Protein AF-A0AAF0DUU2-F1 (afdb_monomer_lite)

InterPro domains:
  IPR002173 Carbohydrate/purine kinase, PfkB, conserved site [PS00584] (410-423)
  IPR007342 Pseudouridine-5'-phosphate glycosidase [MF_01876] (11-308)
  IPR007342 Pseudouridine-5'-phosphate glycosidase [PF04227] (13-305)
  IPR011611 Carbohydrate kinase PfkB [PF00294] (366-437)
  IPR022830 Indigoidine synthase A-like [G3DSA:3.40.1790.10] (1-312)
  IPR022830 Indigoidine synthase A-like [SSF110581] (7-306)
  IPR029056 Ribokinase-like [G3DSA:3.40.1190.20] (352-464)
  IPR029056 Ribokinase-like [SSF53613] (364-451)

Foldseek 3Di:
DDPVVAEAEDPQLVVCVVVVFFEEEEFQCCLQQNADPPLSLVLVVLLQVLLVVLRYHYFYWKGAQLHIYTRDDSVRSVCSNPDDPQEAADAPVCVNVQSVVGHPHIYGYALRRRLVSCLVSVHAEYEDAEHAAAADVCVPLVLGDPNLLSQLAGRHEYFYQYHALRGDRVRRVVSNVVSVEAEFECPPQQAAGNRLFLHDPDGHHYAPALLSVLVVSVVCVVVVRRGYYYYNYGQDPVRSPCSVQLSVQSVVLSVVCVVVVVSNVRPRNVSSSSVSSCVSPVSSNVSSSRRRSRRSNRSSNNSNSNSVVVVVVVPPPPPPDDDPDDPDPDLDDDDDDPDDDPVVVLVVLLVVLVVCVPVVVVVVVVCCVPPQWDWAQSDQQATWIWGDDDPDIDIDGQGADDADPVLFQDDAQLQVQLVVQLVVLVVVPPDPDDDDPVSVSVSSVSSRVQSRQCRNDSDNGRPPDD

Sequence (466 aa):
MTLRACLSVSGGVRAALHEGRPVVALESTIITHGLPRPINYKTAVAAEEAVRKAGAEPATIALLDGKAHVGLTRSQLARIAEAKENVYKASRANLAQTLAQGKGHVGGTTVSGTMALAHLAGIRIFATGGIGGVHRGAESSMDISADLVELGRTPVAVFSSGAKSILDIPRTLEYLETQGVPVMSFHPSGEFPSFYSARSGLHVPSVRDAHDAARIIAYNRALQLQNGLLFGVPIPAEFEKEGAVIQAAVERAVRESVELGIDRQGKLATPWLLRRVAELAQQSVTSNIGLVLNNARVAAECAVALEEVSQSNIQPSGMRISLPAVHSTAKGHVRFSLGGVAQNMASAAQTILADRASALVDDASMLSELVDVQLIKMGPLGVLVVHRCGDQTQVAYAPAHALEASKLVNTTGAGDTFTGAVVAALCEMQTGASPSMEQLLSLVDRGQAAALRTLYSDEAVAPSFT

Organism: NCBI:txid1821822

pLDDT: mean 84.69, std 18.51, range [23.09, 98.94]

Structure (mmCIF, N/CA/C/O backbone):
data_AF-A0AAF0DUU2-F1
#
_entry.id   AF-A0AAF0DUU2-F1
#
loop_
_atom_site.group_PDB
_atom_site.id
_atom_site.type_symbol
_atom_site.label_atom_id
_atom_site.label_alt_id
_atom_site.label_comp_id
_atom_site.label_asym_id
_atom_site.label_entity_id
_atom_site.label_seq_id
_atom_site.pdbx_PDB_ins_code
_atom_site.Cartn_x
_atom_site.Cartn_y
_atom_site.Cartn_z
_atom_site.occupancy
_atom_site.B_iso_or_equiv
_atom_site.auth_seq_id
_atom_site.auth_comp_id
_atom_site.auth_asym_id
_atom_site.auth_atom_id
_atom_site.pdbx_PDB_model_num
ATOM 1 N N . MET A 1 1 ? 9.291 3.702 25.605 1.00 56.66 1 MET A N 1
ATOM 2 C CA . MET A 1 1 ? 8.634 4.483 24.530 1.00 56.66 1 MET A CA 1
ATOM 3 C C . MET A 1 1 ? 7.270 3.868 24.270 1.00 56.66 1 MET A C 1
ATOM 5 O O . MET A 1 1 ? 7.208 2.657 24.122 1.00 56.66 1 MET A O 1
ATOM 9 N N . THR A 1 2 ? 6.193 4.654 24.257 1.00 63.03 2 THR A N 1
ATOM 10 C CA . THR A 1 2 ? 4.847 4.164 23.906 1.00 63.03 2 THR A CA 1
ATOM 11 C C . THR A 1 2 ? 4.623 4.274 22.395 1.00 63.03 2 THR A C 1
ATOM 13 O O . THR A 1 2 ? 5.249 5.109 21.745 1.00 63.03 2 THR A O 1
ATOM 16 N N . LEU A 1 3 ? 3.704 3.488 21.820 1.00 61.25 3 LEU A N 1
ATOM 17 C CA . LEU A 1 3 ? 3.326 3.604 20.399 1.00 61.25 3 LEU A CA 1
ATOM 18 C C . LEU A 1 3 ? 2.911 5.049 20.040 1.00 61.25 3 LEU A C 1
ATOM 20 O O . LEU A 1 3 ? 3.297 5.571 18.996 1.00 61.25 3 LEU A O 1
ATOM 24 N N . ARG A 1 4 ? 2.211 5.729 20.964 1.00 61.25 4 ARG A N 1
ATOM 25 C CA . ARG A 1 4 ? 1.822 7.149 20.859 1.00 61.25 4 ARG A CA 1
ATOM 26 C C . ARG A 1 4 ? 3.015 8.106 20.744 1.00 61.25 4 ARG A C 1
ATOM 28 O O . ARG A 1 4 ? 2.863 9.187 20.188 1.00 61.25 4 ARG A O 1
ATOM 35 N N . ALA A 1 5 ? 4.190 7.736 21.258 1.00 71.50 5 ALA A N 1
ATOM 36 C CA . ALA A 1 5 ? 5.392 8.561 21.148 1.00 71.50 5 ALA A CA 1
ATOM 37 C C . ALA A 1 5 ? 6.009 8.518 19.737 1.00 71.50 5 ALA A C 1
ATOM 39 O O . ALA A 1 5 ? 6.645 9.489 19.324 1.00 71.50 5 ALA A O 1
ATOM 40 N N . CYS A 1 6 ? 5.798 7.419 19.001 1.00 82.19 6 CYS A N 1
ATOM 41 C CA . CYS A 1 6 ? 6.450 7.156 17.717 1.00 82.19 6 CYS A CA 1
ATOM 42 C C . CYS A 1 6 ? 5.519 7.314 16.504 1.00 82.19 6 CYS A C 1
ATOM 44 O O . CYS A 1 6 ? 6.026 7.507 15.403 1.00 82.19 6 CYS A O 1
ATOM 46 N N . LEU A 1 7 ? 4.193 7.246 16.678 1.00 93.69 7 LEU A N 1
ATOM 47 C CA . LEU A 1 7 ? 3.200 7.376 15.604 1.00 93.69 7 LEU A CA 1
ATOM 48 C C . LEU A 1 7 ? 2.414 8.692 15.727 1.00 93.69 7 LEU A C 1
ATOM 50 O O . LEU A 1 7 ? 1.785 8.967 16.746 1.00 93.69 7 LEU A O 1
ATOM 54 N N . SER A 1 8 ? 2.420 9.495 14.667 1.00 95.81 8 SER A N 1
ATOM 55 C CA . SER A 1 8 ? 1.712 10.768 14.554 1.00 95.81 8 SER A CA 1
ATOM 56 C C . SER A 1 8 ? 0.680 10.686 13.432 1.00 95.81 8 SER A C 1
ATOM 58 O O . SER A 1 8 ? 1.024 10.732 12.255 1.00 95.81 8 SER A O 1
ATOM 60 N N . VAL A 1 9 ? -0.594 10.567 13.801 1.00 95.81 9 VAL A N 1
ATOM 61 C CA . VAL A 1 9 ? -1.718 10.597 12.852 1.00 95.81 9 VAL A CA 1
ATOM 62 C C . VAL A 1 9 ? -2.236 12.028 12.732 1.00 95.81 9 VAL A C 1
ATOM 64 O O . VAL A 1 9 ? -2.522 12.656 13.763 1.00 95.81 9 VAL A O 1
ATOM 67 N N . SER A 1 10 ? -2.344 12.532 11.498 1.00 95.56 10 SER A N 1
ATOM 68 C CA . SER A 1 10 ? -2.831 13.884 11.200 1.00 95.56 10 SER A CA 1
ATOM 69 C C . SER A 1 10 ? -4.278 14.090 11.664 1.00 95.56 10 SER A C 1
ATOM 71 O O . SER A 1 10 ? -5.026 13.131 11.857 1.00 95.56 10 SER A O 1
ATOM 73 N N . GLY A 1 11 ? -4.685 15.351 11.847 1.00 91.94 11 GLY A N 1
ATOM 74 C CA . GLY A 1 11 ? -6.055 15.683 12.257 1.00 91.94 11 GLY A CA 1
ATOM 75 C C . GLY A 1 11 ? -7.110 15.180 11.266 1.00 91.94 11 GLY A C 1
ATOM 76 O O . GLY A 1 11 ? -8.070 14.548 11.690 1.00 91.94 11 GLY A O 1
ATOM 77 N N . GLY A 1 12 ? -6.887 15.383 9.960 1.00 90.19 12 GLY A N 1
ATOM 78 C CA . GLY A 1 12 ? -7.810 14.946 8.902 1.00 90.19 12 GLY A CA 1
ATOM 79 C C . GLY A 1 12 ? -7.999 13.430 8.873 1.00 90.19 12 GLY A C 1
ATOM 80 O O . GLY A 1 12 ? -9.130 12.951 8.894 1.00 90.19 12 GLY A O 1
ATOM 81 N N . VAL A 1 13 ? -6.898 12.675 8.945 1.00 96.31 13 VAL A N 1
ATOM 82 C CA . VAL A 1 13 ? -6.939 11.206 8.973 1.00 96.31 13 VAL A CA 1
ATOM 83 C C . VAL A 1 13 ? -7.598 10.697 10.253 1.00 96.31 13 VAL A C 1
ATOM 85 O O . VAL A 1 13 ? -8.424 9.793 10.203 1.00 96.31 13 VAL A O 1
ATOM 88 N N . ARG A 1 14 ? -7.275 11.287 11.408 1.00 95.31 14 ARG A N 1
ATOM 89 C CA . ARG A 1 14 ? -7.872 10.893 12.690 1.00 95.31 14 ARG A CA 1
ATOM 90 C C . ARG A 1 14 ? -9.380 11.134 12.719 1.00 95.31 14 ARG A C 1
ATOM 92 O O . ARG A 1 14 ? -10.104 10.256 13.171 1.00 95.31 14 ARG A O 1
ATOM 99 N N . ALA A 1 15 ? -9.830 12.293 12.238 1.00 89.50 15 ALA A N 1
ATOM 100 C CA . ALA A 1 15 ? -11.249 12.613 12.134 1.00 89.50 15 ALA A CA 1
ATOM 101 C C . ALA A 1 15 ? -11.959 11.638 11.189 1.00 89.50 15 ALA A C 1
ATOM 103 O O . ALA A 1 15 ? -12.967 11.057 11.569 1.00 89.50 15 ALA A O 1
ATOM 104 N N . ALA A 1 16 ? -11.381 11.375 10.011 1.00 93.19 16 ALA A N 1
ATOM 105 C CA . ALA A 1 16 ? -11.961 10.441 9.053 1.00 93.19 16 ALA A CA 1
ATOM 106 C C . ALA A 1 16 ? -12.111 9.029 9.639 1.00 93.19 16 ALA A C 1
ATOM 108 O O . ALA A 1 16 ? -13.189 8.451 9.570 1.00 93.19 16 ALA A O 1
ATOM 109 N N . LEU A 1 17 ? -11.073 8.508 10.300 1.00 91.19 17 LEU A N 1
ATOM 110 C CA . LEU A 1 17 ? -11.134 7.199 10.955 1.00 91.19 17 LEU A CA 1
ATOM 111 C C . LEU A 1 17 ? -12.172 7.146 12.086 1.00 91.19 17 LEU A C 1
ATOM 113 O O . LEU A 1 17 ? -12.856 6.137 12.228 1.00 91.19 17 LEU A O 1
ATOM 117 N N . HIS A 1 18 ? -12.289 8.210 12.885 1.00 88.88 18 HIS A N 1
ATOM 118 C CA . HIS A 1 18 ? -13.257 8.286 13.983 1.00 88.88 18 HIS A CA 1
ATOM 119 C C . HIS A 1 18 ? -14.706 8.357 13.478 1.00 88.88 18 HIS A C 1
ATOM 121 O O . HIS A 1 18 ? -15.599 7.747 14.053 1.00 88.88 18 HIS A O 1
ATOM 127 N N . GLU A 1 19 ? -14.935 9.082 12.386 1.00 88.06 19 GLU A N 1
ATOM 128 C CA . GLU A 1 19 ? -16.250 9.267 11.761 1.00 88.06 19 GLU A CA 1
ATOM 129 C C . GLU A 1 19 ? -16.643 8.105 10.832 1.00 88.06 19 GLU A C 1
ATOM 131 O O . GLU A 1 19 ? -17.709 8.146 10.224 1.00 88.06 19 GLU A O 1
ATOM 136 N N . GLY A 1 20 ? -15.787 7.088 10.674 1.00 88.44 20 GLY A N 1
ATOM 137 C CA . GLY A 1 20 ? -16.007 6.005 9.710 1.00 88.44 20 GLY A CA 1
ATOM 138 C C . GLY A 1 20 ? -15.968 6.473 8.250 1.00 88.44 20 GLY A C 1
ATOM 139 O O . GLY A 1 20 ? -16.555 5.838 7.381 1.00 88.44 20 GLY A O 1
ATOM 140 N N . ARG A 1 21 ? -15.302 7.596 7.960 1.00 93.94 21 ARG A N 1
ATOM 141 C CA . ARG A 1 21 ? -15.076 8.061 6.589 1.00 93.94 21 ARG A CA 1
ATOM 142 C C . ARG A 1 21 ? -13.924 7.291 5.934 1.00 93.94 21 ARG A C 1
ATOM 144 O O . ARG A 1 21 ? -12.949 6.944 6.606 1.00 93.94 21 ARG A O 1
ATOM 151 N N . PRO A 1 22 ? -13.985 7.076 4.611 1.00 97.94 22 PRO A N 1
ATOM 152 C CA . PRO A 1 22 ? -12.983 6.306 3.890 1.00 97.94 22 PRO A CA 1
ATOM 153 C C . PRO A 1 22 ? -11.610 6.986 3.911 1.00 97.94 22 PRO A C 1
ATOM 155 O O . PRO A 1 22 ? -11.486 8.186 3.665 1.00 97.94 22 PRO A O 1
ATOM 158 N N . VAL A 1 23 ? -10.564 6.196 4.171 1.00 98.75 23 VAL A N 1
ATOM 159 C CA . VAL A 1 23 ? -9.162 6.643 4.204 1.00 98.75 23 VAL A CA 1
ATOM 160 C C . VAL A 1 23 ? -8.313 5.758 3.301 1.00 98.75 23 VAL A C 1
ATOM 162 O O . VAL A 1 23 ? -8.398 4.531 3.375 1.00 98.75 23 VAL A O 1
ATOM 165 N N . VAL A 1 24 ? -7.449 6.376 2.494 1.00 98.88 24 VAL A N 1
ATOM 166 C CA . VAL A 1 24 ? -6.495 5.677 1.620 1.00 98.88 24 VAL A CA 1
ATOM 167 C C . VAL A 1 24 ? -5.070 6.049 2.006 1.00 98.88 24 VAL A C 1
ATOM 169 O O . VAL A 1 24 ? -4.676 7.214 1.934 1.00 98.88 24 VAL A O 1
ATOM 172 N N . ALA A 1 25 ? -4.272 5.057 2.395 1.00 98.94 25 ALA A N 1
ATOM 173 C CA . ALA A 1 25 ? -2.841 5.238 2.602 1.00 98.94 25 ALA A CA 1
ATOM 174 C C . ALA A 1 25 ? -2.115 5.463 1.265 1.00 98.94 25 ALA A C 1
ATOM 176 O O . ALA A 1 25 ? -2.504 4.907 0.237 1.00 98.94 25 ALA A O 1
ATOM 177 N N . LEU A 1 26 ? -1.030 6.240 1.298 1.00 98.88 26 LEU A N 1
ATOM 178 C CA . LEU A 1 26 ? -0.109 6.457 0.175 1.00 98.88 26 LEU A CA 1
ATOM 179 C C . LEU A 1 26 ? 1.342 6.327 0.670 1.00 98.88 26 LEU A C 1
ATOM 181 O O . LEU A 1 26 ? 1.675 6.797 1.762 1.00 98.88 26 LEU A O 1
ATOM 185 N N . GLU A 1 27 ? 2.221 5.700 -0.117 1.00 98.06 27 GLU A N 1
ATOM 186 C CA . GLU A 1 27 ? 3.635 5.533 0.259 1.00 98.06 27 GLU A CA 1
ATOM 187 C C . GLU A 1 27 ? 4.495 6.764 -0.066 1.00 98.06 27 GLU A C 1
ATOM 189 O O . GLU A 1 27 ? 4.133 7.611 -0.882 1.00 98.06 27 GLU A O 1
ATOM 194 N N . SER A 1 28 ? 5.680 6.850 0.545 1.00 97.81 28 SER A N 1
ATOM 195 C CA . SER A 1 28 ? 6.629 7.956 0.323 1.00 97.81 28 SER A CA 1
ATOM 196 C C . SER A 1 28 ? 7.965 7.540 -0.299 1.00 97.81 28 SER A C 1
ATOM 198 O O . SER A 1 28 ? 8.781 8.407 -0.634 1.00 97.81 28 SER A O 1
ATOM 200 N N . THR A 1 29 ? 8.214 6.244 -0.526 1.00 94.81 29 THR A N 1
ATOM 201 C CA . THR A 1 29 ? 9.387 5.797 -1.302 1.00 94.81 29 THR A CA 1
ATOM 202 C C . THR A 1 29 ? 9.319 6.294 -2.738 1.00 94.81 29 THR A C 1
ATOM 204 O O . THR A 1 29 ? 10.332 6.764 -3.252 1.00 94.81 29 THR A O 1
ATOM 207 N N . ILE A 1 30 ? 8.142 6.286 -3.368 1.00 93.00 30 ILE A N 1
ATOM 208 C CA . ILE A 1 30 ? 7.954 6.878 -4.694 1.00 93.00 30 ILE A CA 1
ATOM 209 C C . ILE A 1 30 ? 8.371 8.356 -4.741 1.00 93.00 30 ILE A C 1
ATOM 211 O O . ILE A 1 30 ? 8.951 8.803 -5.727 1.00 93.00 30 ILE A O 1
ATOM 215 N N . ILE A 1 31 ? 8.168 9.094 -3.648 1.00 95.75 31 ILE A N 1
ATOM 216 C CA . ILE A 1 31 ? 8.485 10.524 -3.546 1.00 95.75 31 ILE A CA 1
ATOM 217 C C . ILE A 1 31 ? 9.993 10.748 -3.362 1.00 95.75 31 ILE A C 1
ATOM 219 O O . ILE A 1 31 ? 10.577 11.652 -3.955 1.00 95.75 31 ILE A O 1
ATOM 223 N N . THR A 1 32 ? 10.635 9.928 -2.534 1.00 93.38 32 THR A N 1
ATOM 224 C CA . THR A 1 32 ? 12.044 10.101 -2.135 1.00 93.38 32 THR A CA 1
ATOM 225 C C . THR A 1 32 ? 13.032 9.424 -3.091 1.00 93.38 32 THR A C 1
ATOM 227 O O . THR A 1 32 ? 14.117 9.953 -3.320 1.00 93.38 32 THR A O 1
ATOM 230 N N . HIS A 1 33 ? 12.662 8.271 -3.657 1.00 89.69 33 HIS A N 1
ATOM 231 C CA . HIS A 1 33 ? 13.547 7.403 -4.446 1.00 89.69 33 HIS A CA 1
ATOM 232 C C . HIS A 1 33 ? 12.959 6.957 -5.796 1.00 89.69 33 HIS A C 1
ATOM 234 O O . HIS A 1 33 ? 13.702 6.412 -6.610 1.00 89.69 33 HIS A O 1
ATOM 240 N N . GLY A 1 34 ? 11.649 7.112 -6.021 1.00 85.31 34 GLY A N 1
ATOM 241 C CA . GLY A 1 34 ? 10.974 6.575 -7.210 1.00 85.31 34 GLY A CA 1
ATOM 242 C C . GLY A 1 34 ? 10.840 7.552 -8.376 1.00 85.31 34 GLY A C 1
ATOM 243 O O . GLY A 1 34 ? 10.971 7.138 -9.523 1.00 85.31 34 GLY A O 1
ATOM 244 N N . LEU A 1 35 ? 10.590 8.834 -8.100 1.00 89.50 35 LEU A N 1
ATOM 245 C CA . LEU A 1 35 ? 10.383 9.866 -9.117 1.00 89.50 35 LEU A CA 1
ATOM 246 C C . LEU A 1 35 ? 11.423 10.992 -9.010 1.00 89.50 35 LEU A C 1
ATOM 248 O O . LEU A 1 35 ? 11.842 11.350 -7.905 1.00 89.50 35 LEU A O 1
ATOM 252 N N . PRO A 1 36 ? 11.833 11.592 -10.142 1.00 89.81 36 PRO A N 1
ATOM 253 C CA . PRO A 1 36 ? 12.754 12.721 -10.141 1.00 89.81 36 PRO A CA 1
ATOM 254 C C . PRO A 1 36 ? 12.093 13.996 -9.596 1.00 89.81 36 PRO A C 1
ATOM 256 O O . PRO A 1 36 ? 10.874 14.167 -9.631 1.00 89.81 36 PRO A O 1
ATOM 259 N N . ARG A 1 37 ? 12.908 14.943 -9.128 1.00 91.31 37 ARG A N 1
ATOM 260 C CA . ARG A 1 37 ? 12.450 16.284 -8.728 1.00 91.31 37 ARG A CA 1
ATOM 261 C C . ARG A 1 37 ? 12.273 17.183 -9.956 1.00 91.31 37 ARG A C 1
ATOM 263 O O . ARG A 1 37 ? 13.071 17.064 -10.882 1.00 91.31 37 ARG A O 1
ATOM 270 N N . PRO A 1 38 ? 11.290 18.105 -9.973 1.00 93.12 38 PRO A N 1
ATOM 271 C CA . PRO A 1 38 ? 10.233 18.346 -8.975 1.00 93.12 38 PRO A CA 1
ATOM 272 C C . PRO A 1 38 ? 8.972 17.479 -9.188 1.00 93.12 38 PRO A C 1
ATOM 274 O O . PRO A 1 38 ? 7.925 17.730 -8.587 1.00 93.12 38 PRO A O 1
ATOM 277 N N . ILE A 1 39 ? 9.034 16.500 -10.094 1.00 94.44 39 ILE A N 1
ATOM 278 C CA . ILE A 1 39 ? 7.895 15.662 -10.490 1.00 94.44 39 ILE A CA 1
ATOM 279 C C . ILE A 1 39 ? 7.378 14.839 -9.305 1.00 94.44 39 ILE A C 1
ATOM 281 O O . ILE A 1 39 ? 6.167 14.699 -9.147 1.00 94.44 39 ILE A O 1
ATOM 285 N N . ASN A 1 40 ? 8.266 14.368 -8.433 1.00 95.31 40 ASN A N 1
ATOM 286 C CA . ASN A 1 40 ? 7.929 13.647 -7.209 1.00 95.31 40 ASN A CA 1
ATOM 287 C C . ASN A 1 40 ? 6.911 14.382 -6.315 1.00 95.31 40 ASN A C 1
ATOM 289 O O . ASN A 1 40 ? 5.882 13.804 -5.969 1.00 95.31 40 ASN A O 1
ATOM 293 N N . TYR A 1 41 ? 7.147 15.659 -5.992 1.00 97.56 41 TYR A N 1
ATOM 294 C CA . TYR A 1 41 ? 6.232 16.467 -5.181 1.00 97.56 41 TYR A CA 1
ATOM 295 C C . TYR A 1 41 ? 4.891 16.662 -5.889 1.00 97.56 41 TYR A C 1
ATOM 297 O O . TYR A 1 41 ? 3.839 16.407 -5.307 1.00 97.56 41 TYR A O 1
ATOM 305 N N . LYS A 1 42 ? 4.927 17.067 -7.167 1.00 97.81 42 LYS A N 1
ATOM 306 C CA . LYS A 1 42 ? 3.713 17.306 -7.965 1.00 97.81 42 LYS A CA 1
ATOM 307 C C . LYS A 1 42 ? 2.843 16.053 -8.056 1.00 97.81 42 LYS A C 1
ATOM 309 O O . LYS A 1 42 ? 1.628 16.143 -7.918 1.00 97.81 42 LYS A O 1
ATOM 314 N N . THR A 1 43 ? 3.471 14.894 -8.234 1.00 97.50 43 THR A N 1
ATOM 315 C CA . THR A 1 43 ? 2.780 13.602 -8.316 1.00 97.50 43 THR A CA 1
ATOM 316 C C . THR A 1 43 ? 2.158 13.226 -6.980 1.00 97.50 43 THR A C 1
ATOM 318 O O . THR A 1 43 ? 1.002 12.827 -6.951 1.00 97.50 43 THR A O 1
ATOM 321 N N . ALA A 1 44 ? 2.873 13.413 -5.867 1.00 98.00 44 ALA A N 1
ATOM 322 C CA . ALA A 1 44 ? 2.326 13.138 -4.542 1.00 98.00 44 ALA A CA 1
ATOM 323 C C . ALA A 1 44 ? 1.116 14.029 -4.220 1.00 98.00 44 ALA A C 1
ATOM 325 O O . ALA A 1 44 ? 0.087 13.544 -3.758 1.00 98.00 44 ALA A O 1
ATOM 326 N N . VAL A 1 45 ? 1.208 15.325 -4.537 1.00 98.44 45 VAL A N 1
ATOM 327 C CA . VAL A 1 45 ? 0.096 16.277 -4.403 1.00 98.44 45 VAL A CA 1
ATOM 328 C C . VAL A 1 45 ? -1.106 15.847 -5.244 1.00 98.44 45 VAL A C 1
ATOM 330 O O . VAL A 1 45 ? -2.230 15.855 -4.745 1.00 98.44 45 VAL A O 1
ATOM 333 N N . ALA A 1 46 ? -0.873 15.466 -6.502 1.00 98.44 46 ALA A N 1
ATOM 334 C CA . ALA A 1 46 ? -1.922 15.024 -7.412 1.00 98.44 46 ALA A CA 1
ATOM 335 C C . ALA A 1 46 ? -2.552 13.690 -6.980 1.00 98.44 46 ALA A C 1
ATOM 337 O O . ALA A 1 46 ? -3.759 13.526 -7.130 1.00 98.44 46 ALA A O 1
ATOM 338 N N . ALA A 1 47 ? -1.776 12.770 -6.402 1.00 98.62 47 ALA A N 1
ATOM 339 C CA . ALA A 1 47 ? -2.286 11.514 -5.859 1.00 98.62 47 ALA A CA 1
ATOM 340 C C . ALA A 1 47 ? -3.196 11.759 -4.648 1.00 98.62 47 ALA A C 1
ATOM 342 O O . ALA A 1 47 ? -4.299 11.223 -4.603 1.00 98.62 47 ALA A O 1
ATOM 343 N N . GLU A 1 48 ? -2.798 12.629 -3.710 1.00 98.75 48 GLU A N 1
ATOM 344 C CA . GLU A 1 48 ? -3.685 13.029 -2.610 1.00 98.75 48 GLU A CA 1
ATOM 345 C C . GLU A 1 48 ? -4.975 13.685 -3.123 1.00 98.75 48 GLU A C 1
ATOM 347 O O . GLU A 1 48 ? -6.050 13.463 -2.576 1.00 98.75 48 GLU A O 1
ATOM 352 N N . GLU A 1 49 ? -4.880 14.495 -4.177 1.00 98.69 49 GLU A N 1
ATOM 353 C CA . GLU A 1 49 ? -6.040 15.148 -4.780 1.00 98.69 49 GLU A CA 1
ATOM 354 C C . GLU A 1 49 ? -6.966 14.158 -5.496 1.00 98.69 49 GLU A C 1
ATOM 356 O O . GLU A 1 49 ? -8.184 14.289 -5.406 1.00 98.69 49 GLU A O 1
ATOM 361 N N . ALA A 1 50 ? -6.413 13.146 -6.168 1.00 98.75 50 ALA A N 1
ATOM 362 C CA . ALA A 1 50 ? -7.190 12.071 -6.778 1.00 98.75 50 ALA A CA 1
ATOM 363 C C . ALA A 1 50 ? -8.003 11.300 -5.727 1.00 98.75 50 ALA A C 1
ATOM 365 O O . ALA A 1 50 ? -9.185 11.040 -5.946 1.00 98.75 50 ALA A O 1
ATOM 366 N N . VAL A 1 51 ? -7.403 11.015 -4.565 1.00 98.88 51 VAL A N 1
ATOM 367 C CA . VAL A 1 51 ? -8.097 10.388 -3.429 1.00 98.88 51 VAL A CA 1
ATOM 368 C C . VAL A 1 51 ? -9.230 11.283 -2.909 1.00 98.88 51 VAL A C 1
ATOM 370 O O . VAL A 1 51 ? -10.358 10.811 -2.773 1.00 98.88 51 VAL A O 1
ATOM 373 N N . ARG A 1 52 ? -8.969 12.583 -2.689 1.00 98.56 52 ARG A N 1
ATOM 374 C CA . ARG A 1 52 ? -9.995 13.536 -2.213 1.00 98.56 52 ARG A CA 1
ATOM 375 C C . ARG A 1 52 ? -11.163 13.673 -3.183 1.00 98.56 52 ARG A C 1
ATOM 377 O O . ARG A 1 52 ? -12.313 13.638 -2.759 1.00 98.56 52 ARG A O 1
ATOM 384 N N . LYS A 1 53 ? -10.882 13.800 -4.482 1.00 98.56 53 LYS A N 1
ATOM 385 C CA . LYS A 1 53 ? -11.910 13.917 -5.531 1.00 98.56 53 LYS A CA 1
ATOM 386 C C . LYS A 1 53 ? -12.809 12.690 -5.622 1.00 98.56 53 LYS A C 1
ATOM 388 O O . LYS A 1 53 ? -13.976 12.833 -5.965 1.00 98.56 53 LYS A O 1
ATOM 393 N N . ALA A 1 54 ? -12.274 11.515 -5.308 1.00 98.25 54 ALA A N 1
ATOM 394 C CA . ALA A 1 54 ? -13.026 10.269 -5.247 1.00 98.25 54 ALA A CA 1
ATOM 395 C C . ALA A 1 54 ? -13.767 10.065 -3.908 1.00 98.25 54 ALA A C 1
ATOM 397 O O . ALA A 1 54 ? -14.408 9.038 -3.735 1.00 98.25 54 ALA A O 1
ATOM 398 N N . GLY A 1 55 ? -13.710 11.025 -2.975 1.00 97.56 55 GLY A N 1
ATOM 399 C CA . GLY A 1 55 ? -14.500 11.011 -1.740 1.00 97.56 55 GLY A CA 1
ATOM 400 C C . GLY A 1 55 ? -13.806 10.415 -0.512 1.00 97.56 55 GLY A C 1
ATOM 401 O O . GLY A 1 55 ? -14.471 10.205 0.499 1.00 97.56 55 GLY A O 1
ATOM 402 N N . ALA A 1 56 ? -12.493 10.166 -0.561 1.00 98.50 56 ALA A N 1
ATOM 403 C CA . ALA A 1 56 ? -11.726 9.619 0.560 1.00 98.50 56 ALA A CA 1
ATOM 404 C C . ALA A 1 56 ? -10.675 10.599 1.112 1.00 98.50 56 ALA A C 1
ATOM 406 O O . ALA A 1 56 ? -10.228 11.524 0.434 1.00 98.50 56 ALA A O 1
ATOM 407 N N . GLU A 1 57 ? -10.248 10.385 2.357 1.00 98.62 57 GLU A N 1
ATOM 408 C CA . GLU A 1 57 ? -9.158 11.138 2.981 1.00 98.62 57 GLU A CA 1
ATOM 409 C C . GLU A 1 57 ? -7.799 10.482 2.655 1.00 98.62 57 GLU A C 1
ATOM 411 O O . GLU A 1 57 ? -7.596 9.298 2.947 1.00 98.62 57 GLU A O 1
ATOM 416 N N . PRO A 1 58 ? -6.831 11.212 2.071 1.00 98.81 58 PRO A N 1
ATOM 417 C CA . PRO A 1 58 ? -5.503 10.670 1.810 1.00 98.81 58 PRO A CA 1
ATOM 418 C C . PRO A 1 58 ? -4.617 10.675 3.058 1.00 98.81 58 PRO A C 1
ATOM 420 O O . PRO A 1 58 ? -4.485 11.673 3.765 1.00 98.81 58 PRO A O 1
ATOM 423 N N . ALA A 1 59 ? -3.899 9.576 3.263 1.00 98.81 59 ALA A N 1
ATOM 424 C CA . ALA A 1 59 ? -2.920 9.417 4.325 1.00 98.81 59 ALA A CA 1
ATOM 425 C C . ALA A 1 59 ? -1.543 9.074 3.742 1.00 98.81 59 ALA A C 1
ATOM 427 O O . ALA A 1 59 ? -1.119 7.919 3.761 1.00 98.81 59 ALA A O 1
ATOM 428 N N . THR A 1 60 ? -0.814 10.071 3.231 1.00 98.81 60 THR A N 1
ATOM 429 C CA . THR A 1 60 ? 0.599 9.883 2.857 1.00 98.81 60 THR A CA 1
ATOM 430 C C . THR A 1 60 ? 1.420 9.532 4.102 1.00 98.81 60 THR A C 1
ATOM 432 O O . THR A 1 60 ? 1.332 10.233 5.112 1.00 98.81 60 THR A O 1
ATOM 435 N N . ILE A 1 61 ? 2.199 8.446 4.056 1.00 98.81 61 ILE A N 1
ATOM 436 C CA . ILE A 1 61 ? 2.937 7.920 5.215 1.00 98.81 61 ILE A CA 1
ATOM 437 C C . ILE A 1 61 ? 4.443 8.079 5.022 1.00 98.81 61 ILE A C 1
ATOM 439 O O . ILE A 1 61 ? 5.010 7.578 4.051 1.00 98.81 61 ILE A O 1
ATOM 443 N N . ALA A 1 62 ? 5.127 8.716 5.972 1.00 98.62 62 ALA A N 1
ATOM 444 C CA . ALA A 1 62 ? 6.584 8.886 5.959 1.00 98.62 62 ALA A CA 1
ATOM 445 C C . ALA A 1 62 ? 7.167 8.913 7.375 1.00 98.62 62 ALA A C 1
ATOM 447 O O . ALA A 1 62 ? 6.443 9.100 8.349 1.00 98.62 62 ALA A O 1
ATOM 448 N N . LEU A 1 63 ? 8.485 8.759 7.496 1.00 98.38 63 LEU A N 1
ATOM 449 C CA . LEU A 1 63 ? 9.203 8.963 8.753 1.00 98.38 63 LEU A CA 1
ATOM 450 C C . LEU A 1 63 ? 9.878 10.336 8.731 1.00 98.38 63 LEU A C 1
ATOM 452 O O . LEU A 1 63 ? 10.598 10.650 7.785 1.00 98.38 63 LEU A O 1
ATOM 456 N N . LEU A 1 64 ? 9.662 11.143 9.764 1.00 97.62 64 LEU A N 1
ATOM 457 C CA . LEU A 1 64 ? 10.278 12.459 9.926 1.00 97.62 64 LEU A CA 1
ATOM 458 C C . LEU A 1 64 ? 10.736 12.621 11.369 1.00 97.62 64 LEU A C 1
ATOM 460 O O . LEU A 1 64 ? 9.951 12.434 12.295 1.00 97.62 64 LEU A O 1
ATOM 464 N N . ASP A 1 65 ? 12.003 12.984 11.559 1.00 95.75 65 ASP A N 1
ATOM 465 C CA . ASP A 1 65 ? 12.556 13.360 12.867 1.00 95.75 65 ASP A CA 1
ATOM 466 C C . ASP A 1 65 ? 12.321 12.322 13.981 1.00 95.75 65 ASP A C 1
ATOM 468 O O . ASP A 1 65 ? 12.049 12.664 15.134 1.00 95.75 65 ASP A O 1
ATOM 472 N N . GLY A 1 66 ? 12.406 11.038 13.629 1.00 95.12 66 GLY A N 1
ATOM 473 C CA . GLY A 1 66 ? 12.175 9.921 14.545 1.00 95.12 66 GLY A CA 1
ATOM 474 C C . GLY A 1 66 ? 10.709 9.619 14.862 1.00 95.12 66 GLY A C 1
ATOM 475 O O . GLY A 1 66 ? 10.427 8.906 15.824 1.00 95.12 66 GLY A O 1
ATOM 476 N N . LYS A 1 67 ? 9.768 10.127 14.059 1.00 96.69 67 LYS A N 1
ATOM 477 C CA . LYS A 1 67 ? 8.338 9.809 14.148 1.00 96.69 67 LYS A CA 1
ATOM 478 C C . LYS A 1 67 ? 7.797 9.294 12.822 1.00 96.69 67 LYS A C 1
ATOM 480 O O . LYS A 1 67 ? 8.132 9.807 11.759 1.00 96.69 67 LYS A O 1
ATOM 485 N N . ALA A 1 68 ? 6.925 8.297 12.889 1.00 98.00 68 ALA A N 1
ATOM 486 C CA . ALA A 1 68 ? 6.116 7.848 11.770 1.00 98.00 68 ALA A CA 1
ATOM 487 C C . ALA A 1 68 ? 4.892 8.757 11.654 1.00 98.00 68 ALA A C 1
ATOM 489 O O . ALA A 1 68 ? 4.081 8.825 12.573 1.00 98.00 68 ALA A O 1
ATOM 490 N N . HIS A 1 69 ? 4.761 9.458 10.538 1.00 98.56 69 HIS A N 1
ATOM 491 C CA . HIS A 1 69 ? 3.622 10.311 10.238 1.00 98.56 69 HIS A CA 1
ATOM 492 C C . HIS A 1 69 ? 2.649 9.588 9.314 1.00 98.56 69 HIS A C 1
ATOM 494 O O . HIS A 1 69 ? 3.063 9.043 8.292 1.00 98.56 69 HIS A O 1
ATOM 500 N N . VAL A 1 70 ? 1.365 9.614 9.666 1.00 98.50 70 VAL A N 1
ATOM 501 C CA . VAL A 1 70 ? 0.255 9.078 8.874 1.00 98.50 70 VAL A CA 1
ATOM 502 C C . VAL A 1 70 ? -0.663 10.240 8.509 1.00 98.50 70 VAL A C 1
ATOM 504 O O . VAL A 1 70 ? -1.363 10.784 9.365 1.00 98.50 70 VAL A O 1
ATOM 507 N N . GLY A 1 71 ? -0.602 10.641 7.240 1.00 98.25 71 GLY A N 1
ATOM 508 C CA . GLY A 1 71 ? -1.114 11.920 6.759 1.00 98.25 71 GLY A CA 1
ATOM 509 C C . GLY A 1 71 ? -0.065 13.020 6.935 1.00 98.25 71 GLY A C 1
ATOM 510 O O . GLY A 1 71 ? 0.266 13.402 8.059 1.00 98.25 71 GLY A O 1
ATOM 511 N N . LEU A 1 72 ? 0.458 13.536 5.821 1.00 98.12 72 LEU A N 1
ATOM 512 C CA . LEU A 1 72 ? 1.442 14.620 5.819 1.00 98.12 72 LEU A CA 1
ATOM 513 C C . LEU A 1 72 ? 0.771 15.967 5.565 1.00 98.12 72 LEU A C 1
ATOM 515 O O . LEU A 1 72 ? -0.158 16.083 4.770 1.00 98.12 72 LEU A O 1
ATOM 519 N N . THR A 1 73 ? 1.289 17.017 6.194 1.00 97.00 73 THR A N 1
ATOM 520 C CA . THR A 1 73 ? 0.988 18.388 5.768 1.00 97.00 73 THR A CA 1
ATOM 521 C C . THR A 1 73 ? 1.687 18.701 4.442 1.00 97.00 73 THR A C 1
ATOM 523 O O . THR A 1 73 ? 2.674 18.059 4.076 1.00 97.00 73 THR A O 1
ATOM 526 N N . ARG A 1 74 ? 1.258 19.761 3.740 1.00 95.69 74 ARG A N 1
ATOM 527 C CA . ARG A 1 74 ? 1.953 20.240 2.527 1.00 95.69 74 ARG A CA 1
ATOM 528 C C . ARG A 1 74 ? 3.433 20.558 2.775 1.00 95.69 74 ARG A C 1
ATOM 530 O O . ARG A 1 74 ? 4.264 20.234 1.935 1.00 95.69 74 ARG A O 1
ATOM 537 N N . SER A 1 75 ? 3.774 21.128 3.933 1.00 97.06 75 SER A N 1
ATOM 538 C CA . SER A 1 75 ? 5.165 21.430 4.296 1.00 97.06 75 SER A CA 1
ATOM 539 C C . SER A 1 75 ? 5.991 20.170 4.566 1.00 97.06 75 SER A C 1
ATOM 541 O O . SER A 1 75 ? 7.138 20.084 4.133 1.00 97.06 75 SER A O 1
ATOM 543 N N . GLN A 1 76 ? 5.414 19.162 5.223 1.00 98.00 76 GLN A N 1
ATOM 544 C CA . GLN A 1 76 ? 6.063 17.863 5.412 1.00 98.00 76 GLN A CA 1
ATOM 545 C C . GLN A 1 76 ? 6.250 17.133 4.079 1.00 98.00 76 GLN A C 1
ATOM 547 O O . GLN A 1 76 ? 7.319 16.578 3.832 1.00 98.00 76 GLN A O 1
ATOM 552 N N . LEU A 1 77 ? 5.242 17.182 3.204 1.00 97.88 77 LEU A N 1
ATOM 553 C CA . LEU A 1 77 ? 5.291 16.610 1.862 1.00 97.88 77 LEU A CA 1
ATOM 554 C C . LEU A 1 77 ? 6.389 17.265 1.006 1.00 97.88 77 LEU A C 1
ATOM 556 O O .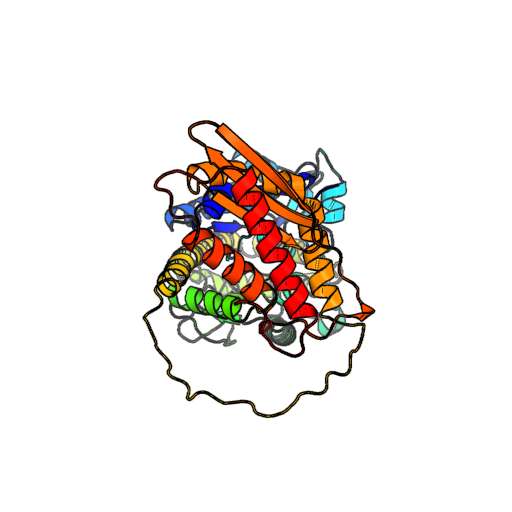 LEU A 1 77 ? 7.168 16.567 0.359 1.00 97.88 77 LEU A O 1
ATOM 560 N N . ALA A 1 78 ? 6.494 18.597 1.039 1.00 97.25 78 ALA A N 1
ATOM 561 C CA . ALA A 1 78 ? 7.560 19.336 0.362 1.00 97.25 78 ALA A CA 1
ATOM 562 C C . ALA A 1 78 ? 8.937 18.950 0.917 1.00 97.25 78 ALA A C 1
ATOM 564 O O . ALA A 1 78 ? 9.836 18.597 0.157 1.00 97.25 78 ALA A O 1
ATOM 565 N N . ARG A 1 79 ? 9.072 18.891 2.249 1.00 96.75 79 ARG A N 1
ATOM 566 C CA . ARG A 1 79 ? 10.317 18.489 2.910 1.00 96.75 79 ARG A CA 1
ATOM 567 C C . ARG A 1 79 ? 10.788 17.104 2.470 1.00 96.75 79 ARG A C 1
ATOM 569 O O . ARG A 1 79 ? 11.963 16.953 2.146 1.00 96.75 79 ARG A O 1
ATOM 576 N N . ILE A 1 80 ? 9.912 16.095 2.438 1.00 96.88 80 ILE A N 1
ATOM 577 C CA . ILE A 1 80 ? 10.325 14.756 1.983 1.00 96.88 80 ILE A CA 1
ATOM 578 C C . ILE A 1 80 ? 10.686 14.740 0.497 1.00 96.88 80 ILE A C 1
ATOM 580 O O . ILE A 1 80 ? 11.599 14.019 0.099 1.00 96.88 80 ILE A O 1
ATOM 584 N N . ALA A 1 81 ? 10.009 15.545 -0.323 1.00 96.56 81 ALA A N 1
ATOM 585 C CA . ALA A 1 81 ? 10.292 15.625 -1.747 1.00 96.56 81 ALA A CA 1
ATOM 586 C C . ALA A 1 81 ? 11.623 16.328 -2.037 1.00 96.56 81 ALA A C 1
ATOM 588 O O . ALA A 1 81 ? 12.289 15.983 -3.013 1.00 96.56 81 ALA A O 1
ATOM 589 N N . GLU A 1 82 ? 12.044 17.272 -1.196 1.00 96.00 82 GLU A N 1
ATOM 590 C CA . GLU A 1 82 ? 13.275 18.053 -1.356 1.00 96.00 82 GLU A CA 1
ATOM 591 C C . GLU A 1 82 ? 14.495 17.440 -0.656 1.00 96.00 82 GLU A C 1
ATOM 593 O O . GLU A 1 82 ? 15.622 17.726 -1.060 1.00 96.00 82 GLU A O 1
ATOM 598 N N . ALA A 1 83 ? 14.301 16.562 0.334 1.00 93.75 83 ALA A N 1
ATOM 599 C CA . ALA A 1 83 ? 15.382 15.986 1.133 1.00 93.75 83 ALA A CA 1
ATOM 600 C C . ALA A 1 83 ? 16.429 15.242 0.280 1.00 93.75 83 ALA A C 1
ATOM 602 O O . ALA A 1 83 ? 16.096 14.310 -0.452 1.00 93.75 83 ALA A O 1
ATOM 603 N N . LYS A 1 84 ? 17.702 15.643 0.380 1.00 90.25 84 LYS A N 1
ATOM 604 C CA . LYS A 1 84 ? 18.832 15.024 -0.346 1.00 90.25 84 LYS A CA 1
ATOM 605 C C . LYS A 1 84 ? 19.760 14.217 0.559 1.00 90.25 84 LYS A C 1
ATOM 607 O O . LYS A 1 84 ? 20.346 13.240 0.111 1.00 90.25 84 LYS A O 1
ATOM 612 N N . GLU A 1 85 ? 19.871 14.626 1.815 1.00 91.81 85 GLU A N 1
ATOM 613 C CA . GLU A 1 85 ? 20.739 14.025 2.825 1.00 91.81 85 GLU A CA 1
ATOM 614 C C . GLU A 1 85 ? 19.891 13.365 3.910 1.00 91.81 85 GLU A C 1
ATOM 616 O O . GLU A 1 85 ? 18.735 13.746 4.113 1.00 91.81 85 GLU A O 1
ATOM 621 N N . ASN A 1 86 ? 20.460 12.375 4.604 1.00 94.69 86 ASN A N 1
ATOM 622 C CA . ASN A 1 86 ? 19.796 11.680 5.713 1.00 94.69 86 ASN A CA 1
ATOM 623 C C . ASN A 1 86 ? 18.433 11.070 5.327 1.00 94.69 86 ASN A C 1
ATOM 625 O O . ASN A 1 86 ? 17.508 11.006 6.142 1.00 94.69 86 ASN A O 1
ATOM 629 N N . VAL A 1 87 ? 18.316 10.632 4.067 1.00 95.50 87 VAL A N 1
ATOM 630 C CA . VAL A 1 87 ? 17.116 10.004 3.508 1.00 95.50 87 VAL A CA 1
ATOM 631 C C . VAL A 1 87 ? 17.295 8.493 3.459 1.00 95.50 87 VAL A C 1
ATOM 633 O O . VAL A 1 87 ? 18.223 7.983 2.834 1.00 95.50 87 VAL A O 1
ATOM 636 N N . TYR A 1 88 ? 16.372 7.767 4.080 1.00 95.38 88 TYR A N 1
ATOM 637 C CA . TYR A 1 88 ? 16.357 6.310 4.100 1.00 95.38 88 TYR A CA 1
ATOM 638 C C . TYR A 1 88 ? 15.163 5.770 3.325 1.00 95.38 88 TYR A C 1
ATOM 640 O O . TYR A 1 88 ? 14.042 6.263 3.443 1.00 95.38 88 TYR A O 1
ATOM 648 N N . LYS A 1 89 ? 15.392 4.690 2.580 1.00 95.00 89 LYS A N 1
ATOM 649 C CA . LYS A 1 89 ? 14.327 3.812 2.093 1.00 95.00 89 LYS A CA 1
ATOM 650 C C . LYS A 1 89 ? 13.922 2.867 3.230 1.00 95.00 89 LYS A C 1
ATOM 652 O O . LYS A 1 89 ? 14.693 1.977 3.600 1.00 95.00 89 LYS A O 1
ATOM 657 N N . ALA A 1 90 ? 12.746 3.094 3.804 1.00 96.00 90 ALA A N 1
ATOM 658 C CA . ALA A 1 90 ? 12.252 2.442 5.012 1.00 96.00 90 ALA A CA 1
ATOM 659 C C . ALA A 1 90 ? 11.217 1.351 4.681 1.00 96.00 90 ALA A C 1
ATOM 661 O O . ALA A 1 90 ? 10.036 1.615 4.465 1.00 96.00 90 ALA A O 1
ATOM 662 N N . SER A 1 91 ? 11.684 0.108 4.649 1.00 95.75 91 SER A N 1
ATOM 663 C CA . SER A 1 91 ? 10.868 -1.111 4.658 1.00 95.75 91 SER A CA 1
ATOM 664 C C . SER A 1 91 ? 10.525 -1.534 6.083 1.00 95.75 91 SER A C 1
ATOM 666 O O . SER A 1 91 ? 11.110 -1.022 7.039 1.00 95.75 91 SER A O 1
ATOM 668 N N . ARG A 1 92 ? 9.663 -2.545 6.256 1.00 95.44 92 ARG A N 1
ATOM 669 C CA . ARG A 1 92 ? 9.377 -3.072 7.601 1.00 95.44 92 ARG A CA 1
ATOM 670 C C . ARG A 1 92 ? 10.631 -3.496 8.371 1.00 95.44 92 ARG A C 1
ATOM 672 O O . ARG A 1 92 ? 10.697 -3.259 9.573 1.00 95.44 92 ARG A O 1
ATOM 679 N N . ALA A 1 93 ? 11.632 -4.061 7.695 1.00 94.56 93 ALA A N 1
ATOM 680 C CA . ALA A 1 93 ? 12.853 -4.552 8.335 1.00 94.56 93 ALA A CA 1
ATOM 681 C C . ALA A 1 93 ? 13.696 -3.442 8.988 1.00 94.56 93 ALA A C 1
ATOM 683 O O . ALA A 1 93 ? 14.414 -3.705 9.948 1.00 94.56 93 ALA A O 1
ATOM 684 N N . ASN A 1 94 ? 13.612 -2.204 8.492 1.00 94.50 94 ASN A N 1
ATOM 685 C CA . ASN A 1 94 ? 14.415 -1.084 8.984 1.00 94.50 94 ASN A CA 1
ATOM 686 C C . ASN A 1 94 ? 13.590 0.112 9.490 1.00 94.50 94 ASN A C 1
ATOM 688 O O . ASN A 1 94 ? 14.187 1.124 9.844 1.00 94.50 94 ASN A O 1
ATOM 692 N N . LEU A 1 95 ? 12.259 -0.004 9.620 1.00 95.31 95 LEU A N 1
ATOM 693 C CA . LEU A 1 95 ? 11.400 1.037 10.215 1.00 95.31 95 LEU A CA 1
ATOM 694 C C . LEU A 1 95 ? 11.943 1.527 11.569 1.00 95.31 95 LEU A C 1
ATOM 696 O O . LEU A 1 95 ? 12.140 2.725 11.762 1.00 95.31 95 LEU A O 1
ATOM 700 N N . ALA A 1 96 ? 12.223 0.601 12.492 1.00 95.50 96 ALA A N 1
ATOM 701 C CA . ALA A 1 96 ? 12.715 0.933 13.830 1.00 95.50 96 ALA A CA 1
ATOM 702 C C . ALA A 1 96 ? 14.093 1.610 13.788 1.00 95.50 96 ALA A C 1
ATOM 704 O O . ALA A 1 96 ? 14.316 2.604 14.477 1.00 95.50 96 ALA A O 1
ATOM 705 N N . GLN A 1 97 ? 14.995 1.114 12.934 1.00 96.06 97 GLN A N 1
ATOM 706 C CA . GLN A 1 97 ? 16.320 1.702 12.746 1.00 96.06 97 GLN A CA 1
ATOM 707 C C . GLN A 1 97 ? 16.223 3.139 12.219 1.00 96.06 97 GLN A C 1
ATOM 709 O O . GLN A 1 97 ? 16.938 4.011 12.704 1.00 96.06 97 GLN A O 1
ATOM 714 N N . THR A 1 98 ? 15.353 3.396 11.238 1.00 95.88 98 THR A N 1
ATOM 715 C CA . THR A 1 98 ? 15.168 4.738 10.675 1.00 95.88 98 THR A CA 1
ATOM 716 C C . THR A 1 98 ? 14.532 5.692 11.685 1.00 95.88 98 THR A C 1
ATOM 718 O O . THR A 1 98 ? 14.966 6.836 11.785 1.00 95.88 98 THR A O 1
ATOM 721 N N . LEU A 1 99 ? 13.560 5.235 12.481 1.00 95.81 99 LEU A N 1
ATOM 722 C CA . LEU A 1 99 ? 12.986 6.035 13.570 1.00 95.81 99 LEU A CA 1
ATOM 723 C C . LEU A 1 99 ? 14.035 6.392 14.636 1.00 95.81 99 LEU A C 1
ATOM 725 O O . LEU A 1 99 ? 14.075 7.526 15.107 1.00 95.81 99 LEU A O 1
ATOM 729 N N . ALA A 1 100 ? 14.922 5.456 14.979 1.00 95.56 100 ALA A N 1
ATOM 730 C CA . ALA A 1 100 ? 15.961 5.674 15.983 1.00 95.56 100 ALA A CA 1
ATOM 731 C C . ALA A 1 100 ? 16.995 6.749 15.592 1.00 95.56 100 ALA A C 1
ATOM 733 O O . ALA A 1 100 ? 17.642 7.299 16.479 1.00 95.56 100 ALA A O 1
ATOM 734 N N . GLN A 1 101 ? 17.127 7.095 14.302 1.00 96.12 101 GLN A N 1
ATOM 735 C CA . GLN A 1 101 ? 18.016 8.181 13.857 1.00 96.12 101 GLN A CA 1
ATOM 736 C C . GLN A 1 101 ? 17.583 9.560 14.390 1.00 96.12 101 GLN A C 1
ATOM 738 O O . GLN A 1 101 ? 18.408 10.453 14.566 1.00 96.12 101 GLN A O 1
ATOM 743 N N . GLY A 1 102 ? 16.291 9.751 14.679 1.00 93.25 102 GLY A N 1
ATOM 744 C CA . GLY A 1 102 ? 15.789 10.975 15.301 1.00 93.25 102 GLY A CA 1
ATOM 745 C C . GLY A 1 102 ? 15.795 12.204 14.384 1.00 93.25 102 GLY A C 1
ATOM 746 O O . GLY A 1 102 ? 15.616 12.108 13.167 1.00 93.25 102 GLY A O 1
ATOM 747 N N . LYS A 1 103 ? 15.940 13.390 14.990 1.00 94.38 103 LYS A N 1
ATOM 748 C CA . LYS A 1 103 ? 15.833 14.698 14.317 1.00 94.38 103 LYS A CA 1
ATOM 749 C C . LYS A 1 103 ? 16.787 14.818 13.123 1.00 94.38 103 LYS A C 1
ATOM 751 O O . LYS A 1 103 ? 17.924 14.370 13.191 1.00 94.38 103 LYS A O 1
ATOM 756 N N . GLY A 1 104 ? 16.325 15.455 12.049 1.00 93.69 104 GLY A N 1
ATOM 757 C CA . GLY A 1 104 ? 17.103 15.697 10.830 1.00 93.69 104 GLY A CA 1
ATOM 758 C C . GLY A 1 104 ? 17.041 14.571 9.795 1.00 93.69 104 GLY A C 1
ATOM 759 O O . GLY A 1 104 ? 17.519 14.766 8.680 1.00 93.69 104 GLY A O 1
ATOM 760 N N . HIS A 1 105 ? 16.415 13.437 10.118 1.00 96.88 105 HIS A N 1
ATOM 761 C CA . HIS A 1 105 ? 16.346 12.274 9.235 1.00 96.88 105 HIS A CA 1
ATOM 762 C C . HIS A 1 105 ? 14.954 12.100 8.623 1.00 96.88 105 HIS A C 1
ATOM 764 O O . HIS A 1 105 ? 13.926 12.378 9.252 1.00 96.88 105 HIS A O 1
ATOM 770 N N . VAL A 1 106 ? 14.938 11.619 7.380 1.00 97.94 106 VAL A N 1
ATOM 771 C CA . VAL A 1 106 ? 13.737 11.373 6.579 1.00 97.94 106 VAL A CA 1
ATOM 772 C C . VAL A 1 106 ? 13.702 9.906 6.168 1.00 97.94 106 VAL A C 1
ATOM 774 O O . VAL A 1 106 ? 14.680 9.372 5.657 1.00 97.94 106 VAL A O 1
ATOM 777 N N . GLY A 1 107 ? 12.566 9.243 6.348 1.00 97.62 107 GLY A N 1
ATOM 778 C CA . GLY A 1 107 ? 12.329 7.890 5.855 1.00 97.62 107 GLY A CA 1
ATOM 779 C C . GLY A 1 107 ? 11.193 7.867 4.845 1.00 97.62 107 GLY A C 1
ATOM 780 O O . GLY A 1 107 ? 10.036 8.062 5.214 1.00 97.62 107 GLY A O 1
ATOM 781 N N . GLY A 1 108 ? 11.513 7.585 3.584 1.00 97.56 108 GLY A N 1
ATOM 782 C CA . GLY A 1 108 ? 10.514 7.219 2.586 1.00 97.56 108 GLY A CA 1
ATOM 783 C C . GLY A 1 108 ? 10.070 5.784 2.828 1.00 97.56 108 GLY A C 1
ATOM 784 O O . GLY A 1 108 ? 10.893 4.875 2.736 1.00 97.56 108 GLY A O 1
ATOM 785 N N . THR A 1 109 ? 8.804 5.566 3.170 1.00 98.25 109 THR A N 1
ATOM 786 C CA . THR A 1 109 ? 8.289 4.223 3.469 1.00 98.25 109 THR A CA 1
ATOM 787 C C . THR A 1 109 ? 8.014 3.462 2.177 1.00 98.25 109 THR A C 1
ATOM 789 O O . THR A 1 109 ? 7.502 4.047 1.223 1.00 98.25 109 THR A O 1
ATOM 792 N N . THR A 1 110 ? 8.473 2.213 2.074 1.00 97.38 110 THR A N 1
ATOM 793 C CA . THR A 1 110 ? 8.129 1.314 0.952 1.00 97.38 110 THR A CA 1
ATOM 794 C C . THR A 1 110 ? 6.738 0.739 1.174 1.00 97.38 110 THR A C 1
ATOM 796 O O . THR A 1 110 ? 6.245 0.819 2.293 1.00 97.38 110 THR A O 1
ATOM 799 N N . VAL A 1 111 ? 6.167 0.048 0.186 1.00 98.44 111 VAL A N 1
ATOM 800 C CA . VAL A 1 111 ? 4.925 -0.737 0.331 1.00 98.44 111 VAL A CA 1
ATOM 801 C C . VAL A 1 111 ? 4.865 -1.494 1.663 1.00 98.44 111 VAL A C 1
ATOM 803 O O . VAL A 1 111 ? 3.959 -1.244 2.453 1.00 98.44 111 VAL A O 1
ATOM 806 N N . SER A 1 112 ? 5.866 -2.318 1.991 1.00 98.44 112 SER A N 1
ATOM 807 C CA . SER A 1 112 ? 5.896 -3.034 3.277 1.00 98.44 112 SER A CA 1
ATOM 808 C C . SER A 1 112 ? 5.920 -2.131 4.521 1.00 98.44 112 SER A C 1
ATOM 810 O O . SER A 1 112 ? 5.271 -2.427 5.523 1.00 98.44 112 SER A O 1
ATOM 812 N N . GLY A 1 113 ? 6.671 -1.027 4.492 1.00 98.31 113 GLY A N 1
ATOM 813 C CA . GLY A 1 113 ? 6.713 -0.070 5.603 1.00 98.31 113 GLY A CA 1
ATOM 814 C C . GLY A 1 113 ? 5.406 0.716 5.757 1.00 98.31 113 GLY A C 1
ATOM 815 O O . GLY A 1 113 ? 4.928 0.920 6.872 1.00 98.31 113 GLY A O 1
ATOM 816 N N . THR A 1 114 ? 4.812 1.129 4.637 1.00 98.81 114 THR A N 1
ATOM 817 C CA . THR A 1 114 ? 3.534 1.838 4.567 1.00 98.81 114 THR A CA 1
ATOM 818 C C . THR A 1 114 ? 2.402 0.952 5.065 1.00 98.81 114 THR A C 1
ATOM 820 O O . THR A 1 114 ? 1.640 1.407 5.907 1.00 98.81 114 THR A O 1
ATOM 823 N N . MET A 1 115 ? 2.325 -0.311 4.632 1.00 98.75 115 MET A N 1
ATOM 824 C CA . MET A 1 115 ? 1.313 -1.267 5.100 1.00 98.75 115 MET A CA 1
ATOM 825 C C . MET A 1 115 ? 1.353 -1.446 6.618 1.00 98.75 115 MET A C 1
ATOM 827 O O . MET A 1 115 ? 0.318 -1.334 7.271 1.00 98.75 115 MET A O 1
ATOM 831 N N . ALA A 1 116 ? 2.543 -1.657 7.190 1.00 98.25 116 ALA A N 1
ATOM 832 C CA . ALA A 1 116 ? 2.700 -1.822 8.632 1.00 98.25 116 ALA A CA 1
ATOM 833 C C . ALA A 1 116 ? 2.175 -0.601 9.410 1.00 98.25 116 ALA A C 1
ATOM 835 O O . ALA A 1 116 ? 1.434 -0.744 10.380 1.00 98.25 116 ALA A O 1
ATOM 836 N N . LEU A 1 117 ? 2.528 0.612 8.974 1.00 98.50 117 LEU A N 1
ATOM 837 C CA . LEU A 1 117 ? 2.111 1.854 9.635 1.00 98.50 117 LEU A CA 1
ATOM 838 C C . LEU A 1 117 ? 0.640 2.208 9.377 1.00 98.50 117 LEU A C 1
ATOM 840 O O . LEU A 1 117 ? -0.023 2.714 10.279 1.00 98.50 117 LEU A O 1
ATOM 844 N N . ALA A 1 118 ? 0.126 1.922 8.180 1.00 98.56 118 ALA A N 1
ATOM 845 C CA . ALA A 1 118 ? -1.281 2.086 7.829 1.00 98.56 118 ALA A CA 1
ATOM 846 C C . ALA A 1 118 ? -2.155 1.193 8.713 1.00 98.56 118 ALA A C 1
ATOM 848 O O . ALA A 1 118 ? -3.095 1.682 9.336 1.00 98.56 118 ALA A O 1
ATOM 849 N N . HIS A 1 119 ? -1.782 -0.082 8.851 1.00 97.50 119 HIS A N 1
ATOM 850 C CA . HIS A 1 119 ? -2.486 -1.029 9.706 1.00 97.50 119 HIS A CA 1
ATOM 851 C C . HIS A 1 119 ? -2.461 -0.602 11.180 1.00 97.50 119 HIS A C 1
ATOM 853 O O . HIS A 1 119 ? -3.505 -0.587 11.829 1.00 97.50 119 HIS A O 1
ATOM 859 N N . LEU A 1 120 ? -1.304 -0.159 11.694 1.00 95.69 120 LEU A N 1
ATOM 860 C CA . LEU A 1 120 ? -1.193 0.393 13.053 1.00 95.69 120 LEU A CA 1
ATOM 861 C C . LEU A 1 120 ? -2.075 1.630 13.277 1.00 95.69 120 LEU A C 1
ATOM 863 O O . LEU A 1 120 ? -2.500 1.879 14.404 1.00 95.69 120 LEU A O 1
ATOM 867 N N . ALA A 1 121 ? -2.343 2.405 12.225 1.00 95.81 121 ALA A N 1
ATOM 868 C CA . ALA A 1 121 ? -3.246 3.549 12.259 1.00 95.81 121 ALA A CA 1
ATOM 869 C C . ALA A 1 121 ? -4.718 3.182 11.990 1.00 95.81 121 ALA A C 1
ATOM 871 O O . ALA A 1 121 ? -5.561 4.069 12.028 1.00 95.81 121 ALA A O 1
ATOM 872 N N . GLY A 1 122 ? -5.045 1.912 11.724 1.00 95.62 122 GLY A N 1
ATOM 873 C CA . GLY A 1 122 ? -6.409 1.462 11.419 1.00 95.62 122 GLY A CA 1
ATOM 874 C C . GLY A 1 122 ? -6.855 1.685 9.968 1.00 95.62 122 GLY A C 1
ATOM 875 O O . GLY A 1 122 ? -8.035 1.527 9.663 1.00 95.62 122 GLY A O 1
ATOM 876 N N . ILE A 1 123 ? -5.935 2.029 9.063 1.00 98.19 123 ILE A N 1
ATOM 877 C CA . ILE A 1 123 ? -6.220 2.229 7.637 1.00 98.19 123 ILE A CA 1
ATOM 878 C C . ILE A 1 123 ? -6.171 0.881 6.914 1.00 98.19 123 ILE A C 1
ATOM 880 O O . ILE A 1 123 ? -5.216 0.120 7.065 1.00 98.19 123 ILE A O 1
ATOM 884 N N . ARG A 1 124 ? -7.200 0.600 6.106 1.00 96.62 124 ARG A N 1
ATOM 885 C CA . ARG A 1 124 ? -7.401 -0.700 5.439 1.00 96.62 124 ARG A CA 1
ATOM 886 C C . ARG A 1 124 ? -7.080 -0.706 3.947 1.00 96.62 124 ARG A C 1
ATOM 888 O O . ARG A 1 124 ? -6.871 -1.776 3.387 1.00 96.62 124 ARG A O 1
ATOM 895 N N . ILE A 1 125 ? -7.053 0.462 3.311 1.00 98.81 125 ILE A N 1
ATOM 896 C CA . ILE A 1 125 ? -6.850 0.610 1.868 1.00 98.81 125 ILE A CA 1
ATOM 897 C C . ILE A 1 125 ? -5.553 1.374 1.616 1.00 98.81 125 ILE A C 1
ATOM 899 O O . ILE A 1 125 ? -5.289 2.394 2.253 1.00 98.81 125 ILE A O 1
ATOM 903 N N . PHE A 1 126 ? -4.747 0.892 0.677 1.00 98.88 126 PHE A N 1
ATOM 904 C CA . PHE A 1 126 ? -3.470 1.482 0.295 1.00 98.88 126 PHE A CA 1
ATOM 905 C C . PHE A 1 126 ? -3.333 1.503 -1.230 1.00 98.88 126 PHE A C 1
ATOM 907 O O . PHE A 1 126 ? -3.512 0.479 -1.884 1.00 98.88 126 PHE A O 1
ATOM 914 N N . ALA A 1 127 ? -2.977 2.657 -1.796 1.00 98.88 127 ALA A N 1
ATOM 915 C CA . ALA A 1 127 ? -2.624 2.785 -3.206 1.00 98.88 127 ALA A CA 1
ATOM 916 C C . ALA A 1 127 ? -1.125 3.033 -3.403 1.00 98.88 127 ALA A C 1
ATOM 918 O O . ALA A 1 127 ? -0.511 3.863 -2.730 1.00 98.88 127 ALA A O 1
ATOM 919 N N . THR A 1 128 ? -0.542 2.353 -4.386 1.00 98.38 128 THR A N 1
ATOM 920 C CA . THR A 1 128 ? 0.844 2.555 -4.825 1.00 98.38 128 THR A CA 1
ATOM 921 C C . THR A 1 128 ? 0.937 2.461 -6.345 1.00 98.38 128 THR A C 1
ATOM 923 O O . THR A 1 128 ? -0.007 2.049 -7.014 1.00 98.38 128 THR A O 1
ATOM 926 N N . GLY A 1 129 ? 2.081 2.825 -6.922 1.00 96.38 129 GLY A N 1
ATOM 927 C CA . GLY A 1 129 ? 2.313 2.596 -8.346 1.00 96.38 129 GLY A CA 1
ATOM 928 C C . GLY A 1 129 ? 2.387 1.101 -8.659 1.00 96.38 129 GLY A C 1
ATOM 929 O O . GLY A 1 129 ? 1.629 0.581 -9.467 1.00 96.38 129 GLY A O 1
ATOM 930 N N . GLY A 1 130 ? 3.311 0.398 -8.009 1.00 96.81 130 GLY A N 1
ATOM 931 C CA . GLY A 1 130 ? 3.577 -1.018 -8.247 1.00 96.81 130 GLY A CA 1
ATOM 932 C C . GLY A 1 130 ? 4.296 -1.620 -7.054 1.00 96.81 130 GLY A C 1
ATOM 933 O O . GLY A 1 130 ? 5.174 -0.970 -6.472 1.00 96.81 130 GLY A O 1
ATOM 934 N N . ILE A 1 131 ? 3.958 -2.848 -6.680 1.00 98.00 131 ILE A N 1
ATOM 935 C CA . ILE A 1 131 ? 4.605 -3.523 -5.550 1.00 98.00 131 ILE A CA 1
ATOM 936 C C . ILE A 1 131 ? 6.042 -3.943 -5.894 1.00 98.00 131 ILE A C 1
ATOM 938 O O . ILE A 1 131 ? 6.435 -4.002 -7.064 1.00 98.00 131 ILE A O 1
ATOM 942 N N . GLY A 1 132 ? 6.879 -4.162 -4.879 1.00 96.25 132 GLY A N 1
ATOM 943 C CA . GLY A 1 132 ? 8.056 -5.012 -5.047 1.00 96.25 132 GLY A CA 1
ATOM 944 C C . GLY A 1 132 ? 7.648 -6.475 -5.252 1.00 96.25 132 GLY A C 1
ATOM 945 O O . GLY A 1 132 ? 6.479 -6.823 -5.119 1.00 96.25 132 GLY A O 1
ATOM 946 N N . GLY A 1 133 ? 8.608 -7.338 -5.560 1.00 96.75 133 GLY A N 1
ATOM 947 C CA . GLY A 1 133 ? 8.321 -8.743 -5.829 1.00 96.75 133 GLY A CA 1
ATOM 948 C C . GLY A 1 133 ? 9.574 -9.592 -5.881 1.00 96.75 133 GLY A C 1
ATOM 949 O O . GLY A 1 133 ? 10.606 -9.214 -5.321 1.00 96.75 133 GLY A O 1
ATOM 950 N N . VAL A 1 134 ? 9.468 -10.738 -6.541 1.00 96.44 134 VAL A N 1
ATOM 951 C CA . VAL A 1 134 ? 10.602 -11.619 -6.807 1.00 96.44 134 VAL A CA 1
ATOM 952 C C . VAL A 1 134 ? 11.435 -10.994 -7.923 1.00 96.44 134 VAL A C 1
ATOM 954 O O . VAL A 1 134 ? 10.906 -10.646 -8.980 1.00 96.44 134 VAL A O 1
ATOM 957 N N . HIS A 1 135 ? 12.730 -10.791 -7.692 1.00 93.06 135 HIS A N 1
ATOM 958 C CA . HIS A 1 135 ? 13.620 -10.296 -8.737 1.00 93.06 135 HIS A CA 1
ATOM 959 C C . HIS A 1 135 ? 13.934 -11.392 -9.762 1.00 93.06 135 HIS A C 1
ATOM 961 O O . HIS A 1 135 ? 13.899 -12.587 -9.471 1.00 93.06 135 HIS A O 1
ATOM 967 N N . ARG A 1 136 ? 14.277 -10.986 -10.985 1.00 90.06 136 ARG A N 1
ATOM 968 C CA . ARG A 1 136 ? 14.736 -11.919 -12.021 1.00 90.06 136 ARG A CA 1
ATOM 969 C C . ARG A 1 136 ? 16.066 -12.546 -11.576 1.00 90.06 136 ARG A C 1
ATOM 971 O O . ARG A 1 136 ? 16.988 -11.813 -11.230 1.00 90.06 136 ARG A O 1
ATOM 978 N N . GLY A 1 137 ? 16.154 -13.879 -11.561 1.00 86.94 137 GLY A N 1
ATOM 979 C CA . GLY A 1 137 ? 17.313 -14.622 -11.039 1.00 86.94 137 GLY A CA 1
ATOM 980 C C . GLY A 1 137 ? 17.271 -14.910 -9.528 1.00 86.94 137 GLY A C 1
ATOM 981 O O . GLY A 1 137 ? 18.241 -15.437 -8.970 1.00 86.94 137 GLY A O 1
ATOM 982 N N . ALA A 1 138 ? 16.166 -14.585 -8.846 1.00 90.31 138 ALA A N 1
ATOM 983 C CA . ALA A 1 138 ? 16.008 -14.810 -7.408 1.00 90.31 138 ALA A CA 1
ATOM 984 C C . ALA A 1 138 ? 15.996 -16.287 -6.994 1.00 90.31 138 ALA A C 1
ATOM 986 O O . ALA A 1 138 ? 16.252 -16.574 -5.830 1.00 90.31 138 ALA A O 1
ATOM 987 N N . GLU A 1 139 ? 15.792 -17.229 -7.918 1.00 87.88 139 GLU A N 1
ATOM 988 C CA . GLU A 1 139 ? 15.988 -18.662 -7.664 1.00 87.88 139 GLU A CA 1
ATOM 989 C C . GLU A 1 139 ? 17.416 -18.998 -7.206 1.00 87.88 139 GLU A C 1
ATOM 991 O O . GLU A 1 139 ? 17.637 -20.037 -6.592 1.00 87.88 139 GLU A O 1
ATOM 996 N N . SER A 1 140 ? 18.379 -18.117 -7.498 1.00 87.19 140 SER A N 1
ATOM 997 C CA . SER A 1 140 ? 19.765 -18.223 -7.038 1.00 87.19 140 SER A CA 1
ATOM 998 C C . SER A 1 140 ? 20.129 -17.128 -6.036 1.00 87.19 140 SER A C 1
ATOM 1000 O O . SER A 1 140 ? 20.786 -17.409 -5.037 1.00 87.19 140 SER A O 1
ATOM 1002 N N . SER A 1 141 ? 19.729 -15.875 -6.286 1.00 86.44 141 SER A N 1
ATOM 1003 C CA . SER A 1 141 ? 20.141 -14.737 -5.448 1.00 86.44 141 SER A CA 1
ATOM 1004 C C . SER A 1 141 ? 19.312 -14.562 -4.177 1.00 86.44 141 SER A C 1
ATOM 1006 O O . SER A 1 141 ? 19.762 -13.886 -3.252 1.00 86.44 141 SER A O 1
ATOM 1008 N N . MET A 1 142 ? 18.105 -15.138 -4.135 1.00 90.31 142 MET A N 1
ATOM 1009 C CA . MET A 1 142 ? 17.101 -14.919 -3.090 1.00 90.31 142 MET A CA 1
ATOM 1010 C C . MET A 1 142 ? 16.714 -13.439 -2.898 1.00 90.31 142 MET A C 1
ATOM 1012 O O . MET A 1 142 ? 16.217 -13.063 -1.835 1.00 90.31 142 MET A O 1
ATOM 1016 N N . ASP A 1 143 ? 16.910 -12.591 -3.918 1.00 90.50 143 ASP A N 1
ATOM 1017 C CA . ASP A 1 143 ? 16.486 -11.185 -3.885 1.00 90.50 143 ASP A CA 1
ATOM 1018 C C . ASP A 1 143 ? 14.959 -11.084 -4.054 1.00 90.50 143 ASP A C 1
ATOM 1020 O O . ASP A 1 143 ? 14.407 -11.030 -5.157 1.00 90.50 143 ASP A O 1
ATOM 1024 N N . ILE A 1 144 ? 14.258 -11.147 -2.924 1.00 94.50 144 ILE A N 1
ATOM 1025 C CA . ILE A 1 144 ? 12.798 -11.151 -2.839 1.00 94.50 144 ILE A CA 1
ATOM 1026 C C . ILE A 1 144 ? 12.361 -9.975 -1.969 1.00 94.50 144 ILE A C 1
ATOM 1028 O O . ILE A 1 144 ? 12.807 -9.815 -0.830 1.00 94.50 144 ILE A O 1
ATOM 1032 N N . SER A 1 145 ? 11.458 -9.143 -2.494 1.00 95.38 145 SER A N 1
ATOM 1033 C CA . SER A 1 145 ? 10.967 -7.979 -1.758 1.00 95.38 145 SER A CA 1
ATOM 1034 C C . SER A 1 145 ? 10.223 -8.377 -0.482 1.00 95.38 145 SER A C 1
ATOM 1036 O O . SER A 1 145 ? 9.302 -9.194 -0.503 1.00 95.38 145 SER A O 1
ATOM 1038 N N . ALA A 1 146 ? 10.528 -7.677 0.615 1.00 96.31 146 ALA A N 1
ATOM 1039 C CA . ALA A 1 146 ? 9.784 -7.770 1.871 1.00 96.31 146 ALA A CA 1
ATOM 1040 C C . ALA A 1 146 ? 8.296 -7.386 1.733 1.00 96.31 146 ALA A C 1
ATOM 1042 O O . ALA A 1 146 ? 7.510 -7.682 2.631 1.00 96.31 146 ALA A O 1
ATOM 1043 N N . ASP A 1 147 ? 7.903 -6.744 0.628 1.00 98.12 147 ASP A N 1
ATOM 1044 C CA . ASP A 1 147 ? 6.506 -6.426 0.321 1.00 98.12 147 ASP A CA 1
ATOM 1045 C C . ASP A 1 147 ? 5.634 -7.687 0.229 1.00 98.12 147 ASP A C 1
ATOM 1047 O O . ASP A 1 147 ? 4.498 -7.660 0.690 1.00 98.12 147 ASP A O 1
ATOM 1051 N N . LEU A 1 148 ? 6.167 -8.803 -0.288 1.00 98.50 148 LEU A N 1
ATOM 1052 C CA . LEU A 1 148 ? 5.394 -10.041 -0.455 1.00 98.50 148 LEU A CA 1
ATOM 1053 C C . LEU A 1 148 ? 5.079 -10.710 0.886 1.00 98.50 148 LEU A C 1
ATOM 1055 O O . LEU A 1 148 ? 3.947 -11.112 1.136 1.00 98.50 148 LEU A O 1
ATOM 1059 N N . VAL A 1 149 ? 6.067 -10.764 1.782 1.00 98.12 149 VAL A N 1
ATOM 1060 C CA . VAL A 1 149 ? 5.869 -11.261 3.153 1.00 98.12 149 VAL A CA 1
ATOM 1061 C C . VAL A 1 149 ? 4.959 -10.324 3.944 1.00 98.12 149 VAL A C 1
ATOM 1063 O O . VAL A 1 149 ? 4.194 -10.770 4.793 1.00 98.12 149 VAL A O 1
ATOM 1066 N N . GLU A 1 150 ? 5.028 -9.015 3.686 1.00 98.69 150 GLU A N 1
ATOM 1067 C CA . GLU A 1 150 ? 4.130 -8.068 4.339 1.00 98.69 150 GLU A CA 1
ATOM 1068 C C . GLU A 1 150 ? 2.676 -8.259 3.917 1.00 98.69 150 GLU A C 1
ATOM 1070 O O . GLU A 1 150 ? 1.797 -8.294 4.780 1.00 98.69 150 GLU A O 1
ATOM 1075 N N . LEU A 1 151 ? 2.437 -8.453 2.618 1.00 98.75 151 LEU A N 1
ATOM 1076 C CA . LEU A 1 151 ? 1.130 -8.830 2.093 1.00 98.75 151 LEU A CA 1
ATOM 1077 C C . LEU A 1 151 ? 0.604 -10.110 2.751 1.00 98.75 151 LEU A C 1
ATOM 1079 O O . LEU A 1 151 ? -0.578 -10.171 3.056 1.00 98.75 151 LEU A O 1
ATOM 1083 N N . GLY A 1 152 ? 1.456 -11.085 3.073 1.00 98.31 152 GLY A N 1
ATOM 1084 C CA . GLY A 1 152 ? 1.037 -12.317 3.753 1.00 98.31 152 GLY A CA 1
ATOM 1085 C C . GLY A 1 152 ? 0.549 -12.155 5.201 1.00 98.31 152 GLY A C 1
ATOM 1086 O O . GLY A 1 152 ? -0.077 -13.070 5.723 1.00 98.31 152 GLY A O 1
ATOM 1087 N N . ARG A 1 153 ? 0.826 -11.026 5.877 1.00 96.44 153 ARG A N 1
ATOM 1088 C CA . ARG A 1 153 ? 0.600 -10.894 7.337 1.00 96.44 153 ARG A CA 1
ATOM 1089 C C . ARG A 1 153 ? -0.079 -9.613 7.810 1.00 96.44 153 ARG A C 1
ATOM 1091 O O . ARG A 1 153 ? -0.310 -9.459 9.008 1.00 96.44 153 ARG A O 1
ATOM 1098 N N . THR A 1 154 ? -0.304 -8.656 6.916 1.00 98.25 154 THR A N 1
ATOM 1099 C CA . THR A 1 154 ? -0.833 -7.337 7.274 1.00 98.25 154 THR A CA 1
ATOM 1100 C C . THR A 1 154 ? -2.134 -7.094 6.511 1.00 98.25 154 THR A C 1
ATOM 1102 O O . THR A 1 154 ? -2.075 -6.954 5.289 1.00 98.25 154 THR A O 1
ATOM 1105 N N . PRO A 1 155 ? -3.297 -7.022 7.194 1.00 97.69 155 PRO A N 1
ATOM 1106 C CA . PRO A 1 155 ? -4.611 -6.964 6.556 1.00 97.69 155 PRO A CA 1
ATOM 1107 C C . PRO A 1 155 ? -4.926 -5.566 6.013 1.00 97.69 155 PRO A C 1
ATOM 1109 O O . PRO A 1 155 ? -5.735 -4.809 6.554 1.00 97.69 155 PRO A O 1
ATOM 1112 N N . VAL A 1 156 ? -4.225 -5.221 4.935 1.00 98.75 156 VAL A N 1
ATOM 1113 C CA . VAL A 1 156 ? -4.373 -4.000 4.144 1.00 98.75 156 VAL A CA 1
ATOM 1114 C C . VAL A 1 156 ? -4.524 -4.407 2.680 1.00 98.75 156 VAL A C 1
ATOM 1116 O O . VAL A 1 156 ? -3.699 -5.151 2.148 1.00 98.75 156 VAL A O 1
ATOM 1119 N N . ALA A 1 157 ? -5.573 -3.918 2.023 1.00 98.81 157 ALA A N 1
ATOM 1120 C CA . ALA A 1 157 ? -5.780 -4.108 0.594 1.00 98.81 157 ALA A CA 1
ATOM 1121 C C . ALA A 1 157 ? -4.934 -3.104 -0.196 1.00 98.81 157 ALA A C 1
ATOM 1123 O O . ALA A 1 157 ? -5.013 -1.893 0.030 1.00 98.81 157 ALA A O 1
ATOM 1124 N N . VAL A 1 158 ? -4.128 -3.614 -1.122 1.00 98.94 158 VAL A N 1
ATOM 1125 C CA . VAL A 1 158 ? -3.165 -2.851 -1.911 1.00 98.94 158 VAL A CA 1
ATOM 1126 C C . VAL A 1 158 ? -3.617 -2.780 -3.361 1.00 98.94 158 VAL A C 1
ATOM 1128 O O . VAL A 1 158 ? -3.772 -3.800 -4.029 1.00 98.94 158 VAL A O 1
ATOM 1131 N N . PHE A 1 159 ? -3.777 -1.559 -3.858 1.00 98.88 159 PHE A N 1
ATOM 1132 C CA . PHE A 1 159 ? -4.121 -1.251 -5.241 1.00 98.88 159 PHE A CA 1
ATOM 1133 C C . PHE A 1 159 ? -2.868 -0.778 -5.962 1.00 98.88 159 PHE A C 1
ATOM 1135 O O . PHE A 1 159 ? -2.214 0.183 -5.541 1.00 98.88 159 PHE A O 1
ATOM 1142 N N . SER A 1 160 ? -2.503 -1.475 -7.031 1.00 98.62 160 SER A N 1
ATOM 1143 C CA . SER A 1 160 ? -1.286 -1.181 -7.782 1.00 98.62 160 SER A CA 1
ATOM 1144 C C . SER A 1 160 ? -1.406 -1.645 -9.222 1.00 98.62 160 SER A C 1
ATOM 1146 O O . SER A 1 160 ? -2.193 -2.539 -9.514 1.00 98.62 160 SER A O 1
ATOM 1148 N N . SER A 1 161 ? -0.557 -1.148 -10.114 1.00 98.12 161 SER A N 1
ATOM 1149 C CA . SER A 1 161 ? -0.466 -1.648 -11.489 1.00 98.12 161 SER A CA 1
ATOM 1150 C C . SER A 1 161 ? 0.363 -2.930 -11.575 1.00 98.12 161 SER A C 1
ATOM 1152 O O . SER A 1 161 ? 1.172 -3.107 -12.476 1.00 98.12 161 SER A O 1
ATOM 1154 N N . GLY A 1 162 ? 0.168 -3.824 -10.606 1.00 97.81 162 GLY A N 1
ATOM 1155 C CA . GLY A 1 162 ? 0.888 -5.079 -10.455 1.00 97.81 162 GLY A CA 1
ATOM 1156 C C . GLY A 1 162 ? 2.269 -4.914 -9.819 1.00 97.81 162 GLY A C 1
ATOM 1157 O O . GLY A 1 162 ? 2.546 -3.967 -9.074 1.00 97.81 162 GLY A O 1
ATOM 1158 N N . ALA A 1 163 ? 3.155 -5.867 -10.100 1.00 96.75 163 ALA A N 1
ATOM 1159 C CA . ALA A 1 163 ? 4.560 -5.779 -9.721 1.00 96.75 163 ALA A CA 1
ATOM 1160 C C . ALA A 1 163 ? 5.325 -4.892 -10.717 1.00 96.75 163 ALA A C 1
ATOM 1162 O O . ALA A 1 163 ? 5.008 -4.864 -11.905 1.00 96.75 163 ALA A O 1
ATOM 1163 N N . LYS A 1 164 ? 6.344 -4.162 -10.244 1.00 94.19 164 LYS A N 1
ATOM 1164 C CA . LYS A 1 164 ? 7.202 -3.339 -11.120 1.00 94.19 164 LYS A CA 1
ATOM 1165 C C . LYS A 1 164 ? 7.764 -4.183 -12.278 1.00 94.19 164 LYS A C 1
ATOM 1167 O O . LYS A 1 164 ? 8.251 -5.284 -12.051 1.00 94.19 164 LYS A O 1
ATOM 1172 N N . SER A 1 165 ? 7.783 -3.632 -13.493 1.00 92.19 165 SER A N 1
ATOM 1173 C CA . SER A 1 165 ? 8.154 -4.345 -14.736 1.00 92.19 165 SER A CA 1
ATOM 1174 C C . SER A 1 165 ? 9.562 -4.964 -14.749 1.00 92.19 165 SER A C 1
ATOM 1176 O O . SER A 1 165 ? 9.832 -5.894 -15.509 1.00 92.19 165 SER A O 1
ATOM 1178 N N . ILE A 1 166 ? 10.461 -4.468 -13.896 1.00 91.25 166 ILE A N 1
ATOM 1179 C CA . ILE A 1 166 ? 11.832 -4.971 -13.713 1.00 91.25 166 ILE A CA 1
ATOM 1180 C C . ILE A 1 166 ? 11.899 -6.325 -12.978 1.00 91.25 166 ILE A C 1
ATOM 1182 O O . ILE A 1 166 ? 12.975 -6.907 -12.863 1.00 91.25 166 ILE A O 1
ATOM 1186 N N . LEU A 1 167 ? 10.774 -6.799 -12.439 1.00 94.69 167 LEU A N 1
ATOM 1187 C CA . LEU A 1 167 ? 10.675 -7.995 -11.604 1.00 94.69 167 LEU A CA 1
ATOM 1188 C C . LEU A 1 167 ? 10.273 -9.232 -12.417 1.00 94.69 167 LEU A C 1
ATOM 1190 O O . LEU A 1 167 ? 9.980 -9.156 -13.612 1.00 94.69 167 LEU A O 1
ATOM 1194 N N . ASP A 1 168 ? 10.281 -10.380 -11.747 1.00 95.88 168 ASP A N 1
ATOM 1195 C CA . ASP A 1 168 ? 9.740 -11.642 -12.235 1.00 95.88 168 ASP A CA 1
ATOM 1196 C C . ASP A 1 168 ? 8.281 -11.776 -11.776 1.00 95.88 168 ASP A C 1
ATOM 1198 O O . ASP A 1 168 ? 7.997 -12.119 -10.625 1.00 95.88 168 ASP A O 1
ATOM 1202 N N . ILE A 1 169 ? 7.342 -11.435 -12.661 1.00 97.12 169 ILE A N 1
ATOM 1203 C CA . ILE A 1 169 ? 5.909 -11.459 -12.344 1.00 97.12 169 ILE A CA 1
ATOM 1204 C C . ILE A 1 169 ? 5.401 -12.892 -12.102 1.00 97.12 169 ILE A C 1
ATOM 1206 O O . ILE A 1 169 ? 4.755 -13.075 -11.070 1.00 97.12 169 ILE A O 1
ATOM 1210 N N . PRO A 1 170 ? 5.705 -13.904 -12.949 1.00 97.75 170 PRO A N 1
ATOM 1211 C CA . PRO A 1 170 ? 5.294 -15.284 -12.684 1.00 97.75 170 PRO A CA 1
ATOM 1212 C C . PRO A 1 170 ? 5.685 -15.760 -11.282 1.00 97.75 170 PRO A C 1
ATOM 1214 O O . PRO A 1 170 ? 4.820 -16.148 -10.502 1.00 97.75 170 PRO A O 1
ATOM 1217 N N . ARG A 1 171 ? 6.964 -15.632 -10.901 1.00 98.00 171 ARG A N 1
ATOM 1218 C CA . ARG A 1 171 ? 7.422 -16.052 -9.567 1.00 98.00 171 ARG A CA 1
ATOM 1219 C C . ARG A 1 171 ? 6.841 -15.196 -8.447 1.00 98.00 171 ARG A C 1
ATOM 1221 O O . ARG A 1 171 ? 6.658 -15.687 -7.337 1.00 98.00 171 ARG A O 1
ATOM 1228 N N . THR A 1 172 ? 6.549 -13.923 -8.713 1.00 98.56 172 THR A N 1
ATOM 1229 C CA . THR A 1 172 ? 5.876 -13.056 -7.738 1.00 98.56 172 THR A CA 1
ATOM 1230 C C . THR A 1 172 ? 4.470 -13.562 -7.421 1.00 98.56 172 THR A C 1
ATOM 1232 O O . THR A 1 172 ? 4.105 -13.585 -6.249 1.00 98.56 172 THR A O 1
ATOM 1235 N N . LEU A 1 173 ? 3.701 -13.995 -8.425 1.00 98.56 173 LEU A N 1
ATOM 1236 C CA . LEU A 1 173 ? 2.359 -14.548 -8.213 1.00 98.56 173 LEU A CA 1
ATOM 1237 C C . LEU A 1 173 ? 2.409 -15.870 -7.430 1.00 98.56 173 LEU A C 1
ATOM 1239 O O . LEU A 1 173 ? 1.703 -15.991 -6.434 1.00 98.56 173 LEU A O 1
ATOM 1243 N N . GLU A 1 174 ? 3.313 -16.786 -7.785 1.00 98.44 174 GLU A N 1
ATOM 1244 C CA . GLU A 1 174 ? 3.530 -18.051 -7.052 1.00 98.44 174 GLU A CA 1
ATOM 1245 C C . GLU A 1 174 ? 3.921 -17.818 -5.582 1.00 98.44 174 GLU A C 1
ATOM 1247 O O . GLU A 1 174 ? 3.455 -18.489 -4.655 1.00 98.44 174 GLU A O 1
ATOM 1252 N N . TYR A 1 175 ? 4.775 -16.820 -5.335 1.00 98.62 175 TYR A N 1
ATOM 1253 C CA . TYR A 1 175 ? 5.168 -16.464 -3.976 1.00 98.62 175 TYR A CA 1
ATOM 1254 C C . TYR A 1 175 ? 3.986 -15.893 -3.185 1.00 98.62 175 TYR A C 1
ATOM 1256 O O . TYR A 1 175 ? 3.816 -16.223 -2.013 1.00 98.62 175 TYR A O 1
ATOM 1264 N N . LEU A 1 176 ? 3.160 -15.044 -3.803 1.00 98.69 176 LEU A N 1
ATOM 1265 C CA . LEU A 1 176 ? 1.962 -14.488 -3.169 1.00 98.69 176 LEU A CA 1
ATOM 1266 C C . LEU A 1 176 ? 0.932 -15.573 -2.847 1.00 98.69 176 LEU A C 1
ATOM 1268 O O . LEU A 1 176 ? 0.386 -15.559 -1.745 1.00 98.69 176 LEU A O 1
ATOM 1272 N N . GLU A 1 177 ? 0.737 -16.545 -3.739 1.00 98.19 177 GLU A N 1
ATOM 1273 C CA . GLU A 1 177 ? -0.080 -17.730 -3.464 1.00 98.19 177 GLU A CA 1
ATOM 1274 C C . GLU A 1 177 ? 0.454 -18.493 -2.245 1.00 98.19 177 GLU A C 1
ATOM 1276 O O . GLU A 1 177 ? -0.292 -18.757 -1.302 1.00 98.19 177 GLU A O 1
ATOM 1281 N N . THR A 1 178 ? 1.767 -18.741 -2.196 1.00 98.25 178 THR A N 1
ATOM 1282 C CA . THR A 1 178 ? 2.428 -19.395 -1.053 1.00 98.25 178 THR A CA 1
ATOM 1283 C C . THR A 1 178 ? 2.244 -18.614 0.256 1.00 98.25 178 THR A C 1
ATOM 1285 O O . THR A 1 178 ? 2.107 -19.209 1.323 1.00 98.25 178 THR A O 1
ATOM 1288 N N . GLN A 1 179 ? 2.235 -17.278 0.201 1.00 98.19 179 GLN A N 1
ATOM 1289 C CA . GLN A 1 179 ? 1.976 -16.409 1.357 1.00 98.19 179 GLN A CA 1
ATOM 1290 C C . GLN A 1 179 ? 0.482 -16.288 1.709 1.00 98.19 179 GLN A C 1
ATOM 1292 O O . GLN A 1 179 ? 0.139 -15.562 2.641 1.00 98.19 179 GLN A O 1
ATOM 1297 N N . GLY A 1 180 ? -0.410 -16.966 0.981 1.00 97.69 180 GLY A N 1
ATOM 1298 C CA . GLY A 1 180 ? -1.852 -16.890 1.190 1.00 97.69 180 GLY A CA 1
ATOM 1299 C C . GLY A 1 180 ? -2.438 -15.520 0.850 1.00 97.69 180 GLY A C 1
ATOM 1300 O O . GLY A 1 180 ? -3.402 -15.103 1.486 1.00 97.69 180 GLY A O 1
ATOM 1301 N N . VAL A 1 181 ? -1.857 -14.793 -0.108 1.00 98.75 181 VAL A N 1
ATOM 1302 C CA . VAL A 1 181 ? -2.312 -13.461 -0.531 1.00 98.75 181 VAL A CA 1
ATOM 1303 C C . VAL A 1 181 ? -3.227 -13.587 -1.751 1.00 98.75 181 VAL A C 1
ATOM 1305 O O . VAL A 1 181 ? -2.752 -13.956 -2.825 1.00 98.75 181 VAL A O 1
ATOM 1308 N N . PRO A 1 182 ? -4.521 -13.233 -1.644 1.00 98.00 182 PRO A N 1
ATOM 1309 C CA . PRO A 1 182 ? -5.404 -13.136 -2.794 1.00 98.00 182 PRO A CA 1
ATOM 1310 C C . PRO A 1 182 ? -4.909 -12.057 -3.755 1.00 98.00 182 PRO A C 1
ATOM 1312 O O . PRO A 1 182 ? -4.703 -10.904 -3.359 1.00 98.00 182 PRO A O 1
ATOM 1315 N N . VAL A 1 183 ? -4.749 -12.438 -5.020 1.00 98.75 183 VAL A N 1
ATOM 1316 C CA . VAL A 1 183 ? -4.426 -11.525 -6.115 1.00 98.75 183 VAL A CA 1
ATOM 1317 C C . VAL A 1 183 ? -5.597 -11.496 -7.082 1.00 98.75 183 VAL A C 1
ATOM 1319 O O . VAL A 1 183 ? -6.066 -12.542 -7.518 1.00 98.75 183 VAL A O 1
ATOM 1322 N N . MET A 1 184 ? -6.061 -10.300 -7.425 1.00 98.69 184 MET A N 1
ATOM 1323 C CA . MET A 1 184 ? -7.157 -10.090 -8.366 1.00 98.69 184 MET A CA 1
ATOM 1324 C C . MET A 1 184 ? -6.835 -8.953 -9.332 1.00 98.69 184 MET A C 1
ATOM 1326 O O . MET A 1 184 ? -5.950 -8.147 -9.056 1.00 98.69 184 MET A O 1
ATOM 1330 N N . SER A 1 185 ? -7.538 -8.865 -10.461 1.00 98.50 185 SER A N 1
ATOM 1331 C CA . SER A 1 185 ? -7.310 -7.826 -11.476 1.00 98.50 185 SER A CA 1
ATOM 1332 C C . SER A 1 185 ? -8.595 -7.108 -11.874 1.00 98.50 185 SER A C 1
ATOM 1334 O O . SER A 1 185 ? -9.627 -7.741 -12.065 1.00 98.50 185 SER A O 1
ATOM 1336 N N . PHE A 1 186 ? -8.515 -5.792 -12.065 1.00 98.56 186 PHE A N 1
ATOM 1337 C CA . PHE A 1 186 ? -9.571 -4.978 -12.677 1.00 98.56 186 PHE A CA 1
ATOM 1338 C C . PHE A 1 186 ? -9.627 -5.114 -14.207 1.00 98.56 186 PHE A C 1
ATOM 1340 O O . PHE A 1 186 ? -10.504 -4.536 -14.847 1.00 98.56 186 PHE A O 1
ATOM 1347 N N . HIS A 1 187 ? -8.696 -5.846 -14.828 1.00 97.38 187 HIS A N 1
ATOM 1348 C CA . HIS A 1 187 ? -8.813 -6.155 -16.248 1.00 97.38 187 HIS A CA 1
ATOM 1349 C C . HIS A 1 187 ? -10.011 -7.101 -16.478 1.00 97.38 187 HIS A C 1
ATOM 1351 O O . HIS A 1 187 ? -10.101 -8.120 -15.789 1.00 97.38 187 HIS A O 1
ATOM 1357 N N . PRO A 1 188 ? -10.901 -6.848 -17.462 1.00 95.38 188 PRO A N 1
ATOM 1358 C CA . PRO A 1 188 ? -12.116 -7.648 -17.656 1.00 95.38 188 PRO A CA 1
ATOM 1359 C C . PRO A 1 188 ? -11.887 -9.149 -17.885 1.00 95.38 188 PRO A C 1
ATOM 1361 O O . PRO A 1 188 ? -12.739 -9.957 -17.537 1.00 95.38 188 PRO A O 1
ATOM 1364 N N . SER A 1 189 ? -10.745 -9.535 -18.465 1.00 96.31 189 SER A N 1
ATOM 1365 C CA . SER A 1 189 ? -10.375 -10.948 -18.658 1.00 96.31 189 SER A CA 1
ATOM 1366 C C . SER A 1 189 ? -9.661 -11.581 -17.457 1.00 96.31 189 SER A C 1
ATOM 1368 O O . SER A 1 189 ? -9.290 -12.748 -17.526 1.00 96.31 189 SER A O 1
ATOM 1370 N N . GLY A 1 190 ? -9.400 -10.820 -16.390 1.00 96.50 190 GLY A N 1
ATOM 1371 C CA . GLY A 1 190 ? -8.553 -11.253 -15.276 1.00 96.50 190 GLY A CA 1
ATOM 1372 C C . GLY A 1 190 ? -7.050 -11.174 -15.559 1.00 96.50 190 GLY A C 1
ATOM 1373 O O . GLY A 1 190 ? -6.248 -11.600 -14.734 1.00 96.50 190 GLY A O 1
ATOM 1374 N N . GLU A 1 191 ? -6.631 -10.623 -16.701 1.00 97.69 191 GLU A N 1
ATOM 1375 C CA . GLU A 1 191 ? -5.206 -10.460 -17.002 1.00 97.69 191 GLU A CA 1
ATOM 1376 C C . GLU A 1 191 ? -4.525 -9.526 -15.988 1.00 97.69 191 GLU A C 1
ATOM 1378 O O . GLU A 1 191 ? -5.024 -8.444 -15.668 1.00 97.69 191 GLU A O 1
ATOM 1383 N N . PHE A 1 192 ? -3.396 -9.957 -15.434 1.00 98.19 192 PHE A N 1
ATOM 1384 C CA . PHE A 1 192 ? -2.658 -9.209 -14.426 1.00 98.19 192 PHE A CA 1
ATOM 1385 C C . PHE A 1 192 ? -1.798 -8.122 -15.095 1.00 98.19 192 PHE A C 1
ATOM 1387 O O . PHE A 1 192 ? -1.110 -8.423 -16.074 1.00 98.19 192 PHE A O 1
ATOM 1394 N N . PRO A 1 193 ? -1.788 -6.873 -14.596 1.00 97.31 193 PRO A N 1
ATOM 1395 C CA . PRO A 1 193 ? -0.984 -5.804 -15.186 1.00 97.31 193 PRO A CA 1
ATOM 1396 C C . PRO A 1 193 ? 0.517 -5.968 -14.902 1.00 97.31 193 PRO A C 1
ATOM 1398 O O . PRO A 1 193 ? 0.922 -6.428 -13.834 1.00 97.31 193 PRO A O 1
ATOM 1401 N N . SER A 1 194 ? 1.359 -5.529 -15.842 1.00 95.12 194 SER A N 1
ATOM 1402 C CA . SER A 1 194 ? 2.828 -5.538 -15.726 1.00 95.12 194 SER A CA 1
ATOM 1403 C C . SER A 1 194 ? 3.405 -4.124 -15.627 1.00 95.12 194 SER A C 1
ATOM 1405 O O . SER A 1 194 ? 4.367 -3.768 -16.316 1.00 95.12 194 SER A O 1
ATOM 1407 N N . PHE A 1 195 ? 2.809 -3.299 -14.768 1.00 94.81 195 PHE A N 1
ATOM 1408 C CA . PHE A 1 195 ? 3.178 -1.910 -14.502 1.00 94.81 195 PHE A CA 1
ATOM 1409 C C . PHE A 1 195 ? 2.916 -0.955 -15.677 1.00 94.81 195 PHE A C 1
ATOM 1411 O O . PHE A 1 195 ? 1.909 -0.254 -15.670 1.00 94.81 195 PHE A O 1
ATOM 1418 N N . TYR A 1 196 ? 3.769 -0.947 -16.706 1.00 93.75 196 TYR A N 1
ATOM 1419 C CA . TYR A 1 196 ? 3.632 -0.069 -17.884 1.00 93.75 196 TYR A CA 1
ATOM 1420 C C . TYR A 1 196 ? 2.722 -0.630 -18.988 1.00 93.75 196 TYR A C 1
ATOM 1422 O O . TYR A 1 196 ? 2.571 -0.010 -20.037 1.00 93.75 196 TYR A O 1
ATOM 1430 N N . SER A 1 197 ? 2.141 -1.805 -18.764 1.00 93.62 197 SER A N 1
ATOM 1431 C CA . SER A 1 197 ? 1.207 -2.479 -19.665 1.00 93.62 197 SER A CA 1
ATOM 1432 C C . SER A 1 197 ? 0.041 -3.014 -18.842 1.00 93.62 197 SER A C 1
ATOM 1434 O O . SER A 1 197 ? 0.234 -3.490 -17.716 1.00 93.62 197 SER A O 1
ATOM 1436 N N . ALA A 1 198 ? -1.168 -2.954 -19.400 1.00 94.00 198 ALA A N 1
ATOM 1437 C CA . ALA A 1 198 ? -2.352 -3.558 -18.797 1.00 94.00 198 ALA A CA 1
ATOM 1438 C C . ALA A 1 198 ? -2.277 -5.093 -18.799 1.00 94.00 198 ALA A C 1
ATOM 1440 O O . ALA A 1 198 ? -3.061 -5.748 -18.115 1.00 94.00 198 ALA A O 1
ATOM 1441 N N . ARG A 1 199 ? -1.335 -5.650 -19.568 1.00 92.94 199 ARG A N 1
ATOM 1442 C CA . ARG A 1 199 ? -1.258 -7.056 -19.951 1.00 92.94 199 ARG A CA 1
ATOM 1443 C C . ARG A 1 199 ? 0.119 -7.640 -19.669 1.00 92.94 199 ARG A C 1
ATOM 1445 O O . ARG A 1 199 ? 1.114 -7.161 -20.217 1.00 92.94 199 ARG A O 1
ATOM 1452 N N . SER A 1 200 ? 0.166 -8.673 -18.830 1.00 93.94 200 SER A N 1
ATOM 1453 C CA . SER A 1 200 ? 1.376 -9.460 -18.540 1.00 93.94 200 SER A CA 1
ATOM 1454 C C . SER A 1 200 ? 1.386 -10.838 -19.212 1.00 93.94 200 SER A C 1
ATOM 1456 O O . SER A 1 200 ? 2.403 -11.524 -19.158 1.00 93.94 200 SER A O 1
ATOM 1458 N N . GLY A 1 201 ? 0.265 -11.271 -19.799 1.00 95.19 201 GLY A N 1
ATOM 1459 C CA . GLY A 1 201 ? 0.031 -12.650 -20.231 1.00 95.19 201 GLY A CA 1
ATOM 1460 C C . GLY A 1 201 ? -0.367 -13.615 -19.104 1.00 95.19 201 GLY A C 1
ATOM 1461 O O . GLY A 1 201 ? -0.720 -14.761 -19.381 1.00 95.19 201 GLY A O 1
ATOM 1462 N N . LEU A 1 202 ? -0.347 -13.177 -17.841 1.00 97.69 202 LEU A N 1
ATOM 1463 C CA . LEU A 1 202 ? -0.728 -13.976 -16.672 1.00 97.69 202 LEU A CA 1
ATOM 1464 C C . LEU A 1 202 ? -2.142 -13.613 -16.225 1.00 97.69 202 LEU A C 1
ATOM 1466 O O . LEU A 1 202 ? -2.549 -12.460 -16.341 1.00 97.69 202 LEU A O 1
ATOM 1470 N N . HIS A 1 203 ? -2.884 -14.583 -15.697 1.00 97.88 203 HIS A N 1
ATOM 1471 C CA . HIS A 1 203 ? -4.290 -14.409 -15.339 1.00 97.88 203 HIS A CA 1
ATOM 1472 C C . HIS A 1 203 ? -4.518 -14.694 -13.858 1.00 97.88 203 HIS A C 1
ATOM 1474 O O . HIS A 1 203 ? -3.977 -15.646 -13.304 1.00 97.88 203 HIS A O 1
ATOM 1480 N N . VAL A 1 204 ? -5.349 -13.862 -13.242 1.00 98.12 204 VAL A N 1
ATOM 1481 C CA . VAL A 1 204 ? -5.831 -13.973 -11.864 1.00 98.12 204 VAL A CA 1
ATOM 1482 C C . VAL A 1 204 ? -7.350 -13.749 -11.856 1.00 98.12 204 VAL A C 1
ATOM 1484 O O . VAL A 1 204 ? -7.899 -13.284 -12.860 1.00 98.12 204 VAL A O 1
ATOM 1487 N N . PRO A 1 205 ? -8.075 -14.055 -10.766 1.00 98.12 205 PRO A N 1
ATOM 1488 C CA . PRO A 1 205 ? -9.495 -13.733 -10.679 1.00 98.12 205 PRO A CA 1
ATOM 1489 C C . PRO A 1 205 ? -9.784 -12.257 -11.000 1.00 98.12 205 PRO A C 1
ATOM 1491 O O . PRO A 1 205 ? -9.129 -11.347 -10.487 1.00 98.12 205 PRO A O 1
ATOM 1494 N N . SER A 1 206 ? -10.770 -12.011 -11.860 1.00 97.19 206 SER A N 1
ATOM 1495 C CA . SER A 1 206 ? -11.185 -10.658 -12.233 1.00 97.19 206 SER A CA 1
ATOM 1496 C C . SER A 1 206 ? -12.096 -10.037 -11.176 1.00 97.19 206 SER A C 1
ATOM 1498 O O . SER A 1 206 ? -12.938 -10.723 -10.597 1.00 97.19 206 SER A O 1
ATOM 1500 N N . VAL A 1 207 ? -11.999 -8.725 -11.011 1.00 97.50 207 VAL A N 1
ATOM 1501 C CA . VAL A 1 207 ? -12.893 -7.892 -10.204 1.00 97.50 207 VAL A CA 1
ATOM 1502 C C . VAL A 1 207 ? -13.557 -6.888 -11.130 1.00 97.50 207 VAL A C 1
ATOM 1504 O O . VAL A 1 207 ? -12.890 -6.258 -11.948 1.00 97.50 207 VAL A O 1
ATOM 1507 N N . ARG A 1 208 ? -14.881 -6.761 -11.025 1.00 95.81 208 ARG A N 1
ATOM 1508 C CA . ARG A 1 208 ? -15.667 -5.974 -11.987 1.00 95.81 208 ARG A CA 1
ATOM 1509 C C . ARG A 1 208 ? -15.514 -4.474 -11.778 1.00 95.81 208 ARG A C 1
ATOM 1511 O O . ARG A 1 208 ? -15.367 -3.726 -12.739 1.00 95.81 208 ARG A O 1
ATOM 1518 N N . ASP A 1 209 ? -15.574 -4.050 -10.523 1.00 96.69 209 ASP A N 1
ATOM 1519 C CA . ASP A 1 209 ? -15.581 -2.650 -10.119 1.00 96.69 209 ASP A CA 1
ATOM 1520 C C . ASP A 1 209 ? -15.152 -2.493 -8.648 1.00 96.69 209 ASP A C 1
ATOM 1522 O O . ASP A 1 209 ? -14.832 -3.458 -7.946 1.00 96.69 209 ASP A O 1
ATOM 1526 N N . ALA A 1 210 ? -15.104 -1.243 -8.187 1.00 97.31 210 ALA A N 1
ATOM 1527 C CA . ALA A 1 210 ? -14.710 -0.892 -6.829 1.00 97.31 210 ALA A CA 1
ATOM 1528 C C . ALA A 1 210 ? -15.631 -1.497 -5.751 1.00 97.31 210 ALA A C 1
ATOM 1530 O O . ALA A 1 210 ? -15.164 -1.820 -4.659 1.00 97.31 210 ALA A O 1
ATOM 1531 N N . HIS A 1 211 ? -16.917 -1.693 -6.049 1.00 96.88 211 HIS A N 1
ATOM 1532 C CA . HIS A 1 211 ? -17.876 -2.278 -5.116 1.00 96.88 211 HIS A CA 1
ATOM 1533 C C . HIS A 1 211 ? -17.663 -3.794 -4.976 1.00 96.88 211 HIS A C 1
ATOM 1535 O O . HIS A 1 211 ? -17.741 -4.351 -3.880 1.00 96.88 211 HIS A O 1
ATOM 1541 N N . ASP A 1 212 ? -17.324 -4.474 -6.068 1.00 97.12 212 ASP A N 1
ATOM 1542 C CA . ASP A 1 212 ? -16.929 -5.882 -6.070 1.00 97.12 212 ASP A CA 1
ATOM 1543 C C . ASP A 1 212 ? -15.640 -6.103 -5.254 1.00 97.12 212 ASP A C 1
ATOM 1545 O O . ASP A 1 212 ? -15.598 -6.973 -4.380 1.00 97.12 212 ASP A O 1
ATOM 1549 N N . ALA A 1 213 ? -14.629 -5.239 -5.434 1.00 98.38 213 ALA A N 1
ATOM 1550 C CA . ALA A 1 213 ? -13.422 -5.229 -4.598 1.00 98.38 213 ALA A CA 1
ATOM 1551 C C . ALA A 1 213 ? -13.754 -5.028 -3.110 1.00 98.38 213 ALA A C 1
ATOM 1553 O O . ALA A 1 213 ? -13.296 -5.793 -2.255 1.00 98.38 213 ALA A O 1
ATOM 1554 N N . ALA A 1 214 ? -14.590 -4.034 -2.801 1.00 98.25 214 ALA A N 1
ATOM 1555 C CA . ALA A 1 214 ? -15.013 -3.709 -1.445 1.00 98.25 214 ALA A CA 1
ATOM 1556 C C . ALA A 1 214 ? -15.704 -4.889 -0.746 1.00 98.25 214 ALA A C 1
ATOM 1558 O O . ALA A 1 214 ? -15.405 -5.185 0.412 1.00 98.25 214 ALA A O 1
ATOM 1559 N N . ARG A 1 215 ? -16.573 -5.623 -1.452 1.00 96.94 215 ARG A N 1
ATOM 1560 C CA . ARG A 1 215 ? -17.209 -6.838 -0.920 1.00 96.94 215 ARG A CA 1
ATOM 1561 C C . ARG A 1 215 ? -16.189 -7.906 -0.549 1.00 96.94 215 ARG A C 1
ATOM 1563 O O . ARG A 1 215 ? -16.308 -8.503 0.518 1.00 96.94 215 ARG A O 1
ATOM 1570 N N . ILE A 1 216 ? -15.184 -8.138 -1.391 1.00 97.12 216 ILE A N 1
ATOM 1571 C CA . ILE A 1 216 ? -14.145 -9.138 -1.108 1.00 97.12 216 ILE A CA 1
ATOM 1572 C C . ILE A 1 216 ? -13.338 -8.740 0.134 1.00 97.12 216 ILE A C 1
ATOM 1574 O O . ILE A 1 216 ? -13.111 -9.572 1.012 1.00 97.12 216 ILE A O 1
ATOM 1578 N N . ILE A 1 217 ? -12.976 -7.461 0.254 1.00 97.56 217 ILE A N 1
ATOM 1579 C CA . ILE A 1 217 ? -12.285 -6.925 1.436 1.00 97.56 217 ILE A CA 1
ATOM 1580 C C . ILE A 1 217 ? -13.155 -7.086 2.694 1.00 97.56 217 ILE A C 1
ATOM 1582 O O . ILE A 1 217 ? -12.659 -7.508 3.741 1.00 97.56 217 ILE A O 1
ATOM 1586 N N . ALA A 1 218 ? -14.459 -6.811 2.600 1.00 95.69 218 ALA A N 1
ATOM 1587 C CA . ALA A 1 218 ? -15.397 -6.980 3.707 1.00 95.69 218 ALA A CA 1
ATOM 1588 C C . ALA A 1 218 ? -15.504 -8.447 4.163 1.00 95.69 218 ALA A C 1
ATOM 1590 O O . ALA A 1 218 ? -15.469 -8.709 5.366 1.00 95.69 218 ALA A O 1
ATOM 1591 N N . TYR A 1 219 ? -15.572 -9.408 3.235 1.00 93.31 219 TYR A N 1
ATOM 1592 C CA . TYR A 1 219 ? -15.594 -10.837 3.573 1.00 93.31 219 TYR A CA 1
ATOM 1593 C C . TYR A 1 219 ? -14.265 -11.336 4.141 1.00 93.31 219 TYR A C 1
ATOM 1595 O O . TYR A 1 219 ? -14.279 -12.075 5.123 1.00 93.31 219 TYR A O 1
ATOM 1603 N N . ASN A 1 220 ? -13.126 -10.908 3.586 1.00 93.88 220 ASN A N 1
ATOM 1604 C CA . ASN A 1 220 ? -11.809 -11.232 4.142 1.00 93.88 220 ASN A CA 1
ATOM 1605 C C . ASN A 1 220 ? -11.725 -10.807 5.622 1.00 93.88 220 ASN A C 1
ATOM 1607 O O . ASN A 1 220 ? -11.339 -11.600 6.484 1.00 93.88 220 ASN A O 1
ATOM 1611 N N . ARG A 1 221 ? -12.224 -9.602 5.930 1.00 90.69 221 ARG A N 1
ATOM 1612 C CA . ARG A 1 221 ? -12.331 -9.094 7.301 1.00 90.69 221 ARG A CA 1
ATOM 1613 C C . ARG A 1 221 ? -13.331 -9.876 8.156 1.00 90.69 221 ARG A C 1
ATOM 1615 O O . ARG A 1 221 ? -13.028 -10.156 9.313 1.00 90.69 221 ARG A O 1
ATOM 1622 N N . ALA A 1 222 ? -14.509 -10.210 7.629 1.00 87.62 222 ALA A N 1
ATOM 1623 C CA . ALA A 1 222 ? -15.528 -10.969 8.360 1.00 87.62 222 ALA A CA 1
ATOM 1624 C C . ALA A 1 222 ? -15.029 -12.368 8.760 1.00 87.62 222 ALA A C 1
ATOM 1626 O O . ALA A 1 222 ? -15.348 -12.851 9.843 1.00 87.62 222 ALA A O 1
ATOM 1627 N N . LEU A 1 223 ? -14.188 -12.975 7.919 1.00 84.88 223 LEU A N 1
ATOM 1628 C CA . LEU A 1 223 ? -13.495 -14.237 8.186 1.00 84.88 223 LEU A CA 1
ATOM 1629 C C . LEU A 1 223 ? -12.264 -14.084 9.098 1.00 84.88 223 LEU A C 1
ATOM 1631 O O . LEU A 1 223 ? -11.613 -15.077 9.407 1.00 84.88 223 LEU A O 1
ATOM 1635 N N . GLN A 1 224 ? -11.940 -12.859 9.526 1.00 91.25 224 GLN A N 1
ATOM 1636 C CA . GLN A 1 224 ? -10.801 -12.530 10.391 1.00 91.25 224 GLN A CA 1
ATOM 1637 C C . GLN A 1 224 ? -9.439 -12.971 9.831 1.00 91.25 224 GLN A C 1
ATOM 1639 O O . GLN A 1 224 ? -8.490 -13.191 10.591 1.00 91.25 224 GLN A O 1
ATOM 1644 N N . LEU A 1 225 ? -9.321 -13.068 8.505 1.00 90.19 225 LEU A N 1
ATOM 1645 C CA . LEU A 1 225 ? -8.074 -13.452 7.856 1.00 90.19 225 LEU A CA 1
ATOM 1646 C C . LEU A 1 225 ? -7.002 -12.379 8.099 1.00 90.19 225 LEU A C 1
ATOM 1648 O O . LEU A 1 225 ? -7.271 -11.179 8.057 1.00 90.19 225 LEU A O 1
ATOM 1652 N N . GLN A 1 226 ? -5.783 -12.820 8.410 1.00 93.12 226 GLN A N 1
ATOM 1653 C CA . GLN A 1 226 ? -4.657 -11.948 8.765 1.00 93.12 226 GLN A CA 1
ATOM 1654 C C . GLN A 1 226 ? -3.696 -11.769 7.587 1.00 93.12 226 GLN A C 1
ATOM 1656 O O . GLN A 1 226 ? -2.490 -11.945 7.724 1.00 93.12 226 GLN A O 1
ATOM 1661 N N . ASN A 1 227 ? -4.240 -11.436 6.420 1.00 96.62 227 ASN A N 1
ATOM 1662 C CA . ASN A 1 227 ? -3.506 -11.240 5.176 1.00 96.62 227 ASN A CA 1
ATOM 1663 C C . ASN A 1 227 ? -4.000 -9.988 4.445 1.00 96.62 22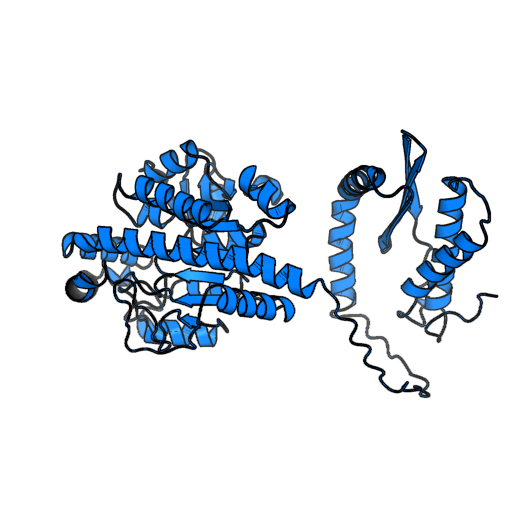7 ASN A C 1
ATOM 1665 O O . ASN A 1 227 ? -5.151 -9.575 4.566 1.00 96.62 227 ASN A O 1
ATOM 1669 N N . GLY A 1 228 ? -3.111 -9.376 3.676 1.00 98.50 228 GLY A N 1
ATOM 1670 C CA . GLY A 1 228 ? -3.447 -8.338 2.716 1.00 98.50 228 GLY A CA 1
ATOM 1671 C C . GLY A 1 228 ? -4.089 -8.919 1.459 1.00 98.50 228 GLY A C 1
ATOM 1672 O O . GLY A 1 228 ? -4.141 -10.132 1.257 1.00 98.50 228 GLY A O 1
ATOM 1673 N N . LEU A 1 229 ? -4.558 -8.026 0.592 1.00 98.75 229 LEU A N 1
ATOM 1674 C CA . LEU A 1 229 ? -5.091 -8.365 -0.728 1.00 98.75 229 LEU A CA 1
ATOM 1675 C C . LEU A 1 229 ? -4.371 -7.524 -1.775 1.00 98.75 229 LEU A C 1
ATOM 1677 O O . LEU A 1 229 ? -4.085 -6.355 -1.518 1.00 98.75 229 LEU A O 1
ATOM 1681 N N . LEU A 1 230 ? -4.111 -8.085 -2.952 1.00 98.88 230 LEU A N 1
ATOM 1682 C CA . LEU A 1 230 ? -3.520 -7.354 -4.066 1.00 98.88 230 LEU A CA 1
ATOM 1683 C C . LEU A 1 230 ? -4.531 -7.209 -5.201 1.00 98.88 230 LEU A C 1
ATOM 1685 O O . LEU A 1 230 ? -4.923 -8.189 -5.827 1.00 98.88 230 LEU A O 1
ATOM 1689 N N . PHE A 1 231 ? -4.890 -5.968 -5.510 1.00 98.88 231 PHE A N 1
ATOM 1690 C CA . PHE A 1 231 ? -5.708 -5.626 -6.664 1.00 98.88 231 PHE A CA 1
ATOM 1691 C C . PHE A 1 231 ? -4.829 -5.001 -7.752 1.00 98.88 231 PHE A C 1
ATOM 1693 O O . PHE A 1 231 ? -4.302 -3.894 -7.601 1.00 98.88 231 PHE A O 1
ATOM 1700 N N . GLY A 1 232 ? -4.669 -5.728 -8.855 1.00 98.69 232 GLY A N 1
ATOM 1701 C CA . GLY A 1 232 ? -4.050 -5.274 -10.090 1.00 98.69 232 GLY A CA 1
ATOM 1702 C C . GLY A 1 232 ? -4.959 -4.289 -10.819 1.00 98.69 232 GLY A C 1
ATOM 1703 O O . GLY A 1 232 ? -6.028 -4.657 -11.295 1.00 98.69 232 GLY A O 1
ATOM 1704 N N . VAL A 1 233 ? -4.530 -3.037 -10.919 1.00 98.69 233 VAL A N 1
ATOM 1705 C CA . VAL A 1 233 ? -5.225 -1.955 -11.616 1.00 98.69 233 VAL A CA 1
ATOM 1706 C C . VAL A 1 233 ? -4.485 -1.666 -12.927 1.00 98.69 233 VAL A C 1
ATOM 1708 O O . VAL A 1 233 ? -3.359 -1.158 -12.888 1.00 98.69 233 VAL A O 1
ATOM 1711 N N . PRO A 1 234 ? -5.071 -1.992 -14.092 1.00 97.75 234 PRO A N 1
ATOM 1712 C CA . PRO A 1 234 ? -4.463 -1.693 -15.383 1.00 97.75 234 PRO A CA 1
ATOM 1713 C C . PRO A 1 234 ? -4.088 -0.215 -15.536 1.00 97.75 234 PRO A C 1
ATOM 1715 O O . PRO A 1 234 ? -4.805 0.678 -15.075 1.00 97.75 234 PRO A O 1
ATOM 1718 N N . ILE A 1 235 ? -2.962 0.044 -16.201 1.00 96.31 235 ILE A N 1
ATOM 1719 C CA . ILE A 1 235 ? -2.594 1.400 -16.617 1.00 96.31 235 ILE A CA 1
ATOM 1720 C C . ILE A 1 235 ? -3.675 1.961 -17.566 1.00 96.31 235 ILE A C 1
ATOM 1722 O O . ILE A 1 235 ? -4.217 1.200 -18.371 1.00 96.31 235 ILE A O 1
ATOM 1726 N N . PRO A 1 236 ? -4.019 3.263 -17.505 1.00 95.06 236 PRO A N 1
ATOM 1727 C CA . PRO A 1 236 ? -4.962 3.843 -18.458 1.00 95.06 236 PRO A CA 1
ATOM 1728 C C . PRO A 1 236 ? -4.463 3.740 -19.907 1.00 95.06 236 PRO A C 1
ATOM 1730 O O . PRO A 1 236 ? -3.271 3.917 -20.181 1.00 95.06 236 PRO A O 1
ATOM 1733 N N . ALA A 1 237 ? -5.381 3.482 -20.842 1.00 93.00 237 ALA A N 1
ATOM 1734 C CA . ALA A 1 237 ? -5.069 3.188 -22.244 1.00 93.00 237 ALA A CA 1
ATOM 1735 C C . ALA A 1 237 ? -4.304 4.323 -22.954 1.00 93.00 237 ALA A C 1
ATOM 1737 O O . ALA A 1 237 ? -3.518 4.082 -23.871 1.00 93.00 237 ALA A O 1
ATOM 1738 N N . GLU A 1 238 ? -4.500 5.574 -22.533 1.00 91.62 238 GLU A N 1
ATOM 1739 C CA . GLU A 1 238 ? -3.773 6.730 -23.053 1.00 91.62 238 GLU A CA 1
ATOM 1740 C C . GLU A 1 238 ? -2.269 6.696 -22.742 1.00 91.62 238 GLU A C 1
ATOM 1742 O O . GLU A 1 238 ? -1.489 7.230 -23.531 1.00 91.62 238 GLU A O 1
ATOM 1747 N N . PHE A 1 239 ? -1.862 6.031 -21.654 1.00 90.62 239 PHE A N 1
ATOM 1748 C CA . PHE A 1 239 ? -0.461 5.862 -21.254 1.00 90.62 239 PHE A CA 1
ATOM 1749 C C . PHE A 1 239 ? 0.127 4.515 -21.706 1.00 90.62 239 PHE A C 1
ATOM 1751 O O . PHE A 1 239 ? 1.341 4.351 -21.749 1.00 90.62 239 PHE A O 1
ATOM 1758 N N . GLU A 1 240 ? -0.710 3.552 -22.100 1.00 86.50 240 GLU A N 1
ATOM 1759 C CA . GLU A 1 240 ? -0.262 2.221 -22.531 1.00 86.50 240 GLU A CA 1
ATOM 1760 C C . GLU A 1 240 ? 0.435 2.220 -23.903 1.00 86.50 240 GLU A C 1
ATOM 1762 O O . GLU A 1 240 ? 1.233 1.332 -24.200 1.00 86.50 240 GLU A O 1
ATOM 1767 N N . LYS A 1 241 ? 0.189 3.232 -24.745 1.00 82.38 241 LYS A N 1
ATOM 1768 C CA . LYS A 1 241 ? 0.716 3.309 -26.125 1.00 82.38 241 LYS A CA 1
ATOM 1769 C C . LYS A 1 241 ? 2.239 3.176 -26.212 1.00 82.38 241 LYS A C 1
ATOM 1771 O O . LYS A 1 241 ? 2.763 2.677 -27.203 1.00 82.38 241 LYS A O 1
ATOM 1776 N N . GLU A 1 242 ? 2.944 3.620 -25.178 1.00 82.62 242 GLU A N 1
ATOM 1777 C CA . GLU A 1 242 ? 4.405 3.589 -25.096 1.00 82.62 242 GLU A CA 1
ATOM 1778 C C . GLU A 1 242 ? 4.928 2.354 -24.346 1.00 82.62 242 GLU A C 1
ATOM 1780 O O . GLU A 1 242 ? 6.140 2.148 -24.261 1.00 82.62 242 GLU A O 1
ATOM 1785 N N . GLY A 1 243 ? 4.033 1.500 -23.839 1.00 81.88 243 GLY A N 1
ATOM 1786 C CA . GLY A 1 243 ? 4.352 0.344 -23.007 1.00 81.88 243 GLY A CA 1
ATOM 1787 C C . GLY A 1 243 ? 5.338 -0.615 -23.669 1.00 81.88 243 GLY A C 1
ATOM 1788 O O . GLY A 1 243 ? 6.279 -1.058 -23.019 1.00 81.88 243 GLY A O 1
ATOM 1789 N N . ALA A 1 244 ? 5.215 -0.859 -24.979 1.00 85.50 244 ALA A N 1
ATOM 1790 C CA . ALA A 1 244 ? 6.158 -1.705 -25.718 1.00 85.50 244 ALA A CA 1
ATOM 1791 C C . ALA A 1 244 ? 7.582 -1.116 -25.763 1.00 85.50 244 ALA A C 1
ATOM 1793 O O . ALA A 1 244 ? 8.566 -1.840 -25.598 1.00 85.50 244 ALA A O 1
ATOM 1794 N N . VAL A 1 245 ? 7.701 0.205 -25.938 1.00 89.19 245 VAL A N 1
ATOM 1795 C CA . VAL A 1 245 ? 8.994 0.911 -25.950 1.00 89.19 245 VAL A CA 1
ATOM 1796 C C . VAL A 1 245 ? 9.615 0.889 -24.554 1.00 89.19 245 VAL A C 1
ATOM 1798 O O . VAL A 1 245 ? 10.796 0.572 -24.401 1.00 89.19 245 VAL A O 1
ATOM 1801 N N . ILE A 1 246 ? 8.811 1.163 -23.524 1.00 89.75 246 ILE A N 1
ATOM 1802 C CA . ILE A 1 246 ? 9.257 1.124 -22.129 1.00 89.75 246 ILE A CA 1
ATOM 1803 C C . ILE A 1 246 ? 9.662 -0.304 -21.739 1.00 89.75 246 ILE A C 1
ATOM 1805 O O . ILE A 1 246 ? 10.684 -0.489 -21.082 1.00 89.75 246 ILE A O 1
ATOM 1809 N N . GLN A 1 247 ? 8.931 -1.327 -22.186 1.00 89.62 247 GLN A N 1
ATOM 1810 C CA . GLN A 1 247 ? 9.276 -2.719 -21.911 1.00 89.62 247 GLN A CA 1
ATOM 1811 C C . GLN A 1 247 ? 10.606 -3.109 -22.564 1.00 89.62 247 GLN A C 1
ATOM 1813 O O . GLN A 1 247 ? 11.441 -3.736 -21.916 1.00 89.62 247 GLN A O 1
ATOM 1818 N N . ALA A 1 248 ? 10.871 -2.683 -23.802 1.00 91.56 248 ALA A N 1
ATOM 1819 C CA . ALA A 1 248 ? 12.174 -2.904 -24.430 1.00 91.56 248 ALA A CA 1
ATOM 1820 C C . ALA A 1 248 ? 13.321 -2.240 -23.639 1.00 91.56 248 ALA A C 1
ATOM 1822 O O . ALA A 1 248 ? 14.396 -2.830 -23.483 1.00 91.56 248 ALA A O 1
ATOM 1823 N N . ALA A 1 249 ? 13.086 -1.043 -23.089 1.00 94.19 249 ALA A N 1
ATOM 1824 C CA . ALA A 1 249 ? 14.026 -0.366 -22.197 1.00 94.19 249 ALA A CA 1
ATOM 1825 C C . ALA A 1 249 ? 14.231 -1.121 -20.870 1.00 94.19 249 ALA A C 1
ATOM 1827 O O . ALA A 1 249 ? 15.365 -1.225 -20.405 1.00 94.19 249 ALA A O 1
ATOM 1828 N N . VAL A 1 250 ? 13.170 -1.694 -20.291 1.00 92.06 250 VAL A N 1
ATOM 1829 C CA . VAL A 1 250 ? 13.235 -2.556 -19.097 1.00 92.06 250 VAL A CA 1
ATOM 1830 C C . VAL A 1 250 ? 14.095 -3.786 -19.358 1.00 92.06 250 VAL A C 1
ATOM 1832 O O . VAL A 1 250 ? 15.030 -4.039 -18.602 1.00 92.06 250 VAL A O 1
ATOM 1835 N N . GLU A 1 251 ? 13.845 -4.510 -20.451 1.00 92.94 251 GLU A N 1
ATOM 1836 C CA . GLU A 1 251 ? 14.629 -5.697 -20.806 1.00 92.94 251 GLU A CA 1
ATOM 1837 C C . GLU A 1 251 ? 16.111 -5.365 -20.995 1.00 92.94 251 GLU A C 1
ATOM 1839 O O . GLU A 1 251 ? 16.992 -6.114 -20.570 1.00 92.94 251 GLU A O 1
ATOM 1844 N N . ARG A 1 252 ? 16.405 -4.213 -21.605 1.00 94.69 252 ARG A N 1
ATOM 1845 C CA . ARG A 1 252 ? 17.776 -3.722 -21.741 1.00 94.69 252 ARG A CA 1
ATOM 1846 C C . ARG A 1 252 ? 18.404 -3.382 -20.389 1.00 94.69 252 ARG A C 1
ATOM 1848 O O . ARG A 1 252 ? 19.516 -3.829 -20.133 1.00 94.69 252 ARG A O 1
ATOM 1855 N N . ALA A 1 253 ? 17.711 -2.637 -19.530 1.00 93.81 253 ALA A N 1
ATOM 1856 C CA . ALA A 1 253 ? 18.218 -2.260 -18.211 1.00 93.81 253 ALA A CA 1
ATOM 1857 C C . ALA A 1 253 ? 18.496 -3.489 -17.328 1.00 93.81 253 ALA A C 1
ATOM 1859 O O . ALA A 1 253 ? 19.506 -3.524 -16.630 1.00 93.81 253 ALA A O 1
ATOM 1860 N N . VAL A 1 254 ? 17.639 -4.514 -17.389 1.00 91.75 254 VAL A N 1
ATOM 1861 C CA . VAL A 1 254 ? 17.853 -5.782 -16.675 1.00 91.75 254 VAL A CA 1
ATOM 1862 C C . VAL A 1 254 ? 19.116 -6.484 -17.175 1.00 91.75 254 VAL A C 1
ATOM 1864 O O . VAL A 1 254 ? 19.947 -6.865 -16.353 1.00 91.75 254 VAL A O 1
ATOM 1867 N N . ARG A 1 255 ? 19.317 -6.609 -18.495 1.00 93.50 255 ARG A N 1
ATOM 1868 C CA . ARG A 1 255 ? 20.557 -7.195 -19.042 1.00 93.50 255 ARG A CA 1
ATOM 1869 C C . ARG A 1 255 ? 21.804 -6.426 -18.605 1.00 93.50 255 ARG A C 1
ATOM 1871 O O . ARG A 1 255 ? 22.724 -7.029 -18.062 1.00 93.50 255 ARG A O 1
ATOM 1878 N N . GLU A 1 256 ? 21.794 -5.102 -18.753 1.00 93.56 256 GLU A N 1
ATOM 1879 C CA . GLU A 1 256 ? 22.915 -4.245 -18.343 1.00 93.56 256 GLU A CA 1
ATOM 1880 C C . GLU A 1 256 ? 23.192 -4.361 -16.831 1.00 93.56 256 GLU A C 1
ATOM 1882 O O . GLU A 1 256 ? 24.344 -4.303 -16.407 1.00 93.56 256 GLU A O 1
ATOM 1887 N N . SER A 1 257 ? 22.161 -4.576 -16.002 1.00 92.31 257 SER A N 1
ATOM 1888 C CA . SER A 1 257 ? 22.354 -4.760 -14.558 1.00 92.31 257 SER A CA 1
ATOM 1889 C C . SER A 1 257 ? 23.154 -6.018 -14.217 1.00 92.31 257 SER A C 1
ATOM 1891 O O . SER A 1 257 ? 23.970 -5.967 -13.301 1.00 92.31 257 SER A O 1
ATOM 1893 N N . VAL A 1 258 ? 22.971 -7.106 -14.973 1.00 89.44 258 VAL A N 1
ATOM 1894 C CA . VAL A 1 258 ? 23.720 -8.361 -14.809 1.00 89.44 258 VAL A CA 1
ATOM 1895 C C . VAL A 1 258 ? 25.156 -8.201 -15.306 1.00 89.44 258 VAL A C 1
ATOM 1897 O O . VAL A 1 258 ? 26.096 -8.593 -14.618 1.00 89.44 258 VAL A O 1
ATOM 1900 N N . GLU A 1 259 ? 25.341 -7.579 -16.473 1.00 92.19 259 GLU A N 1
ATOM 1901 C CA . GLU A 1 259 ? 26.666 -7.319 -17.059 1.00 92.19 259 GLU A CA 1
ATOM 1902 C C . GLU A 1 259 ? 27.547 -6.457 -16.142 1.00 92.19 259 GLU A C 1
ATOM 1904 O O . GLU A 1 259 ? 28.751 -6.683 -16.032 1.00 92.19 259 GLU A O 1
ATOM 1909 N N . LEU A 1 260 ? 26.938 -5.495 -15.444 1.00 91.38 260 LEU A N 1
ATOM 1910 C CA . LEU A 1 260 ? 27.614 -4.585 -14.518 1.00 91.38 260 LEU A CA 1
ATOM 1911 C C . LEU A 1 260 ? 27.638 -5.089 -13.062 1.00 91.38 260 LEU A C 1
ATOM 1913 O O . LEU A 1 260 ? 28.167 -4.400 -12.188 1.00 91.38 260 LEU A O 1
ATOM 1917 N N . GLY A 1 261 ? 27.053 -6.258 -12.774 1.00 88.31 261 GLY A N 1
ATOM 1918 C CA . GLY A 1 261 ? 26.959 -6.827 -11.423 1.00 88.31 261 GLY A CA 1
ATOM 1919 C C . GLY A 1 261 ? 26.125 -5.996 -10.436 1.00 88.31 261 GLY A C 1
ATOM 1920 O O . GLY A 1 261 ? 26.321 -6.088 -9.221 1.00 88.31 261 GLY A O 1
ATOM 1921 N N . ILE A 1 262 ? 25.228 -5.145 -10.938 1.00 87.31 262 ILE A N 1
ATOM 1922 C CA . ILE A 1 262 ? 24.309 -4.321 -10.140 1.00 87.31 262 ILE A CA 1
ATOM 1923 C C . ILE A 1 262 ? 23.191 -5.173 -9.531 1.00 87.31 262 ILE A C 1
ATOM 1925 O O . ILE A 1 262 ? 22.749 -4.902 -8.413 1.00 87.31 262 ILE A O 1
ATOM 1929 N N . ASP A 1 263 ? 22.755 -6.214 -10.240 1.00 82.38 263 ASP A N 1
ATOM 1930 C CA . ASP A 1 263 ? 21.756 -7.193 -9.795 1.00 82.38 263 ASP A CA 1
ATOM 1931 C C . ASP A 1 263 ? 22.121 -7.842 -8.446 1.00 82.38 263 ASP A C 1
ATOM 1933 O O . ASP A 1 263 ? 21.250 -8.171 -7.647 1.00 82.38 263 ASP A O 1
ATOM 1937 N N . ARG A 1 264 ? 23.419 -7.936 -8.135 1.00 83.25 264 ARG A N 1
ATOM 1938 C CA . ARG A 1 264 ? 23.948 -8.523 -6.890 1.00 83.25 264 ARG A CA 1
ATOM 1939 C C . ARG A 1 264 ? 24.035 -7.544 -5.717 1.00 83.25 264 ARG A C 1
ATOM 1941 O O . ARG A 1 264 ? 24.519 -7.907 -4.648 1.00 83.25 264 ARG A O 1
ATOM 1948 N N . GLN A 1 265 ? 23.588 -6.298 -5.887 1.00 82.00 265 GLN A N 1
ATOM 1949 C CA . GLN A 1 265 ? 23.706 -5.239 -4.871 1.00 82.00 265 GLN A CA 1
ATOM 1950 C C . GLN A 1 265 ? 22.430 -5.049 -4.025 1.00 82.00 265 GLN A C 1
ATOM 1952 O O . GLN A 1 265 ? 22.287 -4.044 -3.314 1.00 82.00 265 GLN A O 1
ATOM 1957 N N . GLY A 1 266 ? 21.486 -5.997 -4.094 1.00 78.81 266 GLY A N 1
ATOM 1958 C CA . GLY A 1 266 ? 20.260 -6.040 -3.292 1.00 78.81 266 GLY A CA 1
ATOM 1959 C C . GLY A 1 266 ? 19.457 -4.739 -3.368 1.00 78.81 266 GLY A C 1
ATOM 1960 O O . GLY A 1 266 ? 19.034 -4.300 -4.437 1.00 78.81 266 GLY A O 1
ATOM 1961 N N . LYS A 1 267 ? 19.293 -4.042 -2.232 1.00 72.19 267 LYS A N 1
ATOM 1962 C CA . LYS A 1 267 ? 18.469 -2.816 -2.130 1.00 72.19 267 LYS A CA 1
ATOM 1963 C C . LYS A 1 267 ? 18.856 -1.682 -3.098 1.00 72.19 267 LYS A C 1
ATOM 1965 O O . LYS A 1 267 ? 18.038 -0.780 -3.306 1.00 72.19 267 LYS A O 1
ATOM 1970 N N . LEU A 1 268 ? 20.070 -1.707 -3.660 1.00 78.12 268 LEU A N 1
ATOM 1971 C CA . LEU A 1 268 ? 20.559 -0.730 -4.639 1.00 78.12 268 LEU A CA 1
ATOM 1972 C C . LEU A 1 268 ? 20.136 -1.045 -6.085 1.00 78.12 268 LEU A C 1
ATOM 1974 O O . LEU A 1 268 ? 20.072 -0.119 -6.897 1.00 78.12 268 LEU A O 1
ATOM 1978 N N . ALA A 1 269 ? 19.775 -2.295 -6.392 1.00 81.88 269 ALA A N 1
ATOM 1979 C CA . ALA A 1 269 ? 19.430 -2.730 -7.744 1.00 81.88 269 ALA A CA 1
ATOM 1980 C C . ALA A 1 269 ? 18.165 -2.034 -8.269 1.00 81.88 269 ALA A C 1
ATOM 1982 O O . ALA A 1 269 ? 18.188 -1.429 -9.338 1.00 81.88 269 ALA A O 1
ATOM 1983 N N . THR A 1 270 ? 17.074 -2.025 -7.489 1.00 80.12 270 THR A N 1
ATOM 1984 C CA . THR A 1 270 ? 15.799 -1.408 -7.917 1.00 80.12 270 THR A CA 1
ATOM 1985 C C . THR A 1 270 ? 15.943 0.086 -8.260 1.00 80.12 270 THR A C 1
ATOM 1987 O O . THR A 1 270 ? 15.537 0.473 -9.356 1.00 80.12 270 THR A O 1
ATOM 1990 N N . PRO A 1 271 ? 16.507 0.960 -7.393 1.00 80.56 271 PRO A N 1
ATOM 1991 C CA . PRO A 1 271 ? 16.694 2.367 -7.750 1.00 80.56 271 PRO A CA 1
ATOM 1992 C C . PRO A 1 271 ? 17.584 2.575 -8.979 1.00 80.56 271 PRO A C 1
ATOM 1994 O O . PRO A 1 271 ? 17.345 3.509 -9.740 1.00 80.56 271 PRO A O 1
ATOM 1997 N N . TRP A 1 272 ? 18.605 1.735 -9.177 1.00 87.44 272 TRP A N 1
ATOM 1998 C CA . TRP A 1 272 ? 19.451 1.801 -10.369 1.00 87.44 272 TRP A CA 1
ATOM 1999 C C . TRP A 1 272 ? 18.671 1.423 -11.633 1.00 87.44 272 TRP A C 1
ATOM 2001 O O . TRP A 1 272 ? 18.672 2.194 -12.589 1.00 87.44 272 TRP A O 1
ATOM 2011 N N . LEU A 1 273 ? 17.927 0.311 -11.602 1.00 88.56 273 LEU A N 1
ATOM 2012 C CA . LEU A 1 273 ? 17.10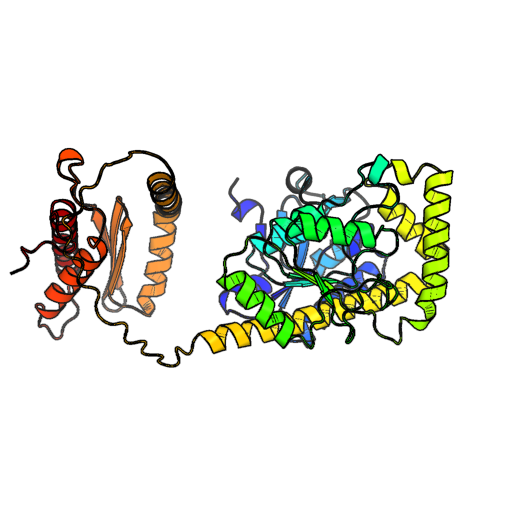5 -0.163 -12.719 1.00 88.56 273 LEU A CA 1
ATOM 2013 C C . LEU A 1 273 ? 16.066 0.882 -13.139 1.00 88.56 273 LEU A C 1
ATOM 2015 O O . LEU A 1 273 ? 15.947 1.183 -14.322 1.00 88.56 273 LEU A O 1
ATOM 2019 N N . LEU A 1 274 ? 15.357 1.492 -12.184 1.00 82.50 274 LEU A N 1
ATOM 2020 C CA . LEU A 1 274 ? 14.355 2.519 -12.490 1.00 82.50 274 LEU A CA 1
ATOM 2021 C C . LEU A 1 274 ? 14.973 3.779 -13.109 1.00 82.50 274 LEU A C 1
ATOM 2023 O O . LEU A 1 274 ? 14.420 4.314 -14.069 1.00 82.50 274 LEU A O 1
ATOM 2027 N N . ARG A 1 275 ? 16.133 4.235 -12.610 1.00 85.56 275 ARG A N 1
ATOM 2028 C CA . ARG A 1 275 ? 16.862 5.349 -13.242 1.00 85.56 275 ARG A CA 1
ATOM 2029 C C . ARG A 1 275 ? 17.281 4.992 -14.661 1.00 85.56 275 ARG A C 1
ATOM 2031 O O . ARG A 1 275 ? 17.088 5.795 -15.567 1.00 85.56 275 ARG A O 1
ATOM 2038 N N . ARG A 1 276 ? 17.789 3.776 -14.861 1.00 91.88 276 ARG A N 1
ATOM 2039 C CA . ARG A 1 276 ? 18.246 3.328 -16.171 1.00 91.88 276 ARG A CA 1
ATOM 2040 C C . ARG A 1 276 ? 17.105 3.218 -17.183 1.00 91.88 276 ARG A C 1
ATOM 2042 O O . ARG A 1 276 ? 17.258 3.645 -18.321 1.00 91.88 276 ARG A O 1
ATOM 2049 N N . VAL A 1 277 ? 15.940 2.725 -16.766 1.00 90.62 277 VAL A N 1
ATOM 2050 C CA . VAL A 1 277 ? 14.731 2.720 -17.606 1.00 90.62 277 VAL A CA 1
ATOM 2051 C C . VAL A 1 277 ? 14.310 4.144 -17.970 1.00 90.62 277 VAL A C 1
ATOM 2053 O O . VAL A 1 277 ? 13.990 4.391 -19.127 1.00 90.62 277 VAL A O 1
ATOM 2056 N N . ALA A 1 278 ? 14.370 5.095 -17.034 1.00 87.31 278 ALA A N 1
ATOM 2057 C CA . ALA A 1 278 ? 14.042 6.494 -17.315 1.00 87.31 278 ALA A CA 1
ATOM 2058 C C . ALA A 1 278 ? 15.031 7.169 -18.287 1.00 87.31 278 ALA A C 1
ATOM 2060 O O . ALA A 1 278 ? 14.619 7.998 -19.095 1.00 87.31 278 ALA A O 1
ATOM 2061 N N . GLU A 1 279 ? 16.317 6.805 -18.247 1.00 90.50 279 GLU A N 1
ATOM 2062 C CA . GLU A 1 279 ? 17.323 7.256 -19.224 1.00 90.50 279 GLU A CA 1
ATOM 2063 C C . GLU A 1 279 ? 17.066 6.686 -20.625 1.00 90.50 279 GLU A C 1
ATOM 2065 O O . GLU A 1 279 ? 17.238 7.387 -21.620 1.00 90.50 279 GLU A O 1
ATOM 2070 N N . LEU A 1 280 ? 16.658 5.416 -20.701 1.00 91.56 280 LEU A N 1
ATOM 2071 C CA . LEU A 1 280 ? 16.403 4.707 -21.957 1.00 91.56 280 LEU A CA 1
ATOM 2072 C C . LEU A 1 280 ? 15.041 5.059 -22.579 1.00 91.56 280 LEU A C 1
ATOM 2074 O O . LEU A 1 280 ? 14.906 5.038 -23.800 1.00 91.56 280 LEU A O 1
ATOM 2078 N N . ALA A 1 281 ? 14.045 5.374 -21.751 1.00 90.12 281 ALA A N 1
ATOM 2079 C CA . ALA A 1 281 ? 12.685 5.717 -22.149 1.00 90.12 281 ALA A CA 1
ATOM 2080 C C . ALA A 1 281 ? 12.111 6.771 -21.190 1.00 90.12 281 ALA A C 1
ATOM 2082 O O . ALA A 1 281 ? 11.483 6.451 -20.176 1.00 90.12 281 ALA A O 1
ATOM 2083 N N . GLN A 1 282 ? 12.312 8.052 -21.510 1.00 85.81 282 GLN A N 1
ATOM 2084 C CA . GLN A 1 282 ? 11.864 9.173 -20.669 1.00 85.81 282 GLN A CA 1
ATOM 2085 C C . GLN A 1 282 ? 10.350 9.180 -20.421 1.00 85.81 282 GLN A C 1
ATOM 2087 O O . GLN A 1 282 ? 9.877 9.651 -19.386 1.00 85.81 282 GLN A O 1
ATOM 2092 N N . GLN A 1 283 ? 9.583 8.611 -21.347 1.00 86.81 283 GLN A N 1
ATOM 2093 C CA . GLN A 1 283 ? 8.131 8.552 -21.287 1.00 86.81 283 GLN A CA 1
ATOM 2094 C C . GLN A 1 283 ? 7.610 7.604 -20.189 1.00 86.81 283 GLN A C 1
ATOM 2096 O O . GLN A 1 283 ? 6.468 7.719 -19.733 1.00 86.81 283 GLN A O 1
ATOM 2101 N N . SER A 1 284 ? 8.488 6.744 -19.656 1.00 86.50 284 SER A N 1
ATOM 2102 C CA . SER A 1 284 ? 8.224 5.938 -18.459 1.00 86.50 284 SER A CA 1
ATOM 2103 C C . SER A 1 284 ? 7.831 6.788 -17.246 1.00 86.50 284 SER A C 1
ATOM 2105 O O . SER A 1 284 ? 7.058 6.326 -16.407 1.00 86.50 284 SER A O 1
ATOM 2107 N N . VAL A 1 285 ? 8.297 8.041 -17.154 1.00 88.25 285 VAL A N 1
ATOM 2108 C CA . VAL A 1 285 ? 7.927 8.957 -16.065 1.00 88.25 285 VAL A CA 1
ATOM 2109 C C . VAL A 1 285 ? 6.462 9.371 -16.182 1.00 88.25 285 VAL A C 1
ATOM 2111 O O . VAL A 1 285 ? 5.726 9.259 -15.205 1.00 88.25 285 VAL A O 1
ATOM 2114 N N . THR A 1 286 ? 6.016 9.788 -17.369 1.00 91.81 286 THR A N 1
ATOM 2115 C CA . THR A 1 286 ? 4.620 10.185 -17.618 1.00 91.81 286 THR A CA 1
ATOM 2116 C C . THR A 1 286 ? 3.664 9.020 -17.376 1.00 91.81 286 THR A C 1
ATOM 2118 O O . THR A 1 286 ? 2.672 9.179 -16.667 1.00 91.81 286 THR A O 1
ATOM 2121 N N . SER A 1 287 ? 4.011 7.829 -17.872 1.00 92.44 287 SER A N 1
ATOM 2122 C CA . SER A 1 287 ? 3.229 6.610 -17.645 1.00 92.44 287 SER A CA 1
ATOM 2123 C C . SER A 1 287 ? 3.148 6.235 -16.159 1.00 92.44 287 SER A C 1
ATOM 2125 O O . SER A 1 287 ? 2.080 5.874 -15.670 1.00 92.44 287 SER A O 1
ATOM 2127 N N . ASN A 1 288 ? 4.249 6.390 -15.409 1.00 92.38 288 ASN A N 1
ATOM 2128 C CA . ASN A 1 288 ? 4.280 6.135 -13.965 1.00 92.38 288 ASN A CA 1
ATOM 2129 C C . ASN A 1 288 ? 3.389 7.118 -13.181 1.00 92.38 288 ASN A C 1
ATOM 2131 O O . ASN A 1 288 ? 2.707 6.733 -12.237 1.00 92.38 288 ASN A O 1
ATOM 2135 N N . ILE A 1 289 ? 3.332 8.387 -13.590 1.00 94.69 289 ILE A N 1
ATOM 2136 C CA . ILE A 1 289 ? 2.388 9.347 -13.001 1.00 94.69 289 ILE A CA 1
ATOM 2137 C C . ILE A 1 289 ? 0.951 8.901 -13.287 1.00 94.69 289 ILE A C 1
ATOM 2139 O O . ILE A 1 289 ? 0.151 8.802 -12.359 1.00 94.69 289 ILE A O 1
ATOM 2143 N N . GLY A 1 290 ? 0.635 8.595 -14.549 1.00 96.00 290 GLY A N 1
ATOM 2144 C CA . GLY A 1 290 ? -0.706 8.188 -14.971 1.00 96.00 290 GLY A CA 1
ATOM 2145 C C . GLY A 1 290 ? -1.235 6.982 -14.196 1.00 96.00 290 GLY A C 1
ATOM 2146 O O . GLY A 1 290 ? -2.339 7.030 -13.650 1.00 96.00 290 GLY A O 1
ATOM 2147 N N . LEU A 1 291 ? -0.419 5.932 -14.066 1.00 96.00 291 LEU A N 1
ATOM 2148 C CA . LEU A 1 291 ? -0.799 4.739 -13.311 1.00 96.00 291 LEU A CA 1
ATOM 2149 C C . LEU A 1 291 ? -0.952 5.020 -11.807 1.00 96.00 291 LEU A C 1
ATOM 2151 O O . LEU A 1 291 ? -1.913 4.557 -11.205 1.00 96.00 291 LEU A O 1
ATOM 2155 N N . VAL A 1 292 ? -0.086 5.839 -11.193 1.00 97.62 292 VAL A N 1
ATOM 2156 C CA . VAL A 1 292 ? -0.187 6.168 -9.755 1.00 97.62 292 VAL A CA 1
ATOM 2157 C C . VAL A 1 292 ? -1.488 6.902 -9.449 1.00 97.62 292 VAL A C 1
ATOM 2159 O O . VAL A 1 292 ? -2.160 6.580 -8.469 1.00 97.62 292 VAL A O 1
ATOM 2162 N N . LEU A 1 293 ? -1.860 7.868 -10.291 1.00 98.56 293 LEU A N 1
ATOM 2163 C CA . LEU A 1 293 ? -3.107 8.613 -10.129 1.00 98.56 293 LEU A CA 1
ATOM 2164 C C . LEU A 1 293 ? -4.329 7.716 -10.342 1.00 98.56 293 LEU A C 1
ATOM 2166 O O . LEU A 1 293 ? -5.299 7.824 -9.591 1.00 98.56 293 LEU A O 1
ATOM 2170 N N . ASN A 1 294 ? -4.269 6.799 -11.313 1.00 98.56 294 ASN A N 1
ATOM 2171 C CA . ASN A 1 294 ? -5.336 5.830 -11.536 1.00 98.56 294 ASN A CA 1
ATOM 2172 C C . ASN A 1 294 ? -5.510 4.890 -10.335 1.00 98.56 294 ASN A C 1
ATOM 2174 O O . ASN A 1 294 ? -6.625 4.705 -9.855 1.00 98.56 294 ASN A O 1
ATOM 2178 N N . ASN A 1 295 ? -4.410 4.363 -9.794 1.00 98.81 295 ASN A N 1
ATOM 2179 C CA . ASN A 1 295 ? -4.439 3.464 -8.642 1.00 98.81 295 ASN A CA 1
ATOM 2180 C C . ASN A 1 295 ? -4.985 4.173 -7.398 1.00 98.81 295 ASN A C 1
ATOM 2182 O O . ASN A 1 295 ? -5.795 3.599 -6.675 1.00 98.81 295 ASN A O 1
ATOM 2186 N N . ALA A 1 296 ? -4.592 5.432 -7.172 1.00 98.81 296 ALA A N 1
ATOM 2187 C CA . ALA A 1 296 ? -5.106 6.256 -6.081 1.00 98.81 296 ALA A CA 1
ATOM 2188 C C . ALA A 1 296 ? -6.621 6.495 -6.193 1.00 98.81 296 ALA A C 1
ATOM 2190 O O . ALA A 1 296 ? -7.336 6.369 -5.199 1.00 98.81 296 ALA A O 1
ATOM 2191 N N . ARG A 1 297 ? -7.117 6.781 -7.404 1.00 98.81 297 ARG A N 1
ATOM 2192 C CA . ARG A 1 297 ? -8.550 6.942 -7.684 1.00 98.81 297 ARG A CA 1
ATOM 2193 C C . ARG A 1 297 ? -9.328 5.646 -7.428 1.00 98.81 297 ARG A C 1
ATOM 2195 O O . ARG A 1 297 ? -10.277 5.667 -6.655 1.00 98.81 297 ARG A O 1
ATOM 2202 N N . VAL A 1 298 ? -8.910 4.524 -8.021 1.00 98.75 298 VAL A N 1
ATOM 2203 C CA . VAL A 1 298 ? -9.604 3.225 -7.877 1.00 98.75 298 VAL A CA 1
ATOM 2204 C C . VAL A 1 298 ? -9.604 2.749 -6.422 1.00 98.75 298 VAL A C 1
ATOM 2206 O O . VAL A 1 298 ? -10.614 2.253 -5.927 1.00 98.75 298 VAL A O 1
ATOM 2209 N N . ALA A 1 299 ? -8.496 2.941 -5.701 1.00 98.88 299 ALA A N 1
ATOM 2210 C CA . ALA A 1 299 ? -8.429 2.631 -4.277 1.00 98.88 299 ALA A CA 1
ATOM 2211 C C . ALA A 1 299 ? -9.410 3.477 -3.454 1.00 98.88 299 ALA A C 1
ATOM 2213 O O . ALA A 1 299 ? -10.055 2.956 -2.549 1.00 98.88 299 ALA A O 1
ATOM 2214 N N . ALA A 1 300 ? -9.543 4.769 -3.764 1.00 98.81 300 ALA A N 1
ATOM 2215 C CA . ALA A 1 300 ? -10.479 5.660 -3.085 1.00 98.81 300 ALA A CA 1
ATOM 2216 C C . ALA A 1 300 ? -11.941 5.302 -3.376 1.00 98.81 300 ALA A C 1
ATOM 2218 O O . ALA A 1 300 ? -12.731 5.221 -2.440 1.00 98.81 300 ALA A O 1
ATOM 2219 N N . GLU A 1 301 ? -12.275 4.982 -4.627 1.00 98.75 301 GLU A N 1
ATOM 2220 C CA . GLU A 1 301 ? -13.596 4.458 -5.000 1.00 98.75 301 GLU A CA 1
ATOM 2221 C C . GLU A 1 301 ? -13.920 3.174 -4.223 1.00 98.75 301 GLU A C 1
ATOM 2223 O O . GLU A 1 301 ? -15.020 3.021 -3.693 1.00 98.75 301 GLU A O 1
ATOM 2228 N N . CYS A 1 302 ? -12.944 2.271 -4.076 1.00 98.69 302 CYS A N 1
ATOM 2229 C CA . CYS A 1 302 ? -13.116 1.061 -3.276 1.00 98.69 302 CYS A CA 1
ATOM 2230 C C . CYS A 1 302 ? -13.251 1.364 -1.778 1.00 98.69 302 CYS A C 1
ATOM 2232 O O . CYS A 1 302 ? -14.016 0.689 -1.092 1.00 98.69 302 CYS A O 1
ATOM 2234 N N . ALA A 1 303 ? -12.519 2.348 -1.252 1.00 98.44 303 ALA A N 1
ATOM 2235 C CA . ALA A 1 303 ? -12.622 2.751 0.146 1.00 98.44 303 ALA A CA 1
ATOM 2236 C C . ALA A 1 303 ? -14.021 3.298 0.461 1.00 98.44 303 ALA A C 1
ATOM 2238 O O . ALA A 1 303 ? -14.598 2.918 1.476 1.00 98.44 303 ALA A O 1
ATOM 2239 N N . VAL A 1 304 ? -14.581 4.130 -0.425 1.00 98.19 304 VAL A N 1
ATOM 2240 C CA . VAL A 1 304 ? -15.961 4.632 -0.319 1.00 98.19 304 VAL A CA 1
ATOM 2241 C C . VAL A 1 304 ? -16.957 3.473 -0.354 1.00 98.19 304 VAL A C 1
ATOM 2243 O O . VAL A 1 304 ? -17.751 3.324 0.572 1.00 98.19 304 VAL A O 1
ATOM 2246 N N . ALA A 1 305 ? -16.857 2.593 -1.356 1.00 97.50 305 ALA A N 1
ATOM 2247 C CA . ALA A 1 305 ? -17.755 1.446 -1.480 1.00 97.50 305 ALA A CA 1
ATOM 2248 C C . ALA A 1 305 ? -17.646 0.468 -0.292 1.00 97.50 305 ALA A C 1
ATOM 2250 O O . ALA A 1 305 ? -18.624 -0.170 0.092 1.00 97.50 305 ALA A O 1
ATOM 2251 N N . LEU A 1 306 ? -16.470 0.344 0.333 1.00 95.31 306 LEU A N 1
ATOM 2252 C CA . LEU A 1 306 ? -16.276 -0.496 1.518 1.00 95.31 306 LEU A CA 1
ATOM 2253 C C . LEU A 1 306 ? -17.066 0.008 2.727 1.00 95.31 306 LEU A C 1
ATOM 2255 O O . LEU A 1 306 ? -17.567 -0.813 3.502 1.00 95.31 306 LEU A O 1
ATOM 2259 N N . GLU A 1 307 ? -17.199 1.322 2.887 1.00 90.00 307 GLU A N 1
ATOM 2260 C CA . GLU A 1 307 ? -18.032 1.889 3.946 1.00 90.00 307 GLU A CA 1
ATOM 2261 C C . GLU A 1 307 ? -19.523 1.639 3.664 1.00 90.00 307 GLU A C 1
ATOM 2263 O O . GLU A 1 307 ? -20.243 1.205 4.562 1.00 90.00 307 GLU A O 1
ATOM 2268 N N . GLU A 1 308 ? -19.973 1.749 2.410 1.00 87.62 308 GLU A N 1
ATOM 2269 C CA . GLU A 1 308 ? -21.352 1.408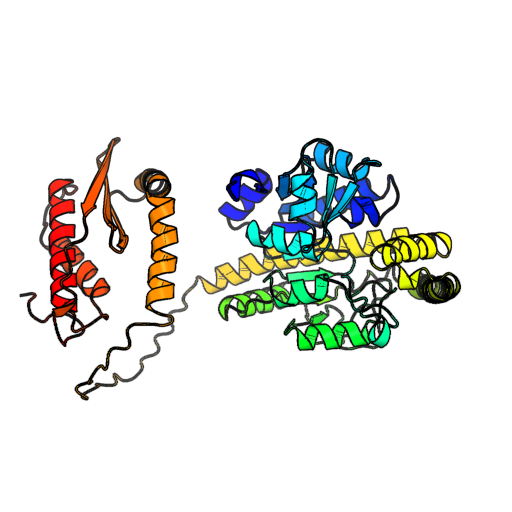 2.010 1.00 87.62 308 GLU A CA 1
ATOM 2270 C C . GLU A 1 308 ? -21.690 -0.071 2.270 1.00 87.62 308 GLU A C 1
ATOM 2272 O O . GLU A 1 308 ? -22.738 -0.396 2.840 1.00 87.62 308 GLU A O 1
ATOM 2277 N N . VAL A 1 309 ? -20.784 -0.988 1.907 1.00 86.12 309 VAL A N 1
ATOM 2278 C CA . VAL A 1 309 ? -20.938 -2.433 2.155 1.00 86.12 309 VAL A CA 1
ATOM 2279 C C . VAL A 1 309 ? -20.950 -2.734 3.656 1.00 86.12 309 VAL A C 1
ATOM 2281 O O . VAL A 1 309 ? -21.729 -3.570 4.121 1.00 86.12 309 VAL A O 1
ATOM 2284 N N . SER A 1 310 ? -20.114 -2.041 4.434 1.00 75.81 310 SER A N 1
ATOM 2285 C CA . SER A 1 310 ? -20.058 -2.204 5.890 1.00 75.81 310 SER A CA 1
ATOM 2286 C C . SER A 1 310 ? -21.336 -1.706 6.568 1.00 75.81 310 SER A C 1
ATOM 2288 O O . SER A 1 310 ? -21.812 -2.358 7.492 1.00 75.81 310 SER A O 1
ATOM 2290 N N . GLN A 1 311 ? -21.929 -0.610 6.087 1.00 63.03 311 GLN A N 1
ATOM 2291 C CA . GLN A 1 311 ? -23.200 -0.068 6.583 1.00 63.03 311 GLN A CA 1
ATOM 2292 C C . GLN A 1 311 ? -24.413 -0.908 6.154 1.00 63.03 311 GLN A C 1
ATOM 2294 O O . GLN A 1 311 ? -25.347 -1.090 6.932 1.00 63.03 311 GLN A O 1
ATOM 2299 N N . SER A 1 312 ? -24.387 -1.490 4.955 1.00 55.06 312 SER A N 1
ATOM 2300 C CA . SER A 1 312 ? -25.463 -2.359 4.451 1.00 55.06 312 SER A CA 1
ATOM 2301 C C . SER A 1 312 ? -25.569 -3.675 5.231 1.00 55.06 312 SER A C 1
ATOM 2303 O O . SER A 1 312 ? -26.666 -4.182 5.452 1.00 55.06 312 SER A O 1
ATOM 2305 N N . ASN A 1 313 ? -24.443 -4.189 5.739 1.00 49.69 313 ASN A N 1
ATOM 2306 C CA . ASN A 1 313 ? -24.415 -5.332 6.658 1.00 49.69 313 ASN A CA 1
ATOM 2307 C C . ASN A 1 313 ? -24.845 -4.975 8.103 1.00 49.69 313 ASN A C 1
ATOM 2309 O O . ASN A 1 313 ? -24.939 -5.875 8.938 1.00 49.69 313 ASN A O 1
ATOM 2313 N N . ILE A 1 314 ? -25.124 -3.695 8.406 1.00 37.56 314 ILE A N 1
ATOM 2314 C CA . ILE A 1 314 ? -25.651 -3.205 9.700 1.00 37.56 314 ILE A CA 1
ATOM 2315 C C . ILE A 1 314 ? -27.191 -3.092 9.688 1.00 37.56 314 ILE A C 1
ATOM 2317 O O . ILE A 1 314 ? -27.794 -2.789 10.714 1.00 37.56 314 ILE A O 1
ATOM 2321 N N . GLN A 1 315 ? -27.876 -3.451 8.595 1.00 27.50 315 GLN A N 1
ATOM 2322 C CA . GLN A 1 315 ? -29.270 -3.882 8.714 1.00 27.50 315 GLN A CA 1
ATOM 2323 C C . GLN A 1 315 ? -29.311 -5.391 8.971 1.00 27.50 315 GLN A C 1
ATOM 2325 O O . GLN A 1 315 ? -29.161 -6.171 8.025 1.00 27.50 315 GLN A O 1
ATOM 2330 N N . PRO A 1 316 ? -29.558 -5.850 10.214 1.00 29.61 316 PRO A N 1
ATOM 2331 C CA . PRO A 1 316 ? -30.033 -7.203 10.410 1.00 29.61 316 PRO A CA 1
ATOM 2332 C C . PRO A 1 316 ? -31.414 -7.269 9.754 1.00 29.61 316 PRO A C 1
ATOM 2334 O O . PRO A 1 316 ? -32.435 -6.962 10.367 1.00 29.61 316 PRO A O 1
ATOM 2337 N N . SER A 1 317 ? -31.461 -7.657 8.479 1.00 26.64 317 SER A N 1
ATOM 2338 C CA . SER A 1 317 ? -32.667 -8.285 7.958 1.00 26.64 317 SER A CA 1
ATOM 2339 C C . SER A 1 317 ? -32.955 -9.437 8.915 1.00 26.64 317 SER A C 1
ATOM 2341 O O . SER A 1 317 ? -32.097 -10.287 9.158 1.00 26.64 317 SER A O 1
ATOM 2343 N N . GLY A 1 318 ? -34.099 -9.368 9.595 1.00 26.62 318 GLY A N 1
ATOM 2344 C CA . GLY A 1 318 ? -34.484 -10.311 10.632 1.00 26.62 318 GLY A CA 1
ATOM 2345 C C . GLY A 1 318 ? -34.653 -11.707 10.049 1.00 26.62 318 GLY A C 1
ATOM 2346 O O . GLY A 1 318 ? -35.769 -12.143 9.788 1.00 26.62 318 GLY A O 1
ATOM 2347 N N . MET A 1 319 ? -33.552 -12.426 9.857 1.00 24.75 319 MET A N 1
ATOM 2348 C CA . MET A 1 319 ? -33.572 -13.836 9.533 1.00 24.75 319 MET A CA 1
ATOM 2349 C C . MET A 1 319 ? -33.677 -14.598 10.851 1.00 24.75 319 MET A C 1
ATOM 2351 O O . MET A 1 319 ? -32.686 -14.956 11.484 1.00 24.75 319 MET A O 1
ATOM 2355 N N . ARG A 1 320 ? -34.919 -14.817 11.295 1.00 23.09 320 ARG A N 1
ATOM 2356 C CA . ARG A 1 320 ? -35.230 -15.813 12.324 1.00 23.09 320 ARG A CA 1
ATOM 2357 C C . ARG A 1 320 ? -34.959 -17.197 11.739 1.00 23.09 320 ARG A C 1
ATOM 2359 O O . ARG A 1 320 ? -35.827 -17.781 11.097 1.00 23.09 320 ARG A O 1
ATOM 2366 N N . ILE A 1 321 ? -33.772 -17.738 11.988 1.00 25.91 321 ILE A N 1
ATOM 2367 C CA . ILE A 1 321 ? -33.549 -19.177 11.863 1.00 25.91 321 ILE A CA 1
ATOM 2368 C C . ILE A 1 321 ? -34.087 -19.812 13.149 1.00 25.91 321 ILE A C 1
ATOM 2370 O O . ILE A 1 321 ? -33.485 -19.683 14.211 1.00 25.91 321 ILE A O 1
ATOM 2374 N N . SER A 1 322 ? -35.246 -20.471 13.069 1.00 23.61 322 SER A N 1
ATOM 2375 C CA . SER A 1 322 ? -35.691 -21.373 14.136 1.00 23.61 322 SER A CA 1
ATOM 2376 C C . SER A 1 322 ? -34.961 -22.698 13.964 1.00 23.61 322 SER A C 1
ATOM 2378 O O . SER A 1 322 ? -35.336 -23.515 13.127 1.00 23.61 322 SER A O 1
ATOM 2380 N N . LEU A 1 323 ? -33.888 -22.890 14.727 1.00 24.02 323 LEU A N 1
ATOM 2381 C CA . LEU A 1 323 ? -33.296 -24.209 14.915 1.00 24.02 323 LEU A CA 1
ATOM 2382 C C . LEU A 1 323 ? -34.112 -24.946 15.989 1.00 24.02 323 LEU A C 1
ATOM 2384 O O . LEU A 1 323 ? -34.428 -24.338 17.016 1.00 24.02 323 LEU A O 1
ATOM 2388 N N . PRO A 1 324 ? -34.477 -26.224 15.786 1.00 23.91 324 PRO A N 1
ATOM 2389 C CA . PRO A 1 324 ? -35.113 -27.005 16.836 1.00 23.91 324 PRO A CA 1
ATOM 2390 C C . PRO A 1 324 ? -34.184 -27.072 18.053 1.00 23.91 324 PRO A C 1
ATOM 2392 O O . PRO A 1 324 ? -32.980 -27.296 17.917 1.00 23.91 324 PRO A O 1
ATOM 2395 N N . ALA A 1 325 ? -34.747 -26.845 19.240 1.00 24.72 325 ALA A N 1
ATOM 2396 C CA . ALA A 1 325 ? -34.011 -26.896 20.493 1.00 24.72 325 ALA A CA 1
ATOM 2397 C C . ALA A 1 325 ? -33.393 -28.288 20.673 1.00 24.72 325 ALA A C 1
ATOM 2399 O O . ALA A 1 325 ? -34.100 -29.284 20.830 1.00 24.72 325 ALA A O 1
ATOM 2400 N N . VAL A 1 326 ? -32.063 -28.360 20.660 1.00 24.66 326 VAL A N 1
ATOM 2401 C CA . VAL A 1 326 ? -31.351 -29.560 21.090 1.00 24.66 326 VAL A CA 1
ATOM 2402 C C . VAL A 1 326 ? -31.314 -29.521 22.612 1.00 24.66 326 VAL A C 1
ATOM 2404 O O . VAL A 1 326 ? -30.520 -28.800 23.212 1.00 24.66 326 VAL A O 1
ATOM 2407 N N . HIS A 1 327 ? -32.203 -30.279 23.250 1.00 29.94 327 HIS A N 1
ATOM 2408 C CA . HIS A 1 327 ? -32.068 -30.592 24.666 1.00 29.94 327 HIS A CA 1
ATOM 2409 C C . HIS A 1 327 ? -30.846 -31.497 24.852 1.00 29.94 327 HIS A C 1
ATOM 2411 O O . HIS A 1 327 ? -30.873 -32.674 24.500 1.00 29.94 327 HIS A O 1
ATOM 2417 N N . SER A 1 328 ? -29.764 -30.940 25.395 1.00 33.00 328 SER A N 1
ATOM 2418 C CA . SER A 1 328 ? -28.649 -31.736 25.904 1.00 33.00 328 SER A CA 1
ATOM 2419 C C . SER A 1 328 ? -29.042 -32.323 27.259 1.00 33.00 328 SER A C 1
ATOM 2421 O O . SER A 1 328 ? -29.276 -31.582 28.209 1.00 33.00 328 SER A O 1
ATOM 2423 N N . THR A 1 329 ? -29.128 -33.649 27.352 1.00 33.00 329 THR A N 1
ATOM 2424 C CA . THR A 1 329 ? -29.367 -34.395 28.603 1.00 33.00 329 THR A CA 1
ATOM 2425 C C . THR A 1 329 ? -28.143 -35.189 29.069 1.00 33.00 329 THR A C 1
ATOM 2427 O O . THR A 1 329 ? -28.262 -36.095 29.892 1.00 33.00 329 THR A O 1
ATOM 2430 N N . ALA A 1 330 ? -26.938 -34.858 28.600 1.00 31.20 330 ALA A N 1
ATOM 2431 C CA . ALA A 1 330 ? -25.724 -35.504 29.090 1.00 31.20 330 ALA A CA 1
ATOM 2432 C C . ALA A 1 330 ? -25.099 -34.699 30.241 1.00 31.20 330 ALA A C 1
ATOM 2434 O O . ALA A 1 330 ? -24.651 -33.572 30.040 1.00 31.20 330 ALA A O 1
ATOM 2435 N N . LYS A 1 331 ? -25.012 -35.302 31.438 1.00 34.06 331 LYS A N 1
ATOM 2436 C CA . LYS A 1 331 ? -24.156 -34.809 32.530 1.00 34.06 331 LYS A CA 1
ATOM 2437 C C . LYS A 1 331 ? -22.701 -34.810 32.051 1.00 34.06 331 LYS A C 1
ATOM 2439 O O . LYS A 1 331 ? -22.073 -35.866 31.978 1.00 34.06 331 LYS A O 1
ATOM 2444 N N . GLY A 1 332 ? -22.178 -33.643 31.691 1.00 32.22 332 GLY A N 1
ATOM 2445 C CA . GLY A 1 332 ? -20.786 -33.488 31.281 1.00 32.22 332 GLY A CA 1
ATOM 2446 C C . GLY A 1 332 ? -19.841 -33.694 32.464 1.00 32.22 332 GLY A C 1
ATOM 2447 O O . GLY A 1 332 ? -20.044 -33.131 33.532 1.00 32.22 332 GLY A O 1
ATOM 2448 N N . HIS A 1 333 ? -18.801 -34.505 32.286 1.00 29.22 333 HIS A N 1
ATOM 2449 C CA . HIS A 1 333 ? -17.630 -34.494 33.163 1.00 29.22 333 HIS A CA 1
ATOM 2450 C C . HIS A 1 333 ? -16.573 -33.585 32.538 1.00 29.22 333 HIS A C 1
ATOM 2452 O O . HIS A 1 333 ? -16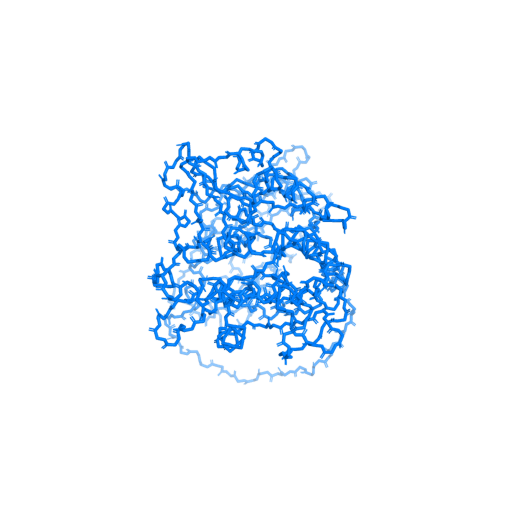.078 -33.871 31.447 1.00 29.22 333 HIS A O 1
ATOM 2458 N N . VAL A 1 334 ? -16.210 -32.506 33.232 1.00 35.66 334 VAL A N 1
ATOM 2459 C CA . VAL A 1 334 ? -15.122 -31.612 32.822 1.00 35.66 334 VAL A CA 1
ATOM 2460 C C . VAL A 1 334 ? -13.823 -32.091 33.467 1.00 35.66 334 VAL A C 1
ATOM 2462 O O . VAL A 1 334 ? -13.679 -32.090 34.687 1.00 35.66 334 VAL A O 1
ATOM 2465 N N . ARG A 1 335 ? -12.844 -32.489 32.649 1.00 28.11 335 ARG A N 1
ATOM 2466 C CA . ARG A 1 335 ? -11.441 -32.567 33.080 1.00 28.11 335 ARG A CA 1
ATOM 2467 C C . ARG A 1 335 ? -10.786 -31.219 32.807 1.00 28.11 335 ARG A C 1
ATOM 2469 O O . ARG A 1 335 ? -10.636 -30.829 31.653 1.00 28.11 335 ARG A O 1
ATOM 2476 N N . PHE A 1 336 ? -10.387 -30.526 33.868 1.00 34.53 336 PHE A N 1
ATOM 2477 C CA . PHE A 1 336 ? -9.605 -29.298 33.777 1.00 34.53 336 PHE A CA 1
ATOM 2478 C C . PHE A 1 336 ? -8.207 -29.591 33.213 1.00 34.53 336 PHE A C 1
ATOM 2480 O O . PHE A 1 336 ? -7.451 -30.357 33.808 1.00 34.53 336 PHE A O 1
ATOM 2487 N N . SER A 1 337 ? -7.832 -28.937 32.109 1.00 30.91 337 SER A N 1
ATOM 2488 C CA . SER A 1 337 ? -6.422 -28.667 31.815 1.00 30.91 337 SER A CA 1
ATOM 2489 C C . SER A 1 337 ? -6.134 -27.203 32.138 1.00 30.91 337 SER A C 1
ATOM 2491 O O . SER A 1 337 ? -6.560 -26.296 31.421 1.00 30.91 337 SER A O 1
ATOM 2493 N N . LEU A 1 338 ? -5.417 -26.963 33.234 1.00 42.22 338 LEU A N 1
ATOM 2494 C CA . LEU A 1 338 ? -4.801 -25.668 33.503 1.00 42.22 338 LEU A CA 1
ATOM 2495 C C . LEU A 1 338 ? -3.640 -25.479 32.517 1.00 42.22 338 LEU A C 1
ATOM 2497 O O . LEU A 1 338 ? -2.541 -25.978 32.739 1.00 42.22 338 LEU A O 1
ATOM 2501 N N . GLY A 1 339 ? -3.898 -24.788 31.411 1.00 45.59 339 GLY A N 1
ATOM 2502 C CA . GLY A 1 339 ? -2.848 -24.277 30.535 1.00 45.59 339 GLY A CA 1
ATOM 2503 C C . GLY A 1 339 ? -3.170 -24.385 29.049 1.00 45.59 339 GLY A C 1
ATOM 2504 O O . GLY A 1 339 ? -3.515 -25.449 28.548 1.00 45.59 339 GLY A O 1
ATOM 2505 N N . GLY A 1 340 ? -2.983 -23.267 28.345 1.00 52.00 340 GLY A N 1
ATOM 2506 C CA . GLY A 1 340 ? -2.990 -23.199 26.886 1.00 52.00 340 GLY A CA 1
ATOM 2507 C C . GLY A 1 340 ? -4.241 -22.530 26.322 1.00 52.00 340 GLY A C 1
ATOM 2508 O O . GLY A 1 340 ? -5.346 -23.043 26.418 1.00 52.00 340 GLY A O 1
ATOM 2509 N N . VAL A 1 341 ? -4.062 -21.375 25.688 1.00 45.94 341 VAL A N 1
ATOM 2510 C CA . VAL A 1 341 ? -5.081 -20.616 24.937 1.00 45.94 341 VAL A CA 1
ATOM 2511 C C . VAL A 1 341 ? -6.109 -19.861 25.788 1.00 45.94 341 VAL A C 1
ATOM 2513 O O . VAL A 1 341 ? -6.056 -18.637 25.775 1.00 45.94 341 VAL A O 1
ATOM 2516 N N . ALA A 1 342 ? -6.990 -20.502 26.562 1.00 41.53 342 ALA A N 1
ATOM 2517 C CA . ALA A 1 342 ? -8.057 -19.777 27.281 1.00 41.53 342 ALA A CA 1
ATOM 2518 C C . ALA A 1 342 ? -7.505 -18.834 28.368 1.00 41.53 342 ALA A C 1
ATOM 2520 O O . ALA A 1 342 ? -7.863 -17.658 28.430 1.00 41.53 342 ALA A O 1
ATOM 2521 N N . GLN A 1 343 ? -6.547 -19.320 29.162 1.00 45.09 343 GLN A N 1
ATOM 2522 C CA . GLN A 1 343 ? -5.822 -18.503 30.138 1.00 45.09 343 GLN A CA 1
ATOM 2523 C C . GLN A 1 343 ? -4.990 -17.407 29.456 1.00 45.09 343 GLN A C 1
ATOM 2525 O O . GLN A 1 343 ? -4.899 -16.301 29.975 1.00 45.09 343 GLN A O 1
ATOM 2530 N N . ASN A 1 344 ? -4.432 -17.677 28.271 1.00 44.25 344 ASN A N 1
ATOM 2531 C CA . ASN A 1 344 ? -3.623 -16.706 27.530 1.00 44.25 344 ASN A CA 1
ATOM 2532 C C . ASN A 1 344 ? -4.488 -15.596 26.922 1.00 44.25 344 ASN A C 1
ATOM 2534 O O . ASN A 1 344 ? -4.092 -14.438 26.959 1.00 44.25 344 ASN A O 1
ATOM 2538 N N . MET A 1 345 ? -5.679 -15.925 26.413 1.00 45.19 345 MET A N 1
ATOM 2539 C CA . MET A 1 345 ? -6.653 -14.950 25.919 1.00 45.19 345 MET A CA 1
ATOM 2540 C C . MET A 1 345 ? -7.226 -14.110 27.058 1.00 45.19 345 MET A C 1
ATOM 2542 O O . MET A 1 345 ? -7.261 -12.887 26.948 1.00 45.19 345 MET A O 1
ATOM 2546 N N . ALA A 1 346 ? -7.613 -14.749 28.166 1.00 47.44 346 ALA A N 1
ATOM 2547 C CA . ALA A 1 346 ? -8.091 -14.049 29.352 1.00 47.44 346 ALA A CA 1
ATOM 2548 C C . ALA A 1 346 ? -7.000 -13.136 29.926 1.00 47.44 346 ALA A C 1
ATOM 2550 O O . ALA A 1 346 ? -7.263 -11.968 30.181 1.00 47.44 346 ALA A O 1
ATOM 2551 N N . SER A 1 347 ? -5.759 -13.619 30.038 1.00 44.53 347 SER A N 1
ATOM 2552 C CA . SER A 1 347 ? -4.628 -12.828 30.528 1.00 44.53 347 SER A CA 1
ATOM 2553 C C . SER A 1 347 ? -4.207 -11.722 29.554 1.00 44.53 347 SER A C 1
ATOM 2555 O O . SER A 1 347 ? -3.808 -10.655 30.003 1.00 44.53 347 SER A O 1
ATOM 2557 N N . ALA A 1 348 ? -4.316 -11.919 28.237 1.00 43.84 348 ALA A N 1
ATOM 2558 C CA . ALA A 1 348 ? -4.030 -10.873 27.252 1.00 43.84 348 ALA A CA 1
ATOM 2559 C C . ALA A 1 348 ? -5.098 -9.769 27.272 1.00 43.84 348 ALA A C 1
ATOM 2561 O O . ALA A 1 348 ? -4.758 -8.587 27.309 1.00 43.84 348 ALA A O 1
ATOM 2562 N N . ALA A 1 349 ? -6.383 -10.141 27.327 1.00 45.81 349 ALA A N 1
ATOM 2563 C CA . ALA A 1 349 ? -7.473 -9.193 27.549 1.00 45.81 349 ALA A CA 1
ATOM 2564 C C . ALA A 1 349 ? -7.292 -8.450 28.886 1.00 45.81 349 ALA A C 1
ATOM 2566 O O . ALA A 1 349 ? -7.496 -7.239 28.958 1.00 45.81 349 ALA A O 1
ATOM 2567 N N . GLN A 1 350 ? -6.813 -9.157 29.915 1.00 52.34 350 GLN A N 1
ATOM 2568 C CA . GLN A 1 350 ? -6.523 -8.609 31.235 1.00 52.34 350 GLN A CA 1
ATOM 2569 C C . GLN A 1 350 ? -5.431 -7.542 31.215 1.00 52.34 350 GLN A C 1
ATOM 2571 O O . GLN A 1 350 ? -5.618 -6.468 31.782 1.00 52.34 350 GLN A O 1
ATOM 2576 N N . THR A 1 351 ? -4.298 -7.819 30.569 1.00 47.66 351 THR A N 1
ATOM 2577 C CA . THR A 1 351 ? -3.183 -6.869 30.463 1.00 47.66 351 THR A CA 1
ATOM 2578 C C . THR A 1 351 ? -3.605 -5.616 29.696 1.00 47.66 351 THR A C 1
ATOM 2580 O O . THR A 1 351 ? -3.260 -4.510 30.099 1.00 47.66 351 THR A O 1
ATOM 2583 N N . ILE A 1 352 ? -4.421 -5.768 28.647 1.00 51.50 352 ILE A N 1
ATOM 2584 C CA . ILE A 1 352 ? -4.947 -4.643 27.856 1.00 51.50 352 ILE A CA 1
ATOM 2585 C C . ILE A 1 352 ? -5.902 -3.763 28.679 1.00 51.50 352 ILE A C 1
ATOM 2587 O O . ILE A 1 352 ? -5.873 -2.540 28.534 1.00 51.50 352 ILE A O 1
ATOM 2591 N N . LEU A 1 353 ? -6.738 -4.361 29.533 1.00 48.47 353 LEU A N 1
ATOM 2592 C CA . LEU A 1 353 ? -7.678 -3.634 30.393 1.00 48.47 353 LEU A CA 1
ATOM 2593 C C . LEU A 1 353 ? -6.982 -2.974 31.595 1.00 48.47 353 LEU A C 1
ATOM 2595 O O . LEU A 1 353 ? -7.316 -1.842 31.944 1.00 48.47 353 LEU A O 1
ATOM 2599 N N . ALA A 1 354 ? -5.988 -3.637 32.197 1.00 48.03 354 ALA A N 1
ATOM 2600 C CA . ALA A 1 354 ? -5.230 -3.109 33.333 1.00 48.03 354 ALA A CA 1
ATOM 2601 C C . ALA A 1 354 ? -4.371 -1.885 32.958 1.00 48.03 354 ALA A C 1
ATOM 2603 O O . ALA A 1 354 ? -4.335 -0.917 33.715 1.00 48.03 354 ALA A O 1
ATOM 2604 N N . ASP A 1 355 ? -3.767 -1.871 31.763 1.00 53.41 355 ASP A N 1
ATOM 2605 C CA . ASP A 1 355 ? -2.984 -0.730 31.249 1.00 53.41 355 ASP A CA 1
ATOM 2606 C C . ASP A 1 355 ? -3.844 0.493 30.863 1.00 53.41 355 ASP A C 1
ATOM 2608 O O . ASP A 1 355 ? -3.311 1.558 30.541 1.00 53.41 355 ASP A O 1
ATOM 2612 N N . ARG A 1 356 ? -5.179 0.361 30.862 1.00 58.59 356 ARG A N 1
ATOM 2613 C CA . ARG A 1 356 ? -6.118 1.382 30.363 1.00 58.59 356 ARG A CA 1
ATOM 2614 C C . ARG A 1 356 ? -7.116 1.901 31.396 1.00 58.59 356 ARG A C 1
ATOM 2616 O O . ARG A 1 356 ? -7.996 2.670 31.025 1.00 58.59 356 ARG A O 1
ATOM 2623 N N . ALA A 1 357 ? -6.977 1.545 32.672 1.00 53.53 357 ALA A N 1
ATOM 2624 C CA . ALA A 1 357 ? -7.955 1.903 33.702 1.00 53.53 357 ALA A CA 1
ATOM 2625 C C . ALA A 1 357 ? -8.215 3.422 33.822 1.00 53.53 357 ALA A C 1
ATOM 2627 O O . ALA A 1 357 ? -9.356 3.816 34.031 1.00 53.53 357 ALA A O 1
ATOM 2628 N N . SER A 1 358 ? -7.201 4.278 33.632 1.00 56.31 358 SER A N 1
ATOM 2629 C CA . SER A 1 358 ? -7.381 5.741 33.637 1.00 56.31 358 SER A CA 1
ATOM 2630 C C . SER A 1 358 ? -8.065 6.269 32.373 1.00 56.31 358 SER A C 1
ATOM 2632 O O . SER A 1 358 ? -8.991 7.063 32.472 1.00 56.31 358 SER A O 1
ATOM 2634 N N . ALA A 1 359 ? -7.671 5.779 31.193 1.00 62.34 359 ALA A N 1
ATOM 2635 C CA . ALA A 1 359 ? -8.295 6.158 29.922 1.00 62.34 359 ALA A CA 1
ATOM 2636 C C . ALA A 1 359 ? -9.770 5.734 29.854 1.00 62.34 359 ALA A C 1
ATOM 2638 O O . ALA A 1 359 ? -10.584 6.421 29.253 1.00 62.34 359 ALA A O 1
ATOM 2639 N N . LEU A 1 360 ? -10.119 4.626 30.509 1.00 66.25 360 LEU A N 1
ATOM 2640 C CA . LEU A 1 360 ? -11.492 4.145 30.576 1.00 66.25 360 LEU A CA 1
ATOM 2641 C C . LEU A 1 360 ? -12.404 5.078 31.386 1.00 66.25 360 LEU A C 1
ATOM 2643 O O . LEU A 1 360 ? -13.575 5.211 31.052 1.00 66.25 360 LEU A O 1
ATOM 2647 N N . VAL A 1 361 ? -11.884 5.719 32.439 1.00 65.00 361 VAL A N 1
ATOM 2648 C CA . VAL A 1 361 ? -12.640 6.715 33.215 1.00 65.00 361 VAL A CA 1
ATOM 2649 C C . VAL A 1 361 ? -12.912 7.950 32.361 1.00 65.00 361 VAL A C 1
ATOM 2651 O O . VAL A 1 361 ? -14.029 8.461 32.388 1.00 65.00 361 VAL A O 1
ATOM 2654 N N . ASP A 1 362 ? -11.932 8.391 31.570 1.00 63.94 362 ASP A N 1
ATOM 2655 C CA . ASP A 1 362 ? -12.088 9.525 30.653 1.00 63.94 362 ASP A CA 1
ATOM 2656 C C . ASP A 1 362 ? -13.107 9.207 29.541 1.00 63.94 362 ASP A C 1
ATOM 2658 O O . ASP A 1 362 ? -14.045 9.975 29.325 1.00 63.94 362 ASP A O 1
ATOM 2662 N N . ASP A 1 363 ? -12.987 8.038 28.899 1.00 73.25 363 ASP A N 1
ATOM 2663 C CA . ASP A 1 363 ? -13.909 7.572 27.853 1.00 73.25 363 ASP A CA 1
ATOM 2664 C C . ASP A 1 363 ? -15.345 7.406 28.398 1.00 73.25 363 ASP A C 1
ATOM 2666 O O . ASP A 1 363 ? -16.315 7.831 27.767 1.00 73.25 363 ASP A O 1
ATOM 2670 N N . ALA A 1 364 ? -15.497 6.835 29.598 1.00 68.88 364 ALA A N 1
ATOM 2671 C CA . ALA A 1 364 ? -16.797 6.664 30.249 1.00 68.88 364 ALA A CA 1
ATOM 2672 C C . ALA A 1 364 ? -17.404 7.999 30.709 1.00 68.88 364 ALA A C 1
ATOM 2674 O O . ALA A 1 364 ? -18.620 8.181 30.651 1.00 68.88 364 ALA A O 1
ATOM 2675 N N . SER A 1 365 ? -16.567 8.954 31.123 1.00 67.00 365 SER A N 1
ATOM 2676 C CA . SER A 1 365 ? -17.007 10.311 31.466 1.00 67.00 365 SER A CA 1
ATOM 2677 C C . SER A 1 365 ? -17.496 11.069 30.234 1.00 67.00 365 SER A C 1
ATOM 2679 O O . SER A 1 365 ? -18.479 11.791 30.328 1.00 67.00 365 SER A O 1
ATOM 2681 N N . MET A 1 366 ? -16.875 10.867 29.067 1.00 70.50 366 MET A N 1
ATOM 2682 C CA . MET A 1 366 ? -17.392 11.400 27.802 1.00 70.50 366 MET A CA 1
ATOM 2683 C C . MET A 1 366 ? -18.723 10.747 27.407 1.00 70.50 366 MET A C 1
ATOM 2685 O O . MET A 1 366 ? -19.664 11.435 27.023 1.00 70.50 366 MET A O 1
ATOM 2689 N N . LEU A 1 367 ? -18.835 9.421 27.540 1.00 72.06 367 LEU A N 1
ATOM 2690 C CA . LEU A 1 367 ? -20.078 8.692 27.261 1.00 72.06 367 LEU A CA 1
ATOM 2691 C C . LEU A 1 367 ? -21.223 9.055 28.219 1.00 72.06 367 LEU A C 1
ATOM 2693 O O . LEU A 1 367 ? -22.385 8.827 27.879 1.00 72.06 367 LEU A O 1
ATOM 2697 N N . SER A 1 368 ? -20.926 9.641 29.385 1.00 70.81 368 SER A N 1
ATOM 2698 C CA . SER A 1 368 ? -21.950 10.041 30.357 1.00 70.81 368 SER A CA 1
ATOM 2699 C C . SER A 1 368 ? -22.869 11.144 29.827 1.00 70.81 368 SER A C 1
ATOM 2701 O O . SER A 1 368 ? -23.981 11.289 30.318 1.00 70.81 368 SER A O 1
ATOM 2703 N N . GLU A 1 369 ? -22.457 11.880 28.787 1.00 70.44 369 GLU A N 1
ATOM 2704 C CA . GLU A 1 369 ? -23.316 12.841 28.079 1.00 70.44 369 GLU A CA 1
ATOM 2705 C C . GLU A 1 369 ? -24.467 12.175 27.306 1.00 70.44 369 GLU A C 1
ATOM 2707 O O . GLU A 1 369 ? -25.450 12.836 26.978 1.00 70.44 369 GLU A O 1
ATOM 2712 N N . LEU A 1 370 ? -24.349 10.877 27.009 1.00 69.75 370 LEU A N 1
ATOM 2713 C CA . LEU A 1 370 ? -25.327 10.103 26.237 1.00 69.75 370 LEU A CA 1
ATOM 2714 C C . LEU A 1 370 ? -26.023 9.026 27.074 1.00 69.75 370 LEU A C 1
ATOM 2716 O O . LEU A 1 370 ? -27.136 8.617 26.745 1.00 69.75 370 LEU A O 1
ATOM 2720 N N . VAL A 1 371 ? -25.350 8.527 28.113 1.00 76.44 371 VAL A N 1
ATOM 2721 C CA . VAL A 1 371 ? -25.815 7.412 28.938 1.00 76.44 371 VAL A CA 1
ATOM 2722 C C . VAL A 1 371 ? -25.623 7.749 30.411 1.00 76.44 371 VAL A C 1
ATOM 2724 O O . VAL A 1 371 ? -24.497 7.762 30.913 1.00 76.44 371 VAL A O 1
ATOM 2727 N N . ASP A 1 372 ? -26.741 7.952 31.112 1.00 76.56 372 ASP A N 1
ATOM 2728 C CA . ASP A 1 372 ? -26.736 8.382 32.513 1.00 76.56 372 ASP A CA 1
ATOM 2729 C C . ASP A 1 372 ? -26.091 7.358 33.450 1.00 76.56 372 ASP A C 1
ATOM 2731 O O . ASP A 1 372 ? -25.400 7.743 34.385 1.00 76.56 372 ASP A O 1
ATOM 2735 N N . VAL A 1 373 ? -26.288 6.057 33.220 1.00 84.06 373 VAL A N 1
ATOM 2736 C CA . VAL A 1 373 ? -25.743 4.985 34.069 1.00 84.06 373 VAL A CA 1
ATOM 2737 C C . VAL A 1 373 ? -24.918 4.025 33.225 1.00 84.06 373 VAL A C 1
ATOM 2739 O O . VAL A 1 373 ? -25.433 3.396 32.302 1.00 84.06 373 VAL A O 1
ATOM 2742 N N . GLN A 1 374 ? -23.650 3.848 33.585 1.00 86.50 374 GLN A N 1
ATOM 2743 C CA . GLN A 1 374 ? -22.743 2.901 32.945 1.00 86.50 374 GLN A CA 1
ATOM 2744 C C . GLN A 1 374 ? -22.138 1.963 33.992 1.00 86.50 374 GLN A C 1
ATOM 2746 O O . GLN A 1 374 ? -21.554 2.403 34.983 1.00 86.50 374 GLN A O 1
ATOM 2751 N N . LEU A 1 375 ? -22.250 0.657 33.746 1.00 87.38 375 LEU A N 1
ATOM 2752 C CA . LEU A 1 375 ? -21.622 -0.399 34.540 1.00 87.38 375 LEU A CA 1
ATOM 2753 C C . LEU A 1 375 ? -20.600 -1.116 33.656 1.00 87.38 375 LEU A C 1
ATOM 2755 O O . LEU A 1 375 ? -20.964 -1.916 32.794 1.00 87.38 375 LEU A O 1
ATOM 2759 N N . ILE A 1 376 ? -19.318 -0.812 33.839 1.00 85.62 376 ILE A N 1
ATOM 2760 C CA . ILE A 1 376 ? -18.247 -1.275 32.956 1.00 85.62 376 ILE A CA 1
ATOM 2761 C C . ILE A 1 376 ? -17.448 -2.370 33.655 1.00 85.62 376 ILE A C 1
ATOM 2763 O O . ILE A 1 376 ? -16.749 -2.131 34.640 1.00 85.62 376 ILE A O 1
ATOM 2767 N N . LYS A 1 377 ? -17.543 -3.599 33.144 1.00 81.69 377 LYS A N 1
ATOM 2768 C CA . LYS A 1 377 ? -16.841 -4.758 33.704 1.00 81.69 377 LYS A CA 1
ATOM 2769 C C . LYS A 1 377 ? -15.352 -4.723 33.345 1.00 81.69 377 LYS A C 1
ATOM 2771 O O . LYS A 1 377 ? -14.990 -4.759 32.175 1.00 81.69 377 LYS A O 1
ATOM 2776 N N . MET A 1 378 ? -14.499 -4.750 34.365 1.00 73.94 378 MET A N 1
ATOM 2777 C CA . MET A 1 378 ? -13.033 -4.664 34.282 1.00 73.94 378 MET A CA 1
ATOM 2778 C C . MET A 1 378 ? -12.336 -6.012 34.542 1.00 73.94 378 MET A C 1
ATOM 2780 O O . MET A 1 378 ? -11.175 -6.074 34.955 1.00 73.94 378 MET A O 1
ATOM 2784 N N . GLY A 1 379 ? -13.057 -7.119 34.344 1.00 72.44 379 GLY A N 1
ATOM 2785 C CA . GLY A 1 379 ? -12.574 -8.464 34.664 1.00 72.44 379 GLY A CA 1
ATOM 2786 C C . GLY A 1 379 ? -12.352 -8.654 36.182 1.00 72.44 379 GLY A C 1
ATOM 2787 O O . GLY A 1 379 ? -13.248 -8.315 36.950 1.00 72.44 379 GLY A O 1
ATOM 2788 N N . PRO A 1 380 ? -11.197 -9.174 36.643 1.00 64.75 380 PRO A N 1
ATOM 2789 C CA . PRO A 1 380 ? -10.849 -9.400 38.047 1.00 64.75 380 PRO A CA 1
ATOM 2790 C C . PRO A 1 380 ? -10.561 -8.109 38.820 1.00 64.75 380 PRO A C 1
ATOM 2792 O O . PRO A 1 380 ? -10.373 -8.164 40.029 1.00 64.75 380 PRO A O 1
ATOM 2795 N N . LEU A 1 381 ? -10.504 -6.953 38.151 1.00 69.19 381 LEU A N 1
ATOM 2796 C CA . LEU A 1 381 ? -10.481 -5.670 38.847 1.00 69.19 381 LEU A CA 1
ATOM 2797 C C . LEU A 1 381 ? -11.869 -5.404 39.464 1.00 69.19 381 LEU A C 1
ATOM 2799 O O . LEU A 1 381 ? -11.978 -4.989 40.611 1.00 69.19 381 LEU A O 1
ATOM 2803 N N . GLY A 1 382 ? -12.943 -5.782 38.772 1.00 81.69 382 GLY A N 1
ATOM 2804 C CA . GLY A 1 382 ? -14.310 -5.606 39.248 1.00 81.69 382 GLY A CA 1
ATOM 2805 C C . GLY A 1 382 ? -15.129 -4.830 38.238 1.00 81.69 382 GLY A C 1
ATOM 2806 O O . GLY A 1 382 ? -15.108 -5.147 37.048 1.00 81.69 382 GLY A O 1
ATOM 2807 N N . VAL A 1 383 ? -15.862 -3.824 38.699 1.00 84.94 383 VAL A N 1
ATOM 2808 C CA . VAL A 1 383 ? -16.772 -3.032 37.872 1.00 84.94 383 VAL A CA 1
ATOM 2809 C C . VAL A 1 383 ? -16.572 -1.550 38.167 1.00 84.94 383 VAL A C 1
ATOM 2811 O O . VAL A 1 383 ? -16.605 -1.124 39.321 1.00 84.94 383 VAL A O 1
ATOM 2814 N N . LEU A 1 384 ? -16.375 -0.761 37.115 1.00 84.75 384 LEU A N 1
ATOM 2815 C CA . LEU A 1 384 ? -16.428 0.692 37.184 1.00 84.75 384 LEU A CA 1
ATOM 2816 C C . LEU A 1 384 ? -17.886 1.132 37.015 1.00 84.75 384 LEU A C 1
ATOM 2818 O O . LEU A 1 384 ? -18.547 0.734 36.057 1.00 84.75 384 LEU A O 1
ATOM 2822 N N . VAL A 1 385 ? -18.378 1.944 37.942 1.00 84.38 385 VAL A N 1
ATOM 2823 C CA . VAL A 1 385 ? -19.729 2.505 37.937 1.00 84.38 385 VAL A CA 1
ATOM 2824 C C . VAL A 1 385 ? -19.614 3.991 37.642 1.00 84.38 385 VAL A C 1
ATOM 2826 O O . VAL A 1 385 ? -18.981 4.722 38.402 1.00 84.38 385 VAL A O 1
ATOM 2829 N N . VAL A 1 386 ? -20.211 4.438 36.542 1.00 82.06 386 VAL A N 1
ATOM 2830 C CA . VAL A 1 386 ? -20.279 5.855 36.173 1.00 82.06 386 VAL A CA 1
ATOM 2831 C C . VAL A 1 386 ? -21.738 6.268 36.146 1.00 82.06 386 VAL A C 1
ATOM 2833 O O . VAL A 1 386 ? -22.561 5.611 35.509 1.00 82.06 386 VAL A O 1
ATOM 2836 N N . HIS A 1 387 ? -22.060 7.340 36.861 1.00 83.38 387 HIS A N 1
ATOM 2837 C CA . HIS A 1 387 ? -23.417 7.853 36.970 1.00 83.38 387 HIS A CA 1
ATOM 2838 C C . HIS A 1 387 ? -23.439 9.360 36.770 1.00 83.38 387 HIS A C 1
ATOM 2840 O O . HIS A 1 387 ? -22.781 10.102 37.500 1.00 83.38 387 HIS A O 1
ATOM 2846 N N . ARG A 1 388 ? -24.209 9.822 35.790 1.00 78.62 388 ARG A N 1
ATOM 2847 C CA . ARG A 1 388 ? -24.503 11.232 35.595 1.00 78.62 388 ARG A CA 1
ATOM 2848 C C . ARG A 1 388 ? -25.780 11.601 36.344 1.00 78.62 388 ARG A C 1
ATOM 2850 O O . ARG A 1 388 ? -26.848 11.050 36.098 1.00 78.62 388 ARG A O 1
ATOM 2857 N N . CYS A 1 389 ? -25.662 12.567 37.247 1.00 71.31 389 CYS A N 1
ATOM 2858 C CA . CYS A 1 389 ? -26.777 13.154 37.977 1.00 71.31 389 CYS A CA 1
ATOM 2859 C C . CYS A 1 389 ? -26.804 14.661 37.690 1.00 71.31 389 CYS A C 1
ATOM 2861 O O . CYS A 1 389 ? -26.049 15.440 38.278 1.00 71.31 389 CYS A O 1
ATOM 2863 N N . GLY A 1 390 ? -27.634 15.065 36.724 1.00 71.12 390 GLY A N 1
ATOM 2864 C CA . GLY A 1 390 ? -27.660 16.438 36.214 1.00 71.12 390 GLY A CA 1
ATOM 2865 C C . GLY A 1 390 ? -26.343 16.817 35.527 1.00 71.12 390 GLY A C 1
ATOM 2866 O O . GLY A 1 390 ? -25.912 16.153 34.584 1.00 71.12 390 GLY A O 1
ATOM 2867 N N . ASP A 1 391 ? -25.689 17.871 36.019 1.00 69.75 391 ASP A N 1
ATOM 2868 C CA . ASP A 1 391 ? -24.402 18.358 35.496 1.00 69.75 391 ASP A CA 1
ATOM 2869 C C . ASP A 1 391 ? -23.179 17.696 36.152 1.00 69.75 391 ASP A C 1
ATOM 2871 O O . ASP A 1 391 ? -22.039 17.999 35.800 1.00 69.75 391 ASP A O 1
ATOM 2875 N N . GLN A 1 392 ? -23.388 16.790 37.112 1.00 67.69 392 GLN A N 1
ATOM 2876 C CA . GLN A 1 392 ? -22.308 16.099 37.812 1.00 67.69 392 GLN A CA 1
ATOM 2877 C C . GLN A 1 392 ? -22.175 14.653 37.337 1.00 67.69 392 GLN A C 1
ATOM 2879 O O . GLN A 1 392 ? -23.154 13.913 37.285 1.00 67.69 392 GLN A O 1
ATOM 2884 N N . THR A 1 393 ? -20.943 14.233 37.039 1.00 75.31 393 THR A N 1
ATOM 2885 C CA . THR A 1 393 ? -20.601 12.822 36.808 1.00 75.31 393 THR A CA 1
ATOM 2886 C C . THR A 1 393 ? -19.922 12.268 38.054 1.00 75.31 393 THR A C 1
ATOM 2888 O O . THR A 1 393 ? -18.902 12.790 38.501 1.00 75.31 393 THR A O 1
ATOM 2891 N N . GLN A 1 394 ? -20.498 11.216 38.621 1.00 78.31 394 GLN A N 1
ATOM 2892 C CA . GLN A 1 394 ? -19.944 10.457 39.732 1.00 78.31 394 GLN A CA 1
ATOM 2893 C C . GLN A 1 394 ? -19.321 9.169 39.199 1.00 78.31 394 GLN A C 1
ATOM 2895 O O . GLN A 1 394 ? -19.885 8.506 38.329 1.00 78.31 394 GLN A O 1
ATOM 2900 N N . VAL A 1 395 ? -18.163 8.802 39.742 1.00 77.12 395 VAL A N 1
ATOM 2901 C CA . VAL A 1 395 ? -17.442 7.581 39.375 1.00 77.12 395 VAL A CA 1
ATOM 2902 C C . VAL A 1 395 ? -17.133 6.807 40.648 1.00 77.12 395 VAL A C 1
ATOM 2904 O O . VAL A 1 395 ? -16.557 7.358 41.586 1.00 77.12 395 VAL A O 1
ATOM 2907 N N . ALA A 1 396 ? -17.505 5.533 40.680 1.00 80.31 396 ALA A N 1
ATOM 2908 C CA . ALA A 1 396 ? -17.200 4.618 41.767 1.00 80.31 396 ALA A CA 1
ATOM 2909 C C . ALA A 1 396 ? -16.622 3.311 41.224 1.00 80.31 396 ALA A C 1
ATOM 2911 O O . ALA A 1 396 ? -16.869 2.912 40.088 1.00 80.31 396 ALA A O 1
ATOM 2912 N N . TYR A 1 397 ? -15.843 2.629 42.054 1.00 81.81 397 TYR A N 1
ATOM 2913 C CA . TYR A 1 397 ? -15.234 1.354 41.711 1.00 81.81 397 TYR A CA 1
ATOM 2914 C C . TYR A 1 397 ? -15.711 0.278 42.680 1.00 81.81 397 TYR A C 1
ATOM 2916 O O . TYR A 1 397 ? -15.493 0.382 43.887 1.00 81.81 397 TYR A O 1
ATOM 2924 N N . ALA A 1 398 ? -16.351 -0.755 42.138 1.00 82.88 398 ALA A N 1
ATOM 2925 C CA . ALA A 1 398 ? -16.776 -1.936 42.871 1.00 82.88 398 ALA A CA 1
ATOM 2926 C C . ALA A 1 398 ? -15.756 -3.061 42.630 1.00 82.88 398 ALA A C 1
ATOM 2928 O O . ALA A 1 398 ? -15.711 -3.598 41.518 1.00 82.88 398 ALA A O 1
ATOM 2929 N N . PRO A 1 399 ? -14.926 -3.428 43.624 1.00 78.38 399 PRO A N 1
ATOM 2930 C CA . PRO A 1 399 ? -13.931 -4.480 43.453 1.00 78.38 399 PRO A CA 1
ATOM 2931 C C . PRO A 1 399 ? -14.591 -5.827 43.140 1.00 78.38 399 PRO A C 1
ATOM 2933 O O . PRO A 1 399 ? -15.731 -6.077 43.536 1.00 78.38 399 PRO A O 1
ATOM 2936 N N . ALA A 1 400 ? -13.874 -6.694 42.422 1.00 81.94 400 ALA A N 1
ATOM 2937 C CA . ALA A 1 400 ? -14.335 -8.053 42.165 1.00 81.94 400 ALA A CA 1
ATOM 2938 C C . ALA A 1 400 ? -14.448 -8.860 43.471 1.00 81.94 400 ALA A C 1
ATOM 2940 O O . ALA A 1 400 ? -13.542 -8.837 44.307 1.00 81.94 400 ALA A O 1
ATOM 2941 N N . HIS A 1 401 ? -15.529 -9.624 43.619 1.00 85.44 401 HIS A N 1
ATOM 2942 C CA . HIS A 1 401 ? -15.679 -10.613 44.681 1.00 85.44 401 HIS A CA 1
ATOM 2943 C C . HIS A 1 401 ? -14.574 -11.666 44.584 1.00 85.44 401 HIS A C 1
ATOM 2945 O O . HIS A 1 401 ? -14.220 -12.130 43.496 1.00 85.44 401 HIS A O 1
ATOM 2951 N N . ALA A 1 402 ? -14.033 -12.054 45.739 1.00 78.94 402 ALA A N 1
ATOM 2952 C CA . ALA A 1 402 ? -12.983 -13.057 45.806 1.00 78.94 402 ALA A CA 1
ATOM 2953 C C . ALA A 1 402 ? -13.507 -14.421 45.337 1.00 78.94 402 ALA A C 1
ATOM 2955 O O . ALA A 1 402 ? -14.535 -14.912 45.808 1.00 78.94 402 ALA A O 1
ATOM 2956 N N . LEU A 1 403 ? -12.763 -15.040 44.422 1.00 80.31 403 LEU A N 1
ATOM 2957 C CA . LEU A 1 403 ? -13.073 -16.356 43.887 1.00 80.31 403 LEU A CA 1
ATOM 2958 C C . LEU A 1 403 ? -12.197 -17.422 44.548 1.00 80.31 403 LEU A C 1
ATOM 2960 O O . LEU A 1 403 ? -10.970 -17.347 44.518 1.00 80.31 403 LEU A O 1
ATOM 2964 N N . GLU A 1 404 ? -12.830 -18.446 45.111 1.00 81.06 404 GLU A N 1
ATOM 2965 C CA . GLU A 1 404 ? -12.152 -19.619 45.652 1.00 81.06 404 GLU A CA 1
ATOM 2966 C C . GLU A 1 404 ? -11.960 -20.647 44.535 1.00 81.06 404 GLU A C 1
ATOM 2968 O O . GLU A 1 404 ? -12.890 -21.354 44.153 1.00 81.06 404 GLU A O 1
ATOM 2973 N N . ALA A 1 405 ? -10.737 -20.745 44.007 1.00 74.88 405 ALA A N 1
ATOM 2974 C CA . ALA A 1 405 ? -10.430 -21.624 42.875 1.00 74.88 405 ALA A CA 1
ATOM 2975 C C . ALA A 1 405 ? -10.786 -23.104 43.124 1.00 74.88 405 ALA A C 1
ATOM 2977 O O . ALA A 1 405 ? -11.132 -23.813 42.186 1.00 74.88 405 ALA A O 1
ATOM 2978 N N . SER A 1 406 ? -10.747 -23.563 44.380 1.00 78.44 406 SER A N 1
ATOM 2979 C CA . SER A 1 406 ? -11.132 -24.926 44.777 1.00 78.44 406 SER A CA 1
ATOM 2980 C C . SER A 1 406 ? -12.631 -25.212 44.657 1.00 78.44 406 SER A C 1
ATOM 2982 O O . SER A 1 406 ? -13.018 -26.377 44.628 1.00 78.44 406 SER A O 1
ATOM 2984 N N . LYS A 1 407 ? -13.468 -24.170 44.602 1.00 77.25 407 LYS A N 1
ATOM 2985 C CA . LYS A 1 407 ? -14.926 -24.262 44.465 1.00 77.25 407 LYS A CA 1
ATOM 2986 C C . LYS A 1 407 ? -15.404 -24.007 43.038 1.00 77.25 407 LYS A C 1
ATOM 2988 O O . LYS A 1 407 ? -16.604 -24.035 42.803 1.00 77.25 407 LYS A O 1
ATOM 2993 N N . LEU A 1 408 ? -14.504 -23.722 42.095 1.00 81.50 408 LEU A N 1
ATOM 2994 C CA . LEU A 1 408 ? -14.874 -23.456 40.709 1.00 81.50 408 LEU A CA 1
ATOM 2995 C C . LEU A 1 408 ? -15.342 -24.751 40.031 1.00 81.50 408 LEU A C 1
ATOM 2997 O O . LEU A 1 408 ? -14.561 -25.687 39.862 1.00 81.50 408 LEU A O 1
ATOM 3001 N N . VAL A 1 409 ? -16.602 -24.775 39.611 1.00 78.62 409 VAL A N 1
ATOM 3002 C CA . VAL A 1 409 ? -17.237 -25.927 38.957 1.00 78.62 409 VAL A CA 1
ATOM 3003 C C . VAL A 1 409 ? -17.611 -25.610 37.504 1.00 78.62 409 VAL A C 1
ATOM 3005 O O . VAL A 1 409 ? -17.511 -26.480 36.641 1.00 78.62 409 VAL A O 1
ATOM 3008 N N . ASN A 1 410 ? -17.938 -24.349 37.201 1.00 73.12 410 ASN A N 1
ATOM 3009 C CA . ASN A 1 410 ? -18.354 -23.894 35.872 1.00 73.12 410 ASN A CA 1
ATOM 3010 C C . ASN A 1 410 ? -17.638 -22.589 35.462 1.00 73.12 410 ASN A C 1
ATOM 3012 O O . ASN A 1 410 ? -17.170 -21.818 36.298 1.00 73.12 410 ASN A O 1
ATOM 3016 N N . THR A 1 411 ? -17.536 -22.341 34.155 1.00 73.75 411 THR A N 1
ATOM 3017 C CA . THR A 1 411 ? -16.966 -21.127 33.536 1.00 73.75 411 THR A CA 1
ATOM 3018 C C . THR A 1 411 ? -17.919 -20.444 32.548 1.00 73.75 411 THR A C 1
ATOM 3020 O O . THR A 1 411 ? -17.583 -19.408 31.974 1.00 73.75 411 THR A O 1
ATOM 3023 N N . THR A 1 412 ? -19.111 -21.004 32.347 1.00 75.94 412 THR A N 1
ATOM 3024 C CA . THR A 1 412 ? -20.139 -20.517 31.420 1.00 75.94 412 THR A CA 1
ATOM 3025 C C . THR A 1 412 ? -21.278 -19.830 32.176 1.00 75.94 412 THR A C 1
ATOM 3027 O O . THR A 1 412 ? -21.508 -20.109 33.348 1.00 75.94 412 THR A O 1
ATOM 3030 N N . GLY A 1 413 ? -21.945 -18.864 31.535 1.00 78.06 413 GLY A N 1
ATOM 3031 C CA . GLY A 1 413 ? -23.160 -18.210 32.050 1.00 78.06 413 GLY A CA 1
ATOM 3032 C C . GLY A 1 413 ? -23.004 -17.280 33.264 1.00 78.06 413 GLY A C 1
ATOM 3033 O O . GLY A 1 413 ? -23.947 -16.584 33.633 1.00 78.06 413 GLY A O 1
ATOM 3034 N N . ALA A 1 414 ? -21.807 -17.148 33.847 1.00 82.75 414 ALA A N 1
ATOM 3035 C CA . ALA A 1 414 ? -21.548 -16.184 34.925 1.00 82.75 414 ALA A CA 1
ATOM 3036 C C . ALA A 1 414 ? -21.739 -14.715 34.487 1.00 82.75 414 ALA A C 1
ATOM 3038 O O . ALA A 1 414 ? -22.123 -13.867 35.291 1.00 82.75 414 ALA A O 1
ATOM 3039 N N . GLY A 1 415 ? -21.476 -14.405 33.211 1.00 82.69 415 GLY A N 1
ATOM 3040 C CA . GLY A 1 415 ? -21.765 -13.093 32.622 1.00 82.69 415 GLY A CA 1
ATOM 3041 C C . GLY A 1 415 ? -23.265 -12.839 32.487 1.00 82.69 415 GLY A C 1
ATOM 3042 O O . GLY A 1 415 ? -23.750 -11.815 32.959 1.00 82.69 415 GLY A O 1
ATOM 3043 N N . ASP A 1 416 ? -23.990 -13.806 31.928 1.00 82.00 416 ASP A N 1
ATOM 3044 C CA . ASP A 1 416 ? -25.444 -13.727 31.758 1.00 82.00 416 ASP A CA 1
ATOM 3045 C C . ASP A 1 416 ? -26.158 -13.632 33.108 1.00 82.00 416 ASP A C 1
ATOM 3047 O O . ASP A 1 416 ? -27.089 -12.849 33.268 1.00 82.00 416 ASP A O 1
ATOM 3051 N N . THR A 1 417 ? -25.659 -14.353 34.113 1.00 86.81 417 THR A N 1
ATOM 3052 C CA . THR A 1 417 ? -26.196 -14.311 35.475 1.00 86.81 417 THR A CA 1
ATOM 3053 C C . THR A 1 417 ? -25.926 -12.969 36.158 1.00 86.81 417 THR A C 1
ATOM 3055 O O . THR A 1 417 ? -26.818 -12.434 36.812 1.00 86.81 417 THR A O 1
ATOM 3058 N N . PHE A 1 418 ? -24.734 -12.382 35.977 1.00 89.56 418 PHE A N 1
ATOM 3059 C CA . PHE A 1 418 ? -24.444 -11.023 36.453 1.00 89.56 418 PHE A CA 1
ATOM 3060 C C . PHE A 1 418 ? -25.440 -10.020 35.863 1.00 89.56 418 PHE A C 1
ATOM 3062 O O . PHE A 1 418 ? -26.094 -9.283 36.599 1.00 89.56 418 PHE A O 1
ATOM 3069 N N . THR A 1 419 ? -25.576 -10.014 34.535 1.00 84.88 419 THR A N 1
ATOM 3070 C CA . THR A 1 419 ? -26.448 -9.071 33.831 1.00 84.88 419 THR A CA 1
ATOM 3071 C C . THR A 1 419 ? -27.912 -9.298 34.189 1.00 84.88 419 THR A C 1
ATOM 3073 O O . THR A 1 419 ? -28.618 -8.338 34.482 1.00 84.88 419 THR A O 1
ATOM 3076 N N . GLY A 1 420 ? -28.362 -10.553 34.236 1.00 85.06 420 GLY A N 1
ATOM 3077 C CA . GLY A 1 420 ? -29.723 -10.910 34.625 1.00 85.06 420 GLY A CA 1
ATOM 3078 C C . GLY A 1 420 ? -30.064 -10.454 36.043 1.00 85.06 420 GLY A C 1
ATOM 3079 O O . GLY A 1 420 ? -31.113 -9.851 36.245 1.00 85.06 420 GLY A O 1
ATOM 3080 N N . ALA A 1 421 ? -29.162 -10.657 37.008 1.00 87.69 421 ALA A N 1
ATOM 3081 C CA . ALA A 1 421 ? -29.361 -10.216 38.388 1.00 87.69 421 ALA A CA 1
ATOM 3082 C C . ALA A 1 421 ? -29.410 -8.684 38.517 1.00 87.69 421 ALA A C 1
ATOM 3084 O O . ALA A 1 421 ? -30.244 -8.161 39.254 1.00 87.69 421 ALA A O 1
ATOM 3085 N N . VAL A 1 422 ? -28.562 -7.962 37.775 1.00 86.12 422 VAL A N 1
ATOM 3086 C CA . VAL A 1 422 ? -28.583 -6.490 37.735 1.00 86.12 422 VAL A CA 1
ATOM 3087 C C . VAL A 1 422 ? -29.888 -5.978 37.123 1.00 86.12 422 VAL A C 1
ATOM 3089 O O . VAL A 1 422 ? -30.521 -5.097 37.696 1.00 86.12 422 VAL A O 1
ATOM 3092 N N . VAL A 1 423 ? -30.323 -6.541 35.991 1.00 83.19 423 VAL A N 1
ATOM 3093 C CA . VAL A 1 423 ? -31.572 -6.145 35.318 1.00 83.19 423 VAL A CA 1
ATOM 3094 C C . VAL A 1 423 ? -32.790 -6.456 36.187 1.00 83.19 423 VAL A C 1
ATOM 3096 O O . VAL A 1 423 ? -33.660 -5.603 36.332 1.00 83.19 423 VAL A O 1
ATOM 3099 N N . ALA A 1 424 ? -32.841 -7.632 36.816 1.00 83.12 424 ALA A N 1
ATOM 3100 C CA . ALA A 1 424 ? -33.928 -8.000 37.720 1.00 83.12 424 ALA A CA 1
ATOM 3101 C C . ALA A 1 424 ? -34.023 -7.032 38.909 1.00 83.12 424 ALA A C 1
ATOM 3103 O O . ALA A 1 424 ? -35.096 -6.517 39.213 1.00 83.12 424 ALA A O 1
ATOM 3104 N N . ALA A 1 425 ? -32.886 -6.714 39.527 1.00 81.81 425 ALA A N 1
ATOM 3105 C CA . ALA A 1 425 ? -32.833 -5.785 40.644 1.00 81.81 425 ALA A CA 1
ATOM 3106 C C . ALA A 1 425 ? -33.165 -4.335 40.230 1.00 81.81 425 ALA A C 1
ATOM 3108 O O . ALA A 1 425 ? -33.778 -3.606 41.007 1.00 81.81 425 ALA A O 1
ATOM 3109 N N . LEU A 1 426 ? -32.846 -3.927 38.995 1.00 79.19 426 LEU A N 1
ATOM 3110 C CA . LEU A 1 426 ? -33.314 -2.659 38.419 1.00 79.19 426 LEU A CA 1
ATOM 3111 C C . LEU A 1 426 ? -34.836 -2.643 38.218 1.00 79.19 426 LEU A C 1
ATOM 3113 O O . LEU A 1 426 ? -35.467 -1.624 38.477 1.00 79.19 426 LEU A O 1
ATOM 3117 N N . CYS A 1 427 ? -35.442 -3.755 37.793 1.00 78.50 427 CYS A N 1
ATOM 3118 C CA . CYS A 1 427 ? -36.899 -3.863 37.670 1.00 78.50 427 CYS A CA 1
ATOM 3119 C C . CYS A 1 427 ? -37.619 -3.802 39.031 1.00 78.50 427 CYS A C 1
ATOM 3121 O O . CYS A 1 427 ? -38.742 -3.304 39.102 1.00 78.50 427 CYS A O 1
ATOM 3123 N N . GLU A 1 428 ? -36.985 -4.289 40.104 1.00 78.62 428 GLU A N 1
ATOM 3124 C CA . GLU A 1 428 ? -37.490 -4.199 41.485 1.00 78.62 428 GLU A CA 1
ATOM 3125 C C . GLU A 1 428 ? -37.411 -2.772 42.052 1.00 78.62 428 GLU A C 1
ATOM 3127 O O . GLU A 1 428 ? -38.225 -2.392 42.896 1.00 78.62 428 GLU A O 1
ATOM 3132 N N . MET A 1 429 ? -36.461 -1.960 41.574 1.00 71.62 429 MET A N 1
ATOM 3133 C CA . MET A 1 429 ? -36.332 -0.539 41.903 1.00 71.62 429 MET A CA 1
ATOM 3134 C C . MET A 1 429 ? -37.426 0.281 41.194 1.00 71.62 429 MET A C 1
ATOM 3136 O O . MET A 1 429 ? -37.165 1.081 40.299 1.00 71.62 429 MET A O 1
ATOM 3140 N N . GLN A 1 430 ? -38.689 0.088 41.585 1.00 60.97 430 GLN A N 1
ATOM 3141 C CA . GLN A 1 430 ? -39.796 0.948 41.164 1.00 60.97 430 GLN A CA 1
ATOM 3142 C C . GLN A 1 430 ? -39.645 2.353 41.761 1.00 60.97 430 GLN A C 1
ATOM 3144 O O . GLN A 1 430 ? -40.224 2.662 42.800 1.00 60.97 430 GLN A O 1
ATOM 3149 N N . THR A 1 431 ? -38.912 3.241 41.093 1.00 53.53 431 THR A N 1
ATOM 3150 C CA . THR A 1 431 ? -38.935 4.673 41.414 1.00 53.53 431 THR A CA 1
ATOM 3151 C C . THR A 1 431 ? -38.826 5.506 40.145 1.00 53.53 431 THR A C 1
ATOM 3153 O O . THR A 1 431 ? -37.908 5.319 39.357 1.00 53.53 431 THR A O 1
ATOM 3156 N N . GLY A 1 432 ? -39.721 6.483 39.960 1.00 57.78 432 GLY A N 1
ATOM 3157 C CA . GLY A 1 432 ? -39.642 7.495 38.893 1.00 57.78 432 GLY A CA 1
ATOM 3158 C C . GLY A 1 432 ? -38.484 8.496 39.052 1.00 57.78 432 GLY A C 1
ATOM 3159 O O . GLY A 1 432 ? -38.595 9.627 38.591 1.00 57.78 432 GLY A O 1
ATOM 3160 N N . ALA A 1 433 ? -37.409 8.104 39.739 1.00 64.69 433 ALA A N 1
ATOM 3161 C CA . ALA A 1 433 ? -36.217 8.891 40.027 1.00 64.69 433 ALA A CA 1
ATOM 3162 C C . ALA A 1 433 ? -34.960 8.097 39.629 1.00 64.69 433 ALA A C 1
ATOM 3164 O O . ALA A 1 433 ? -34.960 6.868 39.679 1.00 64.69 433 ALA A O 1
ATOM 3165 N N . SER A 1 434 ? -33.899 8.808 39.238 1.00 73.56 434 SER A N 1
ATOM 3166 C CA . SER A 1 434 ? -32.602 8.208 38.892 1.00 73.56 434 SER A CA 1
ATOM 3167 C C . SER A 1 434 ? -31.991 7.504 40.121 1.00 73.56 434 SER A C 1
ATOM 3169 O O . SER A 1 434 ? -32.037 8.084 41.211 1.00 73.56 434 SER A O 1
ATOM 3171 N N . PRO A 1 435 ? -31.448 6.277 39.986 1.00 81.81 435 PRO A N 1
ATOM 3172 C CA . PRO A 1 435 ? -30.886 5.527 41.110 1.00 81.81 435 PRO A CA 1
ATOM 3173 C C . PRO A 1 435 ? -29.668 6.245 41.699 1.00 81.81 435 PRO A C 1
ATOM 3175 O O . PRO A 1 435 ? -28.867 6.816 40.967 1.00 81.81 435 PRO A O 1
ATOM 3178 N N . SER A 1 436 ? -29.497 6.209 43.020 1.00 85.88 436 SER A N 1
ATOM 3179 C CA . SER A 1 436 ? -28.301 6.747 43.675 1.00 85.88 436 SER A CA 1
ATOM 3180 C C . SER A 1 436 ? -27.067 5.881 43.393 1.00 85.88 436 SER A C 1
ATOM 3182 O O . SER A 1 436 ? -27.177 4.685 43.119 1.00 85.88 436 SER A O 1
ATOM 3184 N N . MET A 1 437 ? -25.865 6.450 43.533 1.00 84.06 437 MET A N 1
ATOM 3185 C CA . MET A 1 437 ? -24.616 5.685 43.407 1.00 84.06 437 MET A CA 1
ATOM 3186 C C . MET A 1 437 ? -24.559 4.486 44.372 1.00 84.06 437 MET A C 1
ATOM 3188 O O . MET A 1 437 ? -24.073 3.418 44.013 1.00 84.06 437 MET A O 1
ATOM 3192 N N . GLU A 1 438 ? -25.105 4.623 45.582 1.00 84.50 438 GLU A N 1
ATOM 3193 C CA . GLU A 1 438 ? -25.182 3.531 46.560 1.00 84.50 438 GLU A CA 1
ATOM 3194 C C . GLU A 1 438 ? -26.105 2.397 46.084 1.00 84.50 438 GLU A C 1
ATOM 3196 O O . GLU A 1 438 ? -25.755 1.219 46.183 1.00 84.50 438 GLU A O 1
ATOM 3201 N N . GLN A 1 439 ? -27.246 2.744 45.480 1.00 86.94 439 GLN A N 1
ATOM 3202 C CA . GLN A 1 439 ? -28.145 1.776 44.853 1.00 86.94 439 GLN A CA 1
ATOM 3203 C C . GLN A 1 439 ? -27.457 1.059 43.687 1.00 86.94 439 GLN A C 1
ATOM 3205 O O . GLN A 1 439 ? -27.521 -0.165 43.601 1.00 86.94 439 GLN A O 1
ATOM 3210 N N . LEU A 1 440 ? -26.733 1.791 42.835 1.00 86.50 440 LEU A N 1
ATOM 3211 C CA . LEU A 1 440 ? -25.977 1.216 41.720 1.00 86.50 440 LEU A CA 1
ATOM 3212 C C . LEU A 1 440 ? -24.879 0.252 42.187 1.00 86.50 440 LEU A C 1
ATOM 3214 O O . LEU A 1 440 ? -24.737 -0.837 41.631 1.00 86.50 440 LEU A O 1
ATOM 3218 N N . LEU A 1 441 ? -24.133 0.604 43.235 1.00 86.81 441 LEU A N 1
ATOM 3219 C CA . LEU A 1 441 ? -23.126 -0.283 43.822 1.00 86.81 441 LEU A CA 1
ATOM 3220 C C . LEU A 1 441 ? -23.757 -1.550 44.418 1.00 86.81 441 LEU A C 1
ATOM 3222 O O . LEU A 1 441 ? -23.210 -2.637 44.245 1.00 86.81 441 LEU A O 1
ATOM 3226 N N . SER A 1 442 ? -24.934 -1.439 45.041 1.00 88.62 442 SER A N 1
ATOM 3227 C CA . SER A 1 442 ? -25.688 -2.597 45.539 1.00 88.62 442 SER A CA 1
ATOM 3228 C C . SER A 1 442 ? -26.152 -3.532 44.411 1.00 88.62 442 SER A C 1
ATOM 3230 O O . SER A 1 442 ? -26.084 -4.754 44.553 1.00 88.62 442 SER A O 1
ATOM 3232 N N . LEU A 1 443 ? -26.559 -2.987 43.257 1.00 90.00 443 LEU A N 1
ATOM 3233 C CA . LEU A 1 443 ? -26.896 -3.788 42.073 1.00 90.00 443 LEU A CA 1
ATOM 3234 C C . LEU A 1 443 ? -25.687 -4.574 41.567 1.00 90.00 443 LEU A C 1
ATOM 3236 O O . LEU A 1 443 ? -25.795 -5.767 41.278 1.00 90.00 443 LEU A O 1
ATOM 3240 N N . VAL A 1 444 ? -24.531 -3.910 41.483 1.00 90.00 444 VAL A N 1
ATOM 3241 C CA . VAL A 1 444 ? -23.281 -4.559 41.086 1.00 90.00 444 VAL A CA 1
ATOM 3242 C C . VAL A 1 444 ? -22.922 -5.675 42.061 1.00 90.00 444 VAL A C 1
ATOM 3244 O O . VAL A 1 444 ? -22.578 -6.764 41.612 1.00 90.00 444 VAL A O 1
ATOM 3247 N N . ASP A 1 445 ? -23.040 -5.441 43.367 1.00 89.75 445 ASP A N 1
ATOM 3248 C CA . ASP A 1 445 ? -22.757 -6.442 44.398 1.00 89.75 445 ASP A CA 1
ATOM 3249 C C . ASP A 1 445 ? -23.649 -7.690 44.259 1.00 89.75 445 ASP A C 1
ATOM 3251 O O . ASP A 1 445 ? -23.143 -8.816 44.204 1.00 89.75 445 ASP A O 1
ATOM 3255 N N . ARG A 1 446 ? -24.964 -7.497 44.064 1.00 89.75 446 ARG A N 1
ATOM 3256 C CA . ARG A 1 446 ? -25.911 -8.589 43.763 1.00 89.75 446 ARG A CA 1
ATOM 3257 C C . ARG A 1 446 ? -25.506 -9.348 42.500 1.00 89.75 446 ARG A C 1
ATOM 3259 O O . ARG A 1 446 ? -25.488 -10.579 42.506 1.00 89.75 446 ARG A O 1
ATOM 3266 N N . GLY A 1 447 ? -25.148 -8.631 41.434 1.00 91.06 447 GLY A N 1
ATOM 3267 C CA . GLY A 1 447 ? -24.682 -9.224 40.182 1.00 91.06 447 GLY A CA 1
ATOM 3268 C C . GLY A 1 447 ? -23.411 -10.055 40.356 1.00 91.06 447 GLY A C 1
ATOM 3269 O O . GLY A 1 447 ? -23.311 -11.162 39.822 1.00 91.06 447 GLY A O 1
ATOM 3270 N N . GLN A 1 448 ? -22.433 -9.556 41.115 1.00 90.62 448 GLN A N 1
ATOM 3271 C CA . GLN A 1 448 ? -21.181 -10.271 41.371 1.00 90.62 448 GLN A CA 1
ATOM 3272 C C . GLN A 1 448 ? -21.410 -11.537 42.202 1.00 90.62 448 GLN A C 1
ATOM 3274 O O . GLN A 1 448 ? -20.909 -12.602 41.833 1.00 90.62 448 GLN A O 1
ATOM 3279 N N . ALA A 1 449 ? -22.239 -11.463 43.247 1.00 90.31 449 ALA A N 1
ATOM 3280 C CA . ALA A 1 449 ? -22.626 -12.629 44.037 1.00 90.31 449 ALA A CA 1
ATOM 3281 C C . ALA A 1 449 ? -23.330 -13.693 43.174 1.00 90.31 449 ALA A C 1
ATOM 3283 O O . ALA A 1 449 ? -23.108 -14.895 43.341 1.00 90.31 449 ALA A O 1
ATOM 3284 N N . ALA A 1 450 ? -24.148 -13.255 42.215 1.00 89.50 450 ALA A N 1
ATOM 3285 C CA . ALA A 1 450 ? -24.852 -14.118 41.276 1.00 89.50 450 ALA A CA 1
ATOM 3286 C C . ALA A 1 450 ? -23.931 -14.838 40.295 1.00 89.50 450 ALA A C 1
ATOM 3288 O O . ALA A 1 450 ? -24.033 -16.056 40.104 1.00 89.50 450 ALA A O 1
ATOM 3289 N N . ALA A 1 451 ? -22.977 -14.100 39.735 1.00 89.31 451 ALA A N 1
ATOM 3290 C CA . ALA A 1 451 ? -21.920 -14.672 38.922 1.00 89.31 451 ALA A CA 1
ATOM 3291 C C . ALA A 1 451 ? -21.121 -15.713 39.716 1.00 89.31 451 ALA A C 1
ATOM 3293 O O . ALA A 1 451 ? -20.901 -16.817 39.224 1.00 89.31 451 ALA A O 1
ATOM 3294 N N . LEU A 1 452 ? -20.747 -15.399 40.959 1.00 88.31 452 LEU A N 1
ATOM 3295 C CA . LEU A 1 452 ? -19.945 -16.283 41.800 1.00 88.31 452 LEU A CA 1
ATOM 3296 C C . LEU A 1 452 ? -20.665 -17.602 42.112 1.00 88.31 452 LEU A C 1
ATOM 3298 O O . LEU A 1 452 ? -20.078 -18.672 41.985 1.00 88.31 452 LEU A O 1
ATOM 3302 N N . ARG A 1 453 ? -21.960 -17.544 42.446 1.00 87.81 453 ARG A N 1
ATOM 3303 C CA . ARG A 1 453 ? -22.782 -18.747 42.663 1.00 87.81 453 ARG A CA 1
ATOM 3304 C C . ARG A 1 453 ? -22.876 -19.621 41.418 1.00 87.81 453 ARG A C 1
ATOM 3306 O O . ARG A 1 453 ? -22.857 -20.839 41.544 1.00 87.81 453 ARG A O 1
ATOM 3313 N N . THR A 1 454 ? -22.947 -19.010 40.238 1.00 87.06 454 THR A N 1
ATOM 3314 C CA . THR A 1 454 ? -22.960 -19.742 38.960 1.00 87.06 454 THR A CA 1
ATOM 3315 C C . THR A 1 454 ? -21.628 -20.427 38.703 1.00 87.06 454 THR A C 1
ATOM 3317 O O . THR A 1 454 ? -21.602 -21.591 38.330 1.00 87.06 454 THR A O 1
ATOM 3320 N N . LEU A 1 455 ? -20.514 -19.757 39.001 1.00 84.75 455 LEU A N 1
ATOM 3321 C CA . LEU A 1 455 ? -19.184 -20.363 38.913 1.00 84.75 455 LEU A CA 1
ATOM 3322 C C . LEU A 1 455 ? -18.999 -21.539 39.891 1.00 84.75 455 LEU A C 1
ATOM 3324 O O . LEU A 1 455 ? -18.182 -22.421 39.630 1.00 84.75 455 LEU A O 1
ATOM 3328 N N . TYR A 1 456 ? -19.758 -21.571 40.990 1.00 87.25 456 TYR A N 1
ATOM 3329 C CA . TYR A 1 456 ? -19.763 -22.648 41.990 1.00 87.25 456 TYR A CA 1
ATOM 3330 C C . TYR A 1 456 ? -20.870 -23.696 41.780 1.00 87.25 456 TYR A C 1
ATOM 3332 O O . TYR A 1 456 ? -21.057 -24.565 42.631 1.00 87.25 456 TYR A O 1
ATOM 3340 N N . SER A 1 457 ? -21.624 -23.613 40.683 1.00 84.00 457 SER A N 1
ATOM 3341 C CA . SER A 1 457 ? -22.724 -24.523 40.361 1.00 84.00 457 SER A CA 1
ATOM 3342 C C . SER A 1 457 ? -22.386 -25.366 39.134 1.00 84.00 457 SER A C 1
ATOM 3344 O O . SER A 1 457 ? -21.683 -24.905 38.241 1.00 84.00 457 SER A O 1
ATOM 3346 N N . ASP A 1 458 ? -22.921 -26.587 39.067 1.00 82.00 458 ASP A N 1
ATOM 3347 C CA . ASP A 1 458 ? -22.869 -27.428 37.862 1.00 82.00 458 ASP A CA 1
ATOM 3348 C C . ASP A 1 458 ? -23.766 -26.896 36.722 1.00 82.00 458 ASP A C 1
ATOM 3350 O O . ASP A 1 458 ? -23.662 -27.349 35.583 1.00 82.00 458 ASP A O 1
ATOM 3354 N N . GLU A 1 459 ? -24.656 -25.944 37.018 1.00 75.31 459 GLU A N 1
ATOM 3355 C CA . GLU A 1 459 ? -25.621 -25.382 36.071 1.00 75.31 459 GLU A CA 1
ATOM 3356 C C . GLU A 1 459 ? -25.076 -24.132 35.365 1.00 75.31 459 GLU A C 1
ATOM 3358 O O . GLU A 1 459 ? -24.294 -23.362 35.927 1.00 75.31 459 GLU A O 1
ATOM 3363 N N . ALA A 1 460 ? -25.536 -23.885 34.132 1.00 70.12 460 ALA A N 1
ATOM 3364 C CA . ALA A 1 460 ? -25.165 -22.698 33.350 1.00 70.12 460 ALA A CA 1
ATOM 3365 C C . ALA A 1 460 ? -25.652 -21.377 33.978 1.00 70.12 460 ALA A C 1
ATOM 3367 O O . ALA A 1 460 ? -25.078 -20.324 33.723 1.00 70.12 460 ALA A O 1
ATOM 3368 N N . VAL A 1 461 ? -26.694 -21.433 34.808 1.00 76.38 461 VAL A N 1
ATOM 3369 C CA . VAL A 1 461 ? -27.182 -20.334 35.648 1.00 76.38 461 VAL A CA 1
ATOM 3370 C C . VAL A 1 461 ? -27.538 -20.948 36.995 1.00 76.38 461 VAL A C 1
ATOM 3372 O O . VAL A 1 461 ? -28.291 -21.922 37.037 1.00 76.38 461 VAL A O 1
ATOM 3375 N N . ALA A 1 462 ? -26.997 -20.419 38.095 1.00 74.25 462 ALA A N 1
ATOM 3376 C CA . ALA A 1 462 ? -27.259 -20.990 39.414 1.00 74.25 462 ALA A CA 1
ATOM 3377 C C . ALA A 1 462 ? -28.773 -20.994 39.734 1.00 74.25 462 ALA A C 1
ATOM 3379 O O . ALA A 1 462 ? -29.404 -19.938 39.670 1.00 74.25 462 ALA A O 1
ATOM 3380 N N . PRO A 1 463 ? -29.359 -22.133 40.154 1.00 61.72 463 PRO A N 1
AT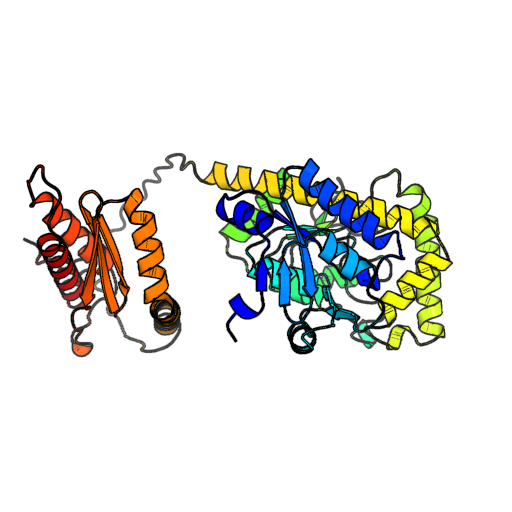OM 3381 C CA . PRO A 1 463 ? -30.800 -22.246 40.404 1.00 61.72 463 PRO A CA 1
ATOM 3382 C C . PRO A 1 463 ? -31.303 -21.461 41.633 1.00 61.72 463 PRO A C 1
ATOM 3384 O O . PRO A 1 463 ? -32.505 -21.391 41.866 1.00 61.72 463 PRO A O 1
ATOM 3387 N N . SER A 1 464 ? -30.415 -20.854 42.427 1.00 57.75 464 SER A N 1
ATOM 3388 C CA . SER A 1 464 ? -30.734 -20.134 43.671 1.00 57.75 464 SER A CA 1
ATOM 3389 C C . SER A 1 464 ? -30.925 -18.620 43.485 1.00 57.75 464 SER A C 1
ATOM 3391 O O . SER A 1 464 ? -30.356 -17.813 44.228 1.00 57.75 464 SER A O 1
ATOM 3393 N N . PHE A 1 465 ? -31.758 -18.255 42.507 1.00 56.66 465 PHE A N 1
ATOM 3394 C CA . PHE A 1 465 ? -32.345 -16.921 42.333 1.00 56.66 465 PHE A CA 1
ATOM 3395 C C . PHE A 1 465 ? -33.875 -17.016 42.400 1.00 56.66 465 PHE A C 1
ATOM 3397 O O . PHE A 1 465 ? -34.559 -16.908 41.387 1.00 56.66 465 PHE A O 1
ATOM 3404 N N . THR A 1 466 ? -34.399 -17.268 43.600 1.00 39.19 466 THR A N 1
ATOM 3405 C CA . THR A 1 466 ? -35.802 -17.004 43.965 1.00 39.19 466 THR A CA 1
ATOM 3406 C C . THR A 1 466 ? -35.842 -15.950 45.043 1.00 39.19 466 THR A C 1
ATOM 3408 O O . THR A 1 466 ? -35.051 -16.122 46.005 1.00 39.19 466 THR A O 1
#

Secondary structure (DSSP, 8-state):
--HHHHEEE-HHHHHHHHTT--EEEE-SHIIIIIS-TTHHHHHHHHHHHHHHHTT-EEEEEEEETTEEEES--HHHHHHHHH--SSEEEE-TTTHHHHHHT-TT-EEEE-HHHHHHHHHHTT--EEE-S-B--BBTTHHHH--B-HHHHHHTTS--EEEESBB-TTB-HHHHHHHHHHTT--EEESSTT-BPPBSSSS--S-B--B--SHHHHHHHHHHHHHTT----EEEE-PPPHHHHTTHHHHHHHHHHHHHHHHHTT-GGGGGGHHHHHHHHHHHH-THHHHHHHHHHHHHHHHHHHHHHHHHHHHHHTTS----------------PPP-----SSHHHHHHHHHHHHHTTHHHHHHHHHHHTTT-SEEEEE-GGGEEEEEEEETTEEEEEEEEPPPP-GGG----SSHHHHHHHHHHHHHHH---SSPPPHHHHHHHHHHHHHHHHHHHTSSSSS-S---

Radius of gyration: 27.92 Å; chains: 1; bounding box: 67×57×73 Å